Protein AF-A0A812TF23-F1 (afdb_monomer)

pLDDT: mean 82.82, std 17.02, range [28.14, 98.69]

Sequence (388 aa):
MIRAGSRFCLEQNAGRLPFGVAQAMPTTDIQGLRVEAQVGKSFRNEIAPRQGLTRQREFTQAEIEWFVKPNAKDMKKFKAVKSLELLLFSSDQQLAGGSPKKVAIGDAVASGMVNNETLGYFIARTYLFLVSLGIKPDHCRFRQHLPTEMAHYATDCWDAEIETCYGWLECVGIADRACFDLSAHAKAAKVDLAFRETLEKPIEMEVLRLTKDAGIKVMKTFGKNGRPIKEWLEKLPQDDLKCLIADVTAAGSASRTVDLPDEKT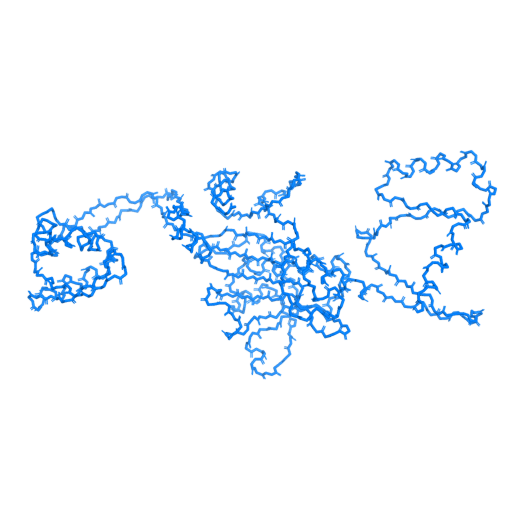EDCKFLPEHVVCETKKEKQSTTTFTPGVVEPSFGIDRILFSVLEHTYYARPKEASDEKQTRGVLSFPSAIAPYKMAILPQDQRIQRDEKYPDLMYLMQTQAVGVFVVAASAVTTLILSLGTLG

Structure (mmCIF, N/CA/C/O backbone):
data_AF-A0A812TF23-F1
#
_entry.id   AF-A0A812TF23-F1
#
loop_
_atom_site.group_PDB
_atom_site.id
_atom_site.type_symbol
_atom_site.label_atom_id
_atom_site.label_alt_id
_atom_site.label_comp_id
_atom_site.label_asym_id
_atom_site.label_entity_id
_atom_site.label_seq_id
_atom_site.pdbx_PDB_ins_code
_atom_site.Cartn_x
_atom_site.Cartn_y
_atom_site.Cartn_z
_atom_site.occupancy
_atom_site.B_iso_or_equiv
_atom_site.auth_seq_id
_atom_site.auth_comp_id
_atom_site.auth_asym_id
_atom_site.auth_atom_id
_atom_site.pdbx_PDB_model_num
ATOM 1 N N . MET A 1 1 ? -3.531 19.507 7.082 1.00 34.16 1 MET A N 1
ATOM 2 C CA . MET A 1 1 ? -3.910 18.693 5.907 1.00 34.16 1 MET A CA 1
ATOM 3 C C . MET A 1 1 ? -4.919 17.604 6.264 1.00 34.16 1 MET A C 1
ATOM 5 O O . MET A 1 1 ? -6.017 17.662 5.736 1.00 34.16 1 MET A O 1
ATOM 9 N N . ILE A 1 2 ? -4.652 16.715 7.229 1.00 39.09 2 ILE A N 1
ATOM 10 C CA . ILE A 1 2 ? -5.536 15.565 7.543 1.00 39.09 2 ILE A CA 1
ATOM 11 C C . ILE A 1 2 ? -6.960 15.960 8.000 1.00 39.09 2 ILE A C 1
ATOM 13 O O . ILE A 1 2 ? -7.926 15.365 7.536 1.00 39.09 2 ILE A O 1
ATOM 17 N N . ARG A 1 3 ? -7.118 17.033 8.801 1.00 34.22 3 ARG A N 1
ATOM 18 C CA . ARG A 1 3 ? -8.432 17.570 9.246 1.00 34.22 3 ARG A CA 1
ATOM 19 C C . ARG A 1 3 ? -9.392 17.902 8.092 1.00 34.22 3 ARG A C 1
ATOM 21 O O . ARG A 1 3 ? -10.600 17.799 8.265 1.00 34.22 3 ARG A O 1
ATOM 28 N N . ALA A 1 4 ? -8.852 18.341 6.957 1.00 45.84 4 ALA A N 1
ATOM 29 C CA . ALA A 1 4 ? -9.631 18.737 5.789 1.00 45.84 4 ALA A CA 1
ATOM 30 C C . ALA A 1 4 ? -9.711 17.628 4.736 1.00 45.84 4 ALA A C 1
ATOM 32 O O . ALA A 1 4 ? -10.577 17.714 3.888 1.00 45.84 4 ALA A O 1
ATOM 33 N N . GLY A 1 5 ? -8.844 16.609 4.786 1.00 57.34 5 GLY A N 1
ATOM 34 C CA . GLY A 1 5 ? -8.819 15.517 3.812 1.00 57.34 5 GLY A CA 1
ATOM 35 C C . GLY A 1 5 ? -9.865 14.448 4.113 1.00 57.34 5 GLY A C 1
ATOM 36 O O . GLY A 1 5 ? -10.816 14.297 3.362 1.00 57.34 5 GLY A O 1
ATOM 37 N N . SER A 1 6 ? -9.755 13.739 5.241 1.00 61.66 6 SER A N 1
ATOM 38 C CA . SER A 1 6 ? -10.568 12.532 5.469 1.00 61.66 6 SER A CA 1
ATOM 39 C C . SER A 1 6 ? -12.070 12.810 5.582 1.00 61.66 6 SER A C 1
ATOM 41 O O . SER A 1 6 ? -12.867 12.102 4.975 1.00 61.66 6 SER A O 1
ATOM 43 N N . ARG A 1 7 ? -12.476 13.862 6.307 1.00 67.19 7 ARG A N 1
ATOM 44 C CA . ARG A 1 7 ? -13.893 14.244 6.442 1.00 67.19 7 ARG A CA 1
ATOM 45 C C . ARG A 1 7 ? -14.481 14.769 5.131 1.00 67.19 7 ARG A C 1
ATOM 47 O O . ARG A 1 7 ? -15.585 14.381 4.774 1.00 67.19 7 ARG A O 1
ATOM 54 N N . PHE A 1 8 ? -13.737 15.600 4.405 1.00 71.25 8 PHE A N 1
ATOM 55 C CA . PHE A 1 8 ? -14.153 16.087 3.089 1.00 71.25 8 PHE A CA 1
ATOM 56 C C . PHE A 1 8 ? -14.264 14.941 2.084 1.00 71.25 8 PHE A C 1
ATOM 58 O O . PHE A 1 8 ? -15.284 14.812 1.422 1.00 71.25 8 PHE A O 1
ATOM 65 N N . CYS A 1 9 ? -13.259 14.068 1.996 1.00 73.44 9 CYS A N 1
ATOM 66 C CA . CYS A 1 9 ? -13.285 12.914 1.100 1.00 73.44 9 CYS A CA 1
ATOM 67 C C . CYS A 1 9 ? -14.403 11.933 1.475 1.00 73.44 9 CYS A C 1
ATOM 69 O O . CYS A 1 9 ? -15.059 11.374 0.598 1.00 73.44 9 CYS A O 1
ATOM 71 N N . LEU A 1 10 ? -14.696 11.780 2.768 1.00 75.19 10 LEU A N 1
ATOM 72 C CA . LEU A 1 10 ? -15.851 11.013 3.212 1.00 75.19 10 LEU A CA 1
ATOM 73 C C . LEU A 1 10 ? -17.170 11.644 2.735 1.00 75.19 10 LEU A C 1
ATOM 75 O O . LE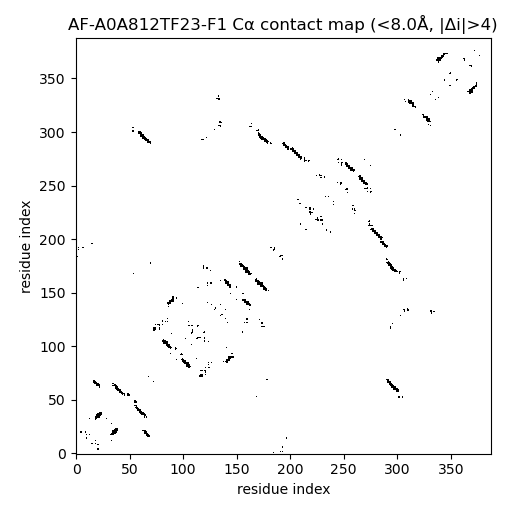U A 1 10 ? -18.053 10.928 2.261 1.00 75.19 10 LEU A O 1
ATOM 79 N N . GLU A 1 11 ? -17.306 12.969 2.823 1.00 79.25 11 GLU A N 1
ATOM 80 C CA . GLU A 1 11 ? -18.447 13.707 2.265 1.00 79.25 11 GLU A CA 1
ATOM 81 C C . GLU A 1 11 ? -18.533 13.528 0.736 1.00 79.25 11 GLU A C 1
ATOM 83 O O . GLU A 1 11 ? -19.621 13.269 0.218 1.00 79.25 11 GLU A O 1
ATOM 88 N N . GLN A 1 12 ? -17.400 13.534 0.020 1.00 79.31 12 GLN A N 1
ATOM 89 C CA . GLN A 1 12 ? -17.342 13.225 -1.418 1.00 79.31 12 GLN A CA 1
ATOM 90 C C . GLN A 1 12 ? -17.776 11.787 -1.734 1.00 79.31 12 GLN A C 1
ATOM 92 O O . GLN A 1 12 ? -18.320 11.529 -2.809 1.00 79.31 12 GLN A O 1
ATOM 97 N N . ASN A 1 13 ? -17.596 10.845 -0.805 1.00 80.12 13 ASN A N 1
ATOM 98 C CA . ASN A 1 13 ? -18.118 9.483 -0.920 1.00 80.12 13 ASN A CA 1
ATOM 99 C C . ASN A 1 13 ? -19.521 9.312 -0.304 1.00 80.12 13 ASN A C 1
ATOM 101 O O . ASN A 1 13 ? -19.921 8.201 0.055 1.00 80.12 13 ASN A O 1
ATOM 105 N N . ALA A 1 14 ? -20.279 10.404 -0.159 1.00 80.25 14 ALA A N 1
ATOM 106 C CA . ALA A 1 14 ? -21.633 10.415 0.396 1.00 80.25 14 ALA A CA 1
ATOM 107 C C . ALA A 1 14 ? -21.738 9.765 1.791 1.00 80.25 14 ALA A C 1
ATOM 109 O O . ALA A 1 14 ? -22.749 9.138 2.117 1.00 80.25 14 ALA A O 1
ATOM 110 N N . GLY A 1 15 ? -20.685 9.877 2.606 1.00 77.12 15 GLY A N 1
ATOM 111 C CA . GLY A 1 15 ? -20.660 9.331 3.961 1.00 77.12 15 GLY A CA 1
ATOM 112 C C . GLY A 1 15 ? -20.553 7.807 4.027 1.00 77.12 15 GLY A C 1
ATOM 113 O O . GLY A 1 15 ? -20.991 7.225 5.015 1.00 77.12 15 GLY A O 1
ATOM 114 N N . ARG A 1 16 ? -20.026 7.137 2.991 1.00 80.44 16 ARG A N 1
ATOM 115 C CA . ARG A 1 16 ? -19.968 5.666 2.922 1.00 80.44 16 ARG A CA 1
ATOM 116 C C . ARG A 1 16 ? -18.544 5.129 3.072 1.00 80.44 16 ARG A C 1
ATOM 118 O O . ARG A 1 16 ? -17.591 5.725 2.580 1.00 80.44 16 ARG A O 1
ATOM 125 N N . LEU A 1 17 ? -18.424 3.960 3.700 1.00 80.38 17 LEU A N 1
ATOM 126 C CA . LEU A 1 17 ? -17.210 3.137 3.730 1.00 80.38 17 LEU A CA 1
ATOM 127 C C . LEU A 1 17 ? -17.411 1.856 2.892 1.00 80.38 17 LEU A C 1
ATOM 129 O O . LEU A 1 17 ? -18.549 1.385 2.782 1.00 80.38 17 LEU A O 1
ATOM 133 N N . PRO A 1 18 ? -16.335 1.241 2.365 1.00 82.19 18 PRO A N 1
ATOM 134 C CA . PRO A 1 18 ? -14.957 1.747 2.339 1.00 82.19 18 PRO A CA 1
ATOM 135 C C . PRO A 1 18 ? -14.729 2.790 1.224 1.00 82.19 18 PRO A C 1
ATOM 137 O O . PRO A 1 18 ? -15.517 2.862 0.277 1.00 82.19 18 PRO A O 1
ATOM 140 N N . PHE A 1 19 ? -13.659 3.586 1.326 1.00 78.88 19 PHE A N 1
ATOM 141 C CA . PHE A 1 19 ? -13.201 4.512 0.271 1.00 78.88 19 PHE A CA 1
ATOM 142 C C . PHE A 1 19 ? -11.691 4.762 0.351 1.00 78.88 19 PHE A C 1
ATOM 144 O O . PHE A 1 19 ? -11.097 4.552 1.404 1.00 78.88 19 PHE A O 1
ATOM 151 N N . GLY A 1 20 ? -11.079 5.229 -0.742 1.00 67.31 20 GLY A N 1
ATOM 152 C CA . GLY A 1 20 ? -9.667 5.645 -0.773 1.00 67.31 20 GLY A CA 1
ATOM 153 C C . GLY A 1 20 ? -9.498 7.153 -0.979 1.00 67.31 20 GLY A C 1
ATOM 154 O O . GLY A 1 20 ? -10.369 7.745 -1.613 1.00 67.31 20 GLY A O 1
ATOM 155 N N . VAL A 1 21 ? -8.403 7.760 -0.493 1.00 63.16 21 VAL A N 1
ATOM 156 C CA . VAL A 1 21 ? -8.107 9.217 -0.593 1.00 63.16 21 VAL A CA 1
ATOM 157 C C . VAL A 1 21 ? -6.827 9.566 -1.377 1.00 63.16 21 VAL A C 1
ATOM 159 O O . VAL A 1 21 ? -5.753 9.052 -1.076 1.00 63.16 21 VAL A O 1
ATOM 162 N N . ALA A 1 22 ? -6.953 10.513 -2.330 1.00 50.94 22 ALA A N 1
ATOM 163 C CA . ALA A 1 22 ? -5.934 11.105 -3.220 1.00 50.94 22 ALA A CA 1
ATOM 164 C C . ALA A 1 22 ? -5.834 12.566 -2.917 1.00 50.94 22 ALA A C 1
ATOM 166 O O . ALA A 1 22 ? -6.853 13.240 -2.785 1.00 50.94 22 ALA A O 1
ATOM 167 N N . GLN A 1 23 ? -4.652 13.107 -3.162 1.00 37.88 23 GLN A N 1
ATOM 168 C CA . GLN A 1 23 ? -4.592 14.388 -3.845 1.00 37.88 23 GLN A CA 1
ATOM 169 C C . GLN A 1 23 ? -3.737 14.273 -5.105 1.00 37.88 23 GLN A C 1
ATOM 171 O O . GLN A 1 23 ? -2.515 14.186 -5.037 1.00 37.88 23 GLN A O 1
ATOM 176 N N . ALA A 1 24 ? -4.401 14.326 -6.260 1.00 32.22 24 ALA A N 1
ATOM 177 C CA . ALA A 1 24 ? -3.821 14.720 -7.537 1.00 32.22 24 ALA A CA 1
ATOM 178 C C . ALA A 1 24 ? -4.881 15.524 -8.313 1.00 32.22 24 ALA A C 1
ATOM 180 O O . ALA A 1 24 ? -6.053 15.145 -8.351 1.00 32.22 24 ALA A O 1
ATOM 181 N N . MET A 1 25 ? -4.492 16.661 -8.896 1.00 28.14 25 MET A N 1
ATOM 182 C CA . MET A 1 25 ? -5.356 17.409 -9.822 1.00 28.14 25 MET A CA 1
ATOM 183 C C . MET A 1 25 ? -5.673 16.568 -11.083 1.00 28.14 25 MET A C 1
ATOM 185 O O . MET A 1 25 ? -4.937 15.639 -11.403 1.00 28.14 25 MET A O 1
ATOM 189 N N . PRO A 1 26 ? -6.712 16.941 -11.849 1.00 35.88 26 PRO A N 1
ATOM 190 C CA . PRO A 1 26 ? -7.999 16.259 -11.951 1.00 35.88 26 PRO A CA 1
ATOM 191 C C . PRO A 1 26 ? -8.021 14.905 -12.710 1.00 35.88 26 PRO A C 1
ATOM 193 O O . PRO A 1 26 ? -7.470 14.756 -13.795 1.00 35.88 26 PRO A O 1
ATOM 196 N N . THR A 1 27 ? -8.834 13.998 -12.148 1.00 33.56 27 THR A N 1
ATOM 197 C CA . THR A 1 27 ? -9.701 12.952 -12.747 1.00 33.56 27 THR A CA 1
ATOM 198 C C . THR A 1 27 ? -9.118 11.801 -13.579 1.00 33.56 27 THR A C 1
ATOM 200 O O . THR A 1 27 ? -8.686 11.965 -14.717 1.00 33.56 27 THR A O 1
ATOM 203 N N . THR A 1 28 ? -9.361 10.574 -13.103 1.00 32.47 28 THR A N 1
ATOM 204 C CA . THR A 1 28 ? -9.814 9.467 -13.963 1.00 32.47 28 THR A CA 1
ATOM 205 C C . THR A 1 28 ? -10.831 8.612 -13.205 1.00 32.47 28 THR A C 1
ATOM 207 O O . THR A 1 28 ? -10.531 8.058 -12.150 1.00 32.47 28 THR A O 1
ATOM 210 N N . ASP A 1 29 ? -12.052 8.536 -13.735 1.00 34.22 29 ASP A N 1
ATOM 211 C CA . ASP A 1 29 ? -13.138 7.705 -13.213 1.00 34.22 29 ASP A CA 1
ATOM 212 C C . ASP A 1 29 ? -12.822 6.222 -13.469 1.00 34.22 29 ASP A C 1
ATOM 214 O O . ASP A 1 29 ? -12.832 5.756 -14.610 1.00 34.22 29 ASP A O 1
ATOM 218 N N . ILE A 1 30 ? -12.556 5.454 -12.410 1.00 38.91 30 ILE A N 1
ATOM 219 C CA . ILE A 1 30 ? -12.481 3.991 -12.489 1.00 38.91 30 ILE A CA 1
ATOM 220 C C . ILE A 1 30 ? -13.787 3.423 -11.929 1.00 38.91 30 ILE A C 1
ATOM 222 O O . ILE A 1 30 ? -13.996 3.369 -10.719 1.00 38.91 30 ILE A O 1
ATOM 226 N N . GLN A 1 31 ? -14.663 2.994 -12.844 1.00 35.28 31 GLN A N 1
ATOM 227 C CA . GLN A 1 31 ? -15.914 2.249 -12.637 1.00 35.28 31 GLN A CA 1
ATOM 228 C C . GLN A 1 31 ? -16.157 1.748 -11.192 1.00 35.28 31 GLN A C 1
ATOM 230 O O . GLN A 1 31 ? -15.658 0.699 -10.760 1.00 35.28 31 GLN A O 1
ATOM 235 N N . GLY A 1 32 ? -16.977 2.507 -10.457 1.00 38.56 32 GLY A N 1
ATOM 236 C CA . GLY A 1 32 ? -17.679 2.069 -9.246 1.00 38.56 32 GLY A CA 1
ATOM 237 C C . GLY A 1 32 ? -16.862 1.950 -7.955 1.00 38.56 32 GLY A C 1
ATOM 238 O O . GLY A 1 32 ? -17.414 1.498 -6.954 1.00 38.56 32 GLY A O 1
ATOM 239 N N . LEU A 1 33 ? -15.581 2.337 -7.939 1.00 39.06 33 LEU A N 1
ATOM 240 C CA . LEU A 1 33 ? -14.759 2.376 -6.725 1.00 39.06 33 LEU A CA 1
ATOM 241 C C . LEU A 1 33 ? -14.013 3.715 -6.680 1.00 39.06 33 LEU A C 1
ATOM 243 O O . LEU A 1 33 ? -13.092 3.921 -7.465 1.00 39.06 33 LEU A O 1
ATOM 247 N N . ARG A 1 34 ? -14.412 4.623 -5.780 1.00 42.53 34 ARG A N 1
ATOM 248 C CA . ARG A 1 34 ? -13.691 5.883 -5.555 1.00 42.53 34 ARG A CA 1
ATOM 249 C C . ARG A 1 34 ? -12.463 5.586 -4.700 1.00 42.53 34 ARG A C 1
ATOM 251 O O . ARG A 1 34 ? -12.539 5.487 -3.477 1.00 42.53 34 ARG A O 1
ATOM 258 N N . VAL A 1 35 ? -11.364 5.318 -5.395 1.00 41.44 35 VAL A N 1
ATOM 259 C CA . VAL A 1 35 ? -10.017 5.320 -4.834 1.00 41.44 35 VAL A CA 1
ATOM 260 C C . VAL A 1 35 ? -9.389 6.601 -5.317 1.00 41.44 35 VAL A C 1
ATOM 262 O O . VAL A 1 35 ? -9.346 6.878 -6.513 1.00 41.44 35 VAL A O 1
ATOM 265 N N . GLU A 1 36 ? -8.884 7.354 -4.380 1.00 49.25 36 GLU A N 1
ATOM 266 C CA . GLU A 1 36 ? -8.061 8.497 -4.646 1.00 49.25 36 GLU A CA 1
ATOM 267 C C . GLU A 1 36 ? -6.630 8.110 -4.061 1.00 49.25 36 GLU A C 1
ATOM 269 O O . GLU A 1 36 ? -6.579 7.352 -3.095 1.00 49.25 36 GLU A O 1
ATOM 274 N N . ALA A 1 37 ? -5.482 8.491 -4.678 1.00 62.00 37 ALA A N 1
ATOM 275 C CA . ALA A 1 37 ? -4.062 8.348 -4.252 1.00 62.00 37 ALA A CA 1
ATOM 276 C C . ALA A 1 37 ? -3.237 9.680 -4.299 1.00 62.00 37 ALA A C 1
ATOM 278 O O . ALA A 1 37 ? -3.385 10.444 -5.252 1.00 62.00 37 ALA A O 1
ATOM 279 N N . GLN A 1 38 ? -2.378 10.009 -3.322 1.00 71.19 38 GLN A N 1
ATOM 280 C CA . GLN A 1 38 ? -1.488 11.192 -3.370 1.00 71.19 38 GLN A CA 1
ATOM 281 C C . GLN A 1 38 ? -0.195 10.869 -4.122 1.00 71.19 38 GLN A C 1
ATOM 283 O O . GLN A 1 38 ? 0.455 9.887 -3.800 1.00 71.19 38 GLN A O 1
ATOM 288 N N . VAL A 1 39 ? 0.224 11.718 -5.067 1.00 85.88 39 VAL A N 1
ATOM 289 C CA . VAL A 1 39 ? 1.547 11.621 -5.712 1.00 85.88 39 VAL A CA 1
ATOM 290 C C . VAL A 1 39 ? 2.315 12.911 -5.469 1.00 85.88 39 VAL A C 1
ATOM 292 O O . VAL A 1 39 ? 1.851 13.989 -5.841 1.00 85.88 39 VAL A O 1
ATOM 295 N N . GLY A 1 40 ? 3.485 12.829 -4.842 1.00 87.50 40 GLY A N 1
ATOM 296 C CA . GLY A 1 40 ? 4.223 14.025 -4.452 1.00 87.50 40 GLY A CA 1
ATOM 297 C C . GLY A 1 40 ? 5.669 13.774 -4.057 1.00 87.50 40 GLY A C 1
ATOM 298 O O . GLY A 1 40 ? 6.140 12.640 -4.013 1.00 87.50 40 GLY A O 1
ATOM 299 N N . LYS A 1 41 ? 6.381 14.872 -3.793 1.00 91.31 41 LYS A N 1
ATOM 300 C CA . LYS A 1 41 ? 7.743 14.839 -3.265 1.00 91.31 41 LYS A CA 1
ATOM 301 C C . LYS A 1 41 ? 7.722 14.632 -1.757 1.00 91.31 41 LYS A C 1
ATOM 303 O O . LYS A 1 41 ? 7.016 15.344 -1.044 1.00 91.31 41 LYS A O 1
ATOM 308 N N . SER A 1 42 ? 8.563 13.716 -1.305 1.00 89.19 42 SER A N 1
ATOM 309 C CA . SER A 1 42 ? 8.836 13.438 0.096 1.00 89.19 42 SER A CA 1
ATOM 310 C C . SER A 1 42 ? 10.303 13.693 0.395 1.00 89.19 42 SER A C 1
ATOM 312 O O . SER A 1 42 ? 11.177 13.505 -0.455 1.00 89.19 42 SER A O 1
ATOM 314 N N . PHE A 1 43 ? 10.570 14.123 1.626 1.00 92.88 43 PHE A N 1
ATOM 315 C CA . PHE A 1 43 ? 11.903 14.504 2.068 1.00 92.88 43 PHE A CA 1
ATOM 316 C C . PHE A 1 43 ? 12.290 13.701 3.303 1.00 92.88 43 PHE A C 1
ATOM 318 O O . PHE A 1 43 ? 11.538 13.628 4.274 1.00 92.88 43 PHE A O 1
ATOM 325 N N . ARG A 1 44 ? 13.488 13.118 3.287 1.00 90.88 44 ARG A N 1
ATOM 326 C CA . ARG A 1 44 ? 14.103 12.474 4.453 1.00 90.88 44 ARG A CA 1
ATOM 327 C C . ARG A 1 44 ? 15.498 13.053 4.628 1.00 90.88 44 ARG A C 1
ATOM 329 O O . ARG A 1 44 ? 16.286 13.063 3.685 1.00 90.88 44 ARG A O 1
ATOM 336 N N . ASN A 1 45 ? 15.823 13.529 5.830 1.00 93.69 45 ASN A N 1
ATOM 337 C CA . ASN A 1 45 ? 17.158 14.052 6.130 1.00 93.69 45 ASN A CA 1
ATOM 338 C C . ASN A 1 45 ? 18.158 12.903 6.342 1.00 93.69 45 ASN A C 1
ATOM 340 O O . ASN A 1 45 ? 18.650 12.666 7.442 1.00 93.69 45 ASN A O 1
ATOM 344 N N . GLU A 1 46 ? 18.386 12.139 5.278 1.00 92.50 46 GLU A N 1
ATOM 345 C CA . GLU A 1 46 ? 19.228 10.954 5.273 1.00 92.50 46 GLU A CA 1
ATOM 346 C C . GLU A 1 46 ? 20.691 11.319 5.557 1.00 92.50 46 GLU A C 1
ATOM 348 O O . GLU A 1 46 ? 21.268 12.211 4.914 1.00 92.50 46 GLU A O 1
ATOM 353 N N . ILE A 1 47 ? 21.288 10.591 6.508 1.00 90.31 47 ILE A N 1
ATOM 354 C CA . ILE A 1 47 ? 22.644 10.840 7.010 1.00 90.31 47 ILE A CA 1
ATOM 355 C C . ILE A 1 47 ? 23.653 10.612 5.882 1.00 90.31 47 ILE A C 1
ATOM 357 O O . ILE A 1 47 ? 24.498 11.467 5.625 1.00 90.31 47 ILE A O 1
ATOM 361 N N . ALA A 1 48 ? 23.522 9.488 5.171 1.00 92.62 48 ALA A N 1
ATOM 362 C CA . ALA A 1 48 ? 24.420 9.097 4.089 1.00 92.62 48 ALA A CA 1
ATOM 363 C C . ALA A 1 48 ? 23.633 8.580 2.866 1.00 92.62 48 ALA A C 1
ATOM 365 O O . ALA A 1 48 ? 23.388 7.372 2.754 1.00 92.62 48 ALA A O 1
ATOM 366 N N . PRO A 1 49 ? 23.234 9.475 1.941 1.00 91.50 49 PRO A N 1
ATOM 367 C CA . PRO A 1 49 ? 22.669 9.089 0.648 1.00 91.50 49 PRO A CA 1
ATOM 368 C C . PRO A 1 49 ? 23.671 8.242 -0.149 1.00 91.50 49 PRO A C 1
ATOM 370 O O . PRO A 1 49 ? 24.857 8.568 -0.197 1.00 91.50 49 PRO A O 1
ATOM 373 N N . ARG A 1 50 ? 23.216 7.141 -0.754 1.00 90.00 50 ARG A N 1
ATOM 374 C CA . ARG A 1 50 ? 24.065 6.182 -1.487 1.00 90.00 50 ARG A CA 1
ATOM 375 C C . ARG A 1 50 ? 23.240 5.388 -2.500 1.00 90.00 50 ARG A C 1
ATOM 377 O O . ARG A 1 50 ? 22.020 5.428 -2.444 1.00 90.00 50 ARG A O 1
ATOM 384 N N . GLN A 1 51 ? 23.906 4.639 -3.385 1.00 89.75 51 GLN A N 1
ATOM 385 C CA . GLN A 1 51 ? 23.252 3.722 -4.341 1.00 89.75 51 GLN A CA 1
ATOM 386 C C . GLN A 1 51 ? 22.253 4.421 -5.295 1.00 89.75 51 GLN A C 1
ATOM 388 O O . GLN A 1 51 ? 21.258 3.843 -5.725 1.00 89.75 51 GLN A O 1
ATOM 393 N N . GLY A 1 52 ? 22.529 5.680 -5.651 1.00 90.75 52 GLY A N 1
ATOM 394 C CA . GLY A 1 52 ? 21.750 6.428 -6.639 1.00 90.75 52 GLY A CA 1
ATOM 395 C C . GLY A 1 52 ? 20.296 6.651 -6.212 1.00 90.75 52 GLY A C 1
ATOM 396 O O . GLY A 1 52 ? 20.037 7.279 -5.186 1.00 90.75 52 GLY A O 1
ATOM 397 N N . LEU A 1 53 ? 19.355 6.150 -7.016 1.00 90.50 53 LEU A N 1
ATOM 398 C CA . LEU A 1 53 ? 17.909 6.335 -6.828 1.00 90.50 53 LEU A CA 1
ATOM 399 C C . LEU A 1 53 ? 17.323 5.528 -5.656 1.00 90.50 53 LEU A C 1
ATOM 401 O O . LEU A 1 53 ? 16.159 5.704 -5.311 1.00 9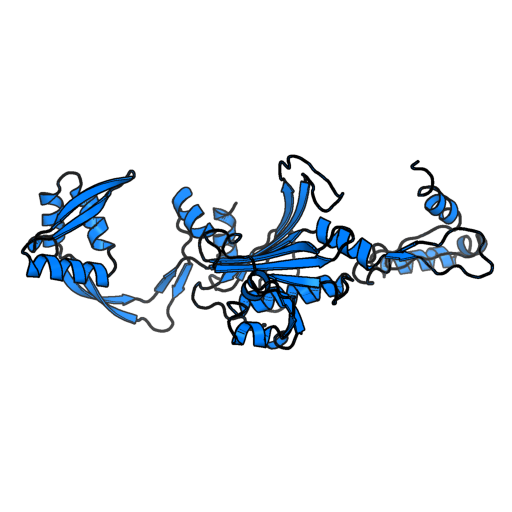0.50 53 LEU A O 1
ATOM 405 N N . THR A 1 54 ? 18.092 4.637 -5.025 1.00 90.06 54 THR A N 1
ATOM 406 C CA . THR A 1 54 ? 17.547 3.772 -3.967 1.00 90.06 54 THR A CA 1
ATOM 407 C C . THR A 1 54 ? 17.518 4.439 -2.588 1.00 90.06 54 THR A C 1
ATOM 409 O O . THR A 1 54 ? 16.664 4.100 -1.757 1.00 90.06 54 THR A O 1
ATOM 412 N N . ARG A 1 55 ? 18.413 5.407 -2.330 1.00 92.50 55 ARG A N 1
ATOM 413 C CA . ARG A 1 55 ? 18.513 6.118 -1.045 1.00 92.50 55 ARG A CA 1
ATOM 414 C C . ARG A 1 55 ? 18.862 7.598 -1.231 1.00 92.50 55 ARG A C 1
ATOM 416 O O . ARG A 1 55 ? 20.030 7.990 -1.237 1.00 92.50 55 ARG A O 1
ATOM 423 N N . GLN A 1 56 ? 17.816 8.416 -1.335 1.00 92.69 56 GLN A N 1
ATOM 424 C CA . GLN A 1 56 ? 17.877 9.856 -1.604 1.00 92.69 56 GLN A CA 1
ATOM 425 C C . GLN A 1 56 ? 17.351 10.689 -0.423 1.00 92.69 56 GLN A C 1
ATOM 427 O O . GLN A 1 56 ? 16.730 10.167 0.502 1.00 92.69 56 GLN A O 1
ATOM 432 N N . ARG A 1 57 ? 17.592 12.007 -0.468 1.00 94.88 57 ARG A N 1
ATOM 433 C CA . ARG A 1 57 ? 17.000 12.978 0.475 1.00 94.88 57 ARG A CA 1
ATOM 434 C C . ARG A 1 57 ? 15.667 13.545 0.006 1.00 94.88 57 ARG A C 1
ATOM 436 O O . ARG A 1 57 ? 14.851 13.922 0.838 1.00 94.88 57 ARG A O 1
ATOM 443 N N . GLU A 1 58 ? 15.464 13.586 -1.303 1.00 95.25 58 GLU A N 1
ATOM 444 C CA . GLU A 1 58 ? 14.215 13.940 -1.966 1.00 95.25 58 GLU A CA 1
ATOM 445 C C . GLU A 1 58 ? 13.877 12.810 -2.935 1.00 95.25 58 GLU A C 1
ATOM 447 O O . GLU A 1 58 ? 14.748 12.367 -3.684 1.00 95.25 58 GLU A O 1
ATOM 452 N N . PHE A 1 59 ? 12.635 12.345 -2.903 1.00 94.31 59 PHE A N 1
ATOM 453 C CA . PHE A 1 59 ? 12.132 11.285 -3.773 1.00 94.31 59 PHE A CA 1
ATOM 454 C C . PHE A 1 59 ? 10.627 11.466 -3.974 1.00 94.31 59 PHE A C 1
ATOM 456 O O . PHE A 1 59 ? 9.959 12.168 -3.214 1.00 94.31 59 PHE A O 1
ATOM 463 N N . THR A 1 60 ? 10.091 10.877 -5.032 1.00 94.25 60 THR A N 1
ATOM 464 C CA . THR A 1 60 ? 8.663 10.882 -5.330 1.00 94.25 60 THR A CA 1
ATOM 465 C C . THR A 1 60 ? 8.008 9.649 -4.709 1.00 94.25 60 THR A C 1
ATOM 467 O O . THR A 1 60 ? 8.436 8.516 -4.938 1.00 94.25 60 THR A O 1
ATOM 470 N N . GLN A 1 61 ? 6.927 9.860 -3.965 1.00 91.62 61 GLN A N 1
ATOM 471 C CA . GLN A 1 61 ? 6.056 8.790 -3.487 1.00 91.62 61 GLN A CA 1
ATOM 472 C C . GLN A 1 61 ? 4.680 8.892 -4.131 1.00 91.62 61 GLN A C 1
ATOM 474 O O . GLN A 1 61 ? 4.207 9.988 -4.444 1.00 91.62 61 GLN A O 1
ATOM 479 N N . ALA A 1 62 ? 4.047 7.737 -4.311 1.00 91.81 62 ALA A N 1
ATOM 480 C CA . ALA A 1 62 ? 2.611 7.646 -4.510 1.00 91.81 62 ALA A CA 1
ATOM 481 C C . ALA A 1 62 ? 2.006 6.857 -3.345 1.00 91.81 62 ALA A C 1
ATOM 483 O O . ALA A 1 62 ? 2.459 5.753 -3.081 1.00 91.81 62 ALA A O 1
ATOM 484 N N . GLU A 1 63 ? 1.017 7.396 -2.647 1.00 87.00 63 GLU A N 1
ATOM 485 C CA . GLU A 1 63 ? 0.428 6.787 -1.449 1.00 87.00 63 GLU A CA 1
ATOM 486 C C . GLU A 1 63 ? -1.085 6.686 -1.606 1.00 87.00 63 GLU A C 1
ATOM 488 O O . GLU A 1 63 ? -1.735 7.601 -2.115 1.00 87.00 63 GLU A O 1
ATOM 493 N N . ILE A 1 64 ? -1.651 5.553 -1.206 1.00 88.38 64 ILE A N 1
ATOM 494 C CA . ILE A 1 64 ? -3.096 5.331 -1.185 1.00 88.38 64 ILE A CA 1
ATOM 495 C C . ILE A 1 64 ? -3.509 5.160 0.265 1.00 88.38 64 ILE A C 1
ATOM 497 O O . ILE A 1 64 ? -3.048 4.238 0.919 1.00 88.38 64 ILE A O 1
ATOM 501 N N . GLU A 1 65 ? -4.448 5.976 0.728 1.00 87.38 65 GLU A N 1
ATOM 502 C CA . GLU A 1 65 ? -5.048 5.825 2.053 1.00 87.38 65 GLU A CA 1
ATOM 503 C C . GLU A 1 65 ? -6.422 5.171 1.903 1.00 87.38 65 GLU A C 1
ATOM 505 O O . GLU A 1 65 ? -7.372 5.826 1.466 1.00 87.38 65 GLU A O 1
ATOM 510 N N . TRP A 1 66 ? -6.545 3.876 2.211 1.00 88.50 66 TRP A N 1
ATOM 511 C CA . TRP A 1 66 ? -7.796 3.129 2.057 1.00 88.50 66 TRP A CA 1
ATOM 512 C C . TRP A 1 66 ? -8.521 2.949 3.394 1.00 88.50 66 TRP A C 1
ATOM 514 O O . TRP A 1 66 ? -8.165 2.100 4.214 1.00 88.50 66 TRP A O 1
ATOM 524 N N . PHE A 1 67 ? -9.580 3.734 3.596 1.00 87.62 67 PHE A N 1
ATOM 525 C CA . PHE A 1 67 ? -10.390 3.737 4.808 1.00 87.62 67 PHE A CA 1
ATOM 526 C C . PHE A 1 67 ? -11.415 2.600 4.797 1.00 87.62 67 PHE A C 1
ATOM 528 O O . PHE A 1 67 ? -12.277 2.504 3.917 1.00 87.62 67 PHE A O 1
ATOM 535 N N . VAL A 1 68 ? -11.360 1.763 5.830 1.00 88.00 68 VAL A N 1
ATOM 536 C CA . VAL A 1 68 ? -12.192 0.567 6.006 1.00 88.00 68 VAL A CA 1
ATOM 537 C C . VAL A 1 68 ? -12.831 0.526 7.386 1.00 88.00 68 VAL A C 1
ATOM 539 O O . VAL A 1 68 ? -12.449 1.247 8.309 1.00 88.00 68 VAL A O 1
ATOM 542 N N . LYS A 1 69 ? -13.816 -0.356 7.556 1.00 87.38 69 LYS A N 1
ATOM 543 C CA . LYS A 1 69 ? -14.296 -0.696 8.894 1.00 87.38 69 LYS A CA 1
ATOM 544 C C . LYS A 1 69 ? -13.219 -1.530 9.604 1.00 87.38 69 LYS A C 1
ATOM 546 O O . LYS A 1 69 ? -12.761 -2.507 9.014 1.00 87.38 69 LYS A O 1
ATOM 551 N N . PRO A 1 70 ? -12.835 -1.212 10.855 1.00 82.94 70 PRO A N 1
ATOM 552 C CA . PRO A 1 70 ? -11.764 -1.928 11.557 1.00 82.94 70 PRO A CA 1
ATOM 553 C C . PRO A 1 70 ? -11.964 -3.446 11.626 1.00 82.94 70 PRO A C 1
ATOM 555 O O . PRO A 1 70 ? -11.011 -4.193 11.449 1.00 82.94 70 PRO A O 1
ATOM 558 N N . ASN A 1 71 ? -13.212 -3.886 11.813 1.00 79.69 71 ASN A N 1
ATOM 559 C CA . ASN A 1 71 ? -13.564 -5.295 12.016 1.00 79.69 71 ASN A CA 1
ATOM 560 C C . ASN A 1 71 ? -14.218 -5.944 10.783 1.00 79.69 71 ASN A C 1
ATOM 562 O O . ASN A 1 71 ? -14.765 -7.035 10.888 1.00 79.69 71 ASN A O 1
ATOM 566 N N . ALA A 1 72 ? -14.226 -5.263 9.634 1.00 82.19 72 ALA A N 1
ATOM 567 C CA . ALA A 1 72 ? -14.805 -5.778 8.394 1.00 82.19 72 ALA A CA 1
ATOM 568 C C . ALA A 1 72 ? -14.000 -5.252 7.200 1.00 82.19 72 ALA A C 1
ATOM 570 O O . ALA A 1 72 ? -14.326 -4.216 6.611 1.00 82.19 72 ALA A O 1
ATOM 571 N N . LYS A 1 73 ? -12.910 -5.963 6.888 1.00 85.44 73 LYS A N 1
ATOM 572 C CA . LYS A 1 73 ? -11.933 -5.611 5.842 1.00 85.44 73 LYS A CA 1
ATOM 573 C C . LYS A 1 73 ? -12.080 -6.483 4.590 1.00 85.44 73 LYS A C 1
ATOM 575 O O . LYS A 1 73 ? -11.090 -6.843 3.950 1.00 85.44 73 LYS A O 1
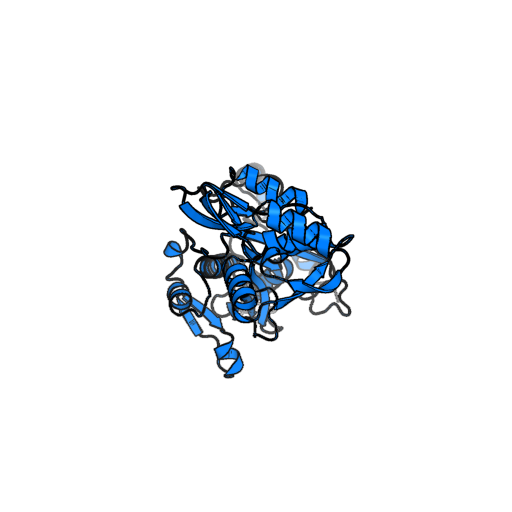ATOM 580 N N . ASP A 1 74 ? -13.320 -6.796 4.231 1.00 87.94 74 ASP A N 1
ATOM 581 C CA . ASP A 1 74 ? -13.653 -7.537 3.013 1.00 87.94 74 ASP A CA 1
ATOM 582 C C . ASP A 1 74 ? -13.469 -6.657 1.771 1.00 87.94 74 ASP A C 1
ATOM 584 O O . ASP A 1 74 ? -13.739 -5.450 1.792 1.00 87.94 74 ASP A O 1
ATOM 588 N N . MET A 1 75 ? -13.068 -7.255 0.650 1.00 88.12 75 MET A N 1
ATOM 589 C CA . MET A 1 75 ? -12.842 -6.530 -0.597 1.00 88.12 75 MET A CA 1
ATOM 590 C C . MET A 1 75 ? -13.603 -7.192 -1.739 1.00 88.12 75 MET A C 1
ATOM 592 O O . MET A 1 75 ? -13.196 -8.205 -2.298 1.00 88.12 75 MET A O 1
ATOM 596 N N . LYS A 1 76 ? -14.689 -6.549 -2.191 1.00 89.19 76 LYS A N 1
ATOM 597 C CA . LYS A 1 76 ? -15.564 -7.078 -3.260 1.00 89.19 76 LYS A CA 1
ATOM 598 C C . LYS A 1 76 ? -14.801 -7.497 -4.526 1.00 89.19 76 LYS A C 1
ATOM 600 O O . LYS A 1 76 ? -15.187 -8.460 -5.185 1.00 89.19 76 LYS A O 1
ATOM 605 N N . LYS A 1 77 ? -13.727 -6.774 -4.869 1.00 90.69 77 LYS A N 1
ATOM 606 C CA . LYS A 1 77 ? -12.890 -7.033 -6.054 1.00 90.69 77 LYS A CA 1
ATOM 607 C C . LYS A 1 77 ? -11.813 -8.108 -5.829 1.00 90.69 77 LYS A C 1
ATOM 609 O O . LYS A 1 77 ? -11.176 -8.515 -6.797 1.00 90.69 77 LYS A O 1
ATOM 614 N N . PHE A 1 78 ? -11.643 -8.625 -4.610 1.00 94.94 78 PHE A N 1
ATOM 615 C CA . PHE A 1 78 ? -10.654 -9.659 -4.285 1.00 94.94 78 PHE A CA 1
ATOM 616 C C . PHE A 1 78 ? -10.883 -10.958 -5.062 1.00 94.94 78 PHE A C 1
ATOM 618 O O . PHE A 1 78 ? -9.939 -11.586 -5.540 1.00 94.94 78 PHE A O 1
ATOM 625 N N . LYS A 1 79 ? -12.150 -11.303 -5.323 1.00 95.00 79 LYS A N 1
ATOM 626 C CA . LYS A 1 79 ? -12.523 -12.474 -6.133 1.00 95.00 79 LYS A CA 1
ATOM 627 C C . LYS A 1 79 ? -11.851 -12.508 -7.509 1.00 95.00 79 LYS A C 1
ATOM 629 O O . LYS A 1 79 ? -11.597 -13.598 -8.009 1.00 95.00 79 LYS A O 1
ATOM 634 N N . ALA A 1 80 ? -11.568 -11.347 -8.105 1.00 95.56 80 ALA A N 1
ATOM 635 C CA . ALA A 1 80 ? -10.939 -11.247 -9.422 1.00 95.56 80 ALA A CA 1
ATOM 636 C C . ALA A 1 80 ? -9.431 -11.544 -9.404 1.00 95.56 80 ALA A C 1
ATOM 638 O O . ALA A 1 80 ? -8.856 -11.800 -10.455 1.00 95.56 80 ALA A O 1
ATOM 639 N N . VAL A 1 81 ? -8.792 -11.498 -8.231 1.00 97.00 81 VAL A N 1
ATOM 640 C CA . VAL A 1 81 ? -7.339 -11.672 -8.081 1.00 97.00 81 VAL A CA 1
ATOM 641 C C . VAL A 1 81 ? -6.954 -12.885 -7.236 1.00 97.00 81 VAL A C 1
ATOM 643 O O . VAL A 1 81 ? -5.781 -13.219 -7.184 1.00 97.00 81 VAL A O 1
ATOM 646 N N . LYS A 1 82 ? -7.915 -13.580 -6.613 1.00 97.06 82 LYS A N 1
ATOM 647 C CA . LYS A 1 82 ? -7.667 -14.688 -5.670 1.00 97.06 82 LYS A CA 1
ATOM 648 C C . LYS A 1 82 ? -6.753 -15.805 -6.196 1.00 97.06 82 LYS A C 1
ATOM 650 O O . LYS A 1 82 ? -6.063 -16.438 -5.410 1.00 97.06 82 LYS A O 1
ATOM 655 N N . SER A 1 83 ? -6.768 -16.065 -7.504 1.00 98.06 83 SER A N 1
ATOM 656 C CA . SER A 1 83 ? -5.982 -17.130 -8.141 1.00 98.06 83 SER A CA 1
ATOM 657 C C . SER A 1 83 ? -4.581 -16.684 -8.555 1.00 98.06 83 SER A C 1
ATOM 659 O O . SER A 1 83 ? -3.853 -17.464 -9.156 1.00 98.06 83 SER A O 1
ATOM 661 N N . LEU A 1 84 ? -4.222 -15.422 -8.315 1.00 97.94 84 LEU A N 1
ATOM 662 C CA . LEU A 1 84 ? -2.918 -14.889 -8.673 1.00 97.94 84 LEU A CA 1
ATOM 663 C C . LEU A 1 84 ? -1.854 -15.469 -7.742 1.00 97.94 84 LEU A C 1
ATOM 665 O O . LEU A 1 84 ? -1.912 -15.260 -6.529 1.00 97.94 84 LEU A O 1
ATOM 669 N N . GLU A 1 85 ? -0.893 -16.179 -8.322 1.00 97.88 85 GLU A N 1
ATOM 670 C CA . GLU A 1 85 ? 0.253 -16.721 -7.601 1.00 97.88 85 GLU A CA 1
ATOM 671 C C . GLU A 1 85 ? 1.349 -15.670 -7.461 1.00 97.88 85 GLU A C 1
ATOM 673 O O . GLU A 1 85 ? 1.778 -15.052 -8.437 1.00 97.88 85 GLU A O 1
ATOM 678 N N . LEU A 1 86 ? 1.805 -15.482 -6.228 1.00 97.50 86 LEU A N 1
ATOM 679 C CA . LEU A 1 86 ? 2.791 -14.480 -5.850 1.00 97.50 86 LEU A CA 1
ATOM 680 C C . LEU A 1 86 ? 3.891 -15.140 -5.033 1.00 97.50 86 LEU A C 1
ATOM 682 O O . LEU A 1 86 ? 3.636 -16.091 -4.294 1.00 97.50 86 LEU A O 1
ATOM 686 N N . LEU A 1 87 ? 5.111 -14.621 -5.137 1.00 98.06 87 LEU A N 1
ATOM 687 C CA . LEU A 1 87 ? 6.206 -15.055 -4.283 1.00 98.06 87 LEU A CA 1
ATOM 688 C C . LEU A 1 87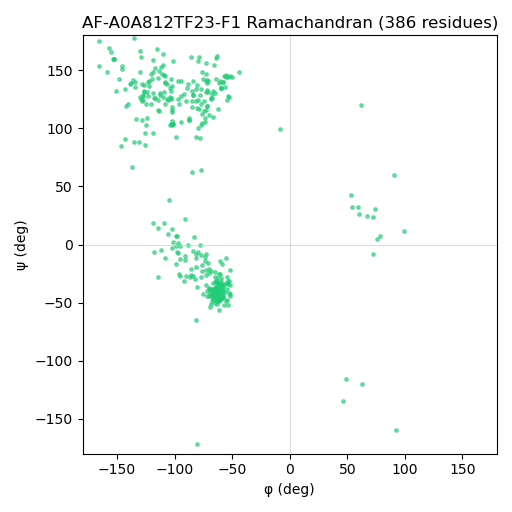 ? 6.065 -14.367 -2.914 1.00 98.06 87 LEU A C 1
ATOM 690 O O . LEU A 1 87 ? 6.394 -13.192 -2.776 1.00 98.06 87 LEU A O 1
ATOM 694 N N . LEU A 1 88 ? 5.537 -15.082 -1.920 1.00 98.44 88 LEU A N 1
ATOM 695 C CA . LEU A 1 88 ? 5.293 -14.575 -0.567 1.00 98.44 88 LEU A CA 1
ATOM 696 C C . LEU A 1 88 ? 6.370 -15.072 0.401 1.00 98.44 88 LEU A C 1
ATOM 698 O O . LEU A 1 88 ? 6.733 -16.250 0.386 1.00 98.44 88 LEU A O 1
ATOM 702 N N . PHE A 1 89 ? 6.861 -14.181 1.258 1.00 98.00 89 PHE A N 1
ATOM 703 C CA . PHE A 1 89 ? 7.846 -14.471 2.294 1.00 98.00 89 PHE A CA 1
ATOM 704 C C . PHE A 1 89 ? 7.328 -14.011 3.659 1.00 98.00 89 PHE A C 1
ATOM 706 O O . PHE A 1 89 ? 7.575 -12.890 4.100 1.00 98.00 89 PHE A O 1
ATOM 713 N N . SER A 1 90 ? 6.557 -14.885 4.300 1.00 97.12 90 SER A N 1
ATOM 714 C CA . SER A 1 90 ? 5.943 -14.634 5.613 1.00 97.12 90 SER A CA 1
ATOM 715 C C . SER A 1 90 ? 6.981 -14.453 6.725 1.00 97.12 90 SER A C 1
ATOM 717 O O . SER A 1 90 ? 8.132 -14.885 6.600 1.00 97.12 90 SER A O 1
ATOM 719 N N . SER A 1 91 ? 6.564 -13.843 7.835 1.00 95.25 91 SER A N 1
ATOM 720 C CA . SER A 1 91 ? 7.402 -13.681 9.029 1.00 95.25 91 SER A CA 1
ATOM 721 C C . SER A 1 91 ? 7.886 -15.035 9.564 1.00 95.25 91 SER A C 1
ATOM 723 O O . SER A 1 91 ? 9.072 -15.209 9.840 1.00 95.25 91 SER A O 1
ATOM 725 N N . ASP A 1 92 ? 7.006 -16.036 9.623 1.00 93.81 92 ASP A N 1
ATOM 726 C CA . ASP A 1 92 ? 7.352 -17.376 10.117 1.00 93.81 92 ASP A CA 1
ATOM 727 C C . ASP A 1 92 ? 8.434 -18.046 9.265 1.00 93.81 92 ASP A C 1
ATOM 729 O O . ASP A 1 92 ? 9.364 -18.663 9.786 1.00 93.81 92 ASP A O 1
ATOM 733 N N . GLN A 1 93 ? 8.353 -17.892 7.941 1.00 95.19 93 GLN A N 1
ATOM 734 C CA . GLN A 1 93 ? 9.379 -18.404 7.033 1.00 95.19 93 GLN A CA 1
ATOM 735 C C . GLN A 1 93 ? 10.717 -17.693 7.227 1.00 95.19 93 GLN A C 1
ATOM 737 O O . GLN A 1 93 ? 11.749 -18.356 7.189 1.00 95.19 93 GLN A O 1
ATOM 742 N N . GLN A 1 94 ? 10.712 -16.374 7.439 1.00 96.38 94 GLN A N 1
ATOM 743 C CA . GLN A 1 94 ? 11.929 -15.607 7.713 1.00 96.38 94 GLN A CA 1
ATOM 744 C C . GLN A 1 94 ? 12.600 -16.076 9.007 1.00 96.38 94 GLN A C 1
ATOM 746 O O . GLN A 1 94 ? 13.793 -16.379 9.006 1.00 96.38 94 GLN A O 1
ATOM 751 N N . LEU A 1 95 ? 11.829 -16.205 10.090 1.00 94.50 95 LEU A N 1
ATOM 752 C CA . LEU A 1 95 ? 12.330 -16.647 11.395 1.00 94.50 95 LEU A CA 1
ATOM 753 C C . LEU A 1 95 ? 12.842 -18.092 11.371 1.00 94.50 95 LEU A C 1
ATOM 755 O O . LEU A 1 95 ? 13.804 -18.418 12.063 1.00 94.50 95 LEU A O 1
ATOM 759 N N . ALA A 1 96 ? 12.244 -18.947 10.541 1.00 95.62 96 ALA A N 1
ATOM 760 C CA . ALA A 1 96 ? 12.698 -20.318 10.331 1.00 95.62 96 ALA A CA 1
ATOM 761 C C . ALA A 1 96 ? 13.924 -20.438 9.399 1.00 95.62 96 ALA A C 1
ATOM 763 O O . ALA A 1 96 ? 14.370 -21.554 9.135 1.00 95.62 96 ALA A O 1
ATOM 764 N N . GLY A 1 97 ? 14.454 -19.330 8.861 1.00 94.38 97 GLY A N 1
ATOM 765 C CA . GLY A 1 97 ? 15.545 -19.351 7.876 1.00 94.38 97 GLY A CA 1
ATOM 766 C C . GLY A 1 97 ? 15.141 -19.959 6.527 1.00 94.38 97 GLY A C 1
ATOM 767 O O . GLY A 1 97 ? 15.977 -20.501 5.806 1.00 94.38 97 GLY A O 1
ATOM 768 N N . GLY A 1 98 ? 13.847 -19.926 6.209 1.00 95.06 98 GLY A N 1
ATOM 769 C CA . GLY A 1 98 ? 13.281 -20.449 4.975 1.00 95.06 98 GLY A CA 1
ATOM 770 C C . GLY A 1 98 ? 13.439 -19.505 3.783 1.00 95.06 98 GLY A C 1
ATOM 771 O O . GLY A 1 98 ? 14.104 -18.472 3.838 1.00 95.06 98 GLY A O 1
ATOM 772 N N . SER A 1 99 ? 12.780 -19.865 2.684 1.00 95.25 99 SER A N 1
ATOM 773 C CA . SER A 1 99 ? 12.736 -19.085 1.449 1.00 95.25 99 SER A CA 1
ATOM 774 C C . SER A 1 99 ? 11.303 -18.657 1.100 1.00 95.25 99 SER A C 1
ATOM 776 O O . SER A 1 99 ? 10.339 -19.280 1.565 1.00 95.25 99 SER A O 1
ATOM 778 N N . PRO A 1 100 ? 11.142 -17.609 0.270 1.00 96.38 100 PRO A N 1
ATOM 779 C CA . PRO A 1 100 ? 9.842 -17.226 -0.267 1.00 96.38 100 PRO A CA 1
ATOM 780 C C . PRO A 1 100 ? 9.177 -18.383 -1.033 1.00 96.38 100 PRO A C 1
ATOM 782 O O . PRO A 1 100 ? 9.854 -19.150 -1.722 1.00 96.38 100 PRO A O 1
ATOM 785 N N . LYS A 1 101 ? 7.847 -18.496 -0.959 1.00 96.38 101 LYS A N 1
ATOM 786 C CA . LYS A 1 101 ? 7.065 -19.533 -1.656 1.00 96.38 101 LYS A CA 1
ATOM 787 C C . LYS A 1 101 ? 6.060 -18.912 -2.616 1.00 96.38 101 LYS A C 1
ATOM 789 O O . LYS A 1 101 ? 5.449 -17.898 -2.298 1.00 96.38 101 LYS A O 1
ATOM 794 N N . LYS A 1 102 ? 5.867 -19.543 -3.778 1.00 97.62 102 LYS A N 1
ATOM 795 C CA . LYS A 1 102 ? 4.755 -19.202 -4.674 1.00 97.62 102 LYS A CA 1
ATOM 796 C C . LYS A 1 102 ? 3.456 -19.700 -4.043 1.00 97.62 102 LYS A C 1
ATOM 798 O O . LYS A 1 102 ? 3.331 -20.891 -3.770 1.00 97.62 102 LYS A O 1
ATOM 803 N N . VAL A 1 103 ? 2.541 -18.780 -3.760 1.00 97.81 103 VAL A N 1
ATOM 804 C CA . VAL A 1 103 ? 1.247 -19.054 -3.122 1.00 97.81 103 VAL A CA 1
ATOM 805 C C . VAL A 1 103 ? 0.182 -18.213 -3.820 1.00 97.81 103 VAL A C 1
ATOM 807 O O . VAL A 1 103 ? 0.418 -17.040 -4.119 1.00 97.81 103 VAL A O 1
ATOM 810 N N . ALA A 1 104 ? -0.989 -18.793 -4.087 1.00 98.44 104 ALA A N 1
ATOM 811 C CA . ALA A 1 104 ? -2.131 -18.027 -4.566 1.00 98.44 104 ALA A CA 1
ATOM 812 C C . ALA A 1 104 ? -2.614 -17.075 -3.465 1.00 98.44 104 ALA A C 1
ATOM 814 O O . ALA A 1 104 ? -2.814 -17.486 -2.321 1.00 98.44 104 ALA A O 1
ATOM 815 N N . ILE A 1 105 ? -2.836 -15.800 -3.790 1.00 98.31 105 ILE A N 1
ATOM 816 C CA . ILE A 1 105 ? -3.201 -14.798 -2.776 1.00 98.31 105 ILE A CA 1
ATOM 817 C C . ILE A 1 105 ? -4.503 -15.147 -2.035 1.00 98.31 105 ILE A C 1
ATOM 819 O O . ILE A 1 105 ? -4.657 -14.820 -0.862 1.00 98.31 105 ILE A O 1
ATOM 823 N N . GLY A 1 106 ? -5.426 -15.861 -2.689 1.00 97.88 106 GLY A N 1
ATOM 824 C CA . GLY A 1 106 ? -6.634 -16.398 -2.066 1.00 97.88 106 GLY A CA 1
ATOM 825 C C . GLY A 1 106 ? -6.338 -17.415 -0.964 1.00 97.88 106 GLY A C 1
ATOM 826 O O . GLY A 1 106 ? -6.944 -17.336 0.102 1.00 97.88 106 GLY A O 1
ATOM 827 N N . ASP A 1 107 ? -5.377 -18.312 -1.186 1.00 98.25 107 ASP A N 1
ATOM 828 C CA . ASP A 1 107 ? -4.974 -19.327 -0.207 1.00 98.25 107 ASP A CA 1
ATOM 829 C C . ASP A 1 107 ? -4.191 -18.696 0.951 1.00 98.25 107 ASP A C 1
ATOM 831 O O . ASP A 1 107 ? -4.348 -19.088 2.109 1.00 98.25 107 ASP A O 1
ATOM 835 N N . ALA A 1 108 ? -3.389 -17.667 0.662 1.00 97.75 108 ALA A N 1
ATOM 836 C CA . ALA A 1 108 ? -2.686 -16.895 1.684 1.00 97.75 108 ALA A CA 1
ATOM 837 C C . ALA A 1 108 ? -3.660 -16.160 2.624 1.00 97.75 108 ALA A C 1
ATOM 839 O O . ALA A 1 108 ? -3.464 -16.170 3.837 1.00 97.75 108 ALA A O 1
ATOM 840 N N . VAL A 1 109 ? -4.742 -15.580 2.091 1.00 97.19 109 VAL A N 1
ATOM 841 C CA . VAL A 1 109 ? -5.797 -14.972 2.922 1.00 97.19 109 VAL A CA 1
ATOM 842 C C . VAL A 1 109 ? -6.594 -16.043 3.674 1.00 97.19 109 VAL A C 1
ATOM 844 O O . VAL A 1 109 ? -6.824 -15.908 4.871 1.00 97.19 109 VAL A O 1
ATOM 847 N N . ALA A 1 110 ? -6.976 -17.142 3.015 1.00 97.06 110 ALA A N 1
ATOM 848 C CA . ALA A 1 110 ? -7.765 -18.208 3.641 1.00 97.06 110 ALA A CA 1
ATOM 849 C C . ALA A 1 110 ? -7.028 -18.932 4.783 1.00 97.06 110 ALA A C 1
ATOM 851 O O . ALA A 1 110 ? -7.659 -19.372 5.741 1.00 97.06 110 ALA A O 1
ATOM 852 N N . SER A 1 111 ? -5.701 -19.050 4.690 1.00 96.31 111 SER A N 1
ATOM 853 C CA . SER A 1 111 ? -4.852 -19.642 5.734 1.00 96.31 111 SER A CA 1
ATOM 854 C C . SER A 1 111 ? -4.507 -18.680 6.876 1.00 96.31 111 SER A C 1
ATOM 856 O O . SER A 1 111 ? -3.922 -19.114 7.865 1.00 96.31 111 SER A O 1
ATOM 858 N N . GLY A 1 112 ? -4.849 -17.393 6.753 1.00 94.50 112 GLY A N 1
ATOM 859 C CA . GLY A 1 112 ? -4.479 -16.355 7.717 1.00 94.50 112 GLY A CA 1
ATOM 860 C C . GLY A 1 112 ? -3.035 -15.858 7.592 1.00 94.50 112 GLY A C 1
ATOM 861 O O . GLY A 1 112 ? -2.604 -15.069 8.426 1.00 94.50 112 GLY A O 1
ATOM 862 N N . MET A 1 113 ? -2.289 -16.278 6.560 1.00 95.25 113 MET A N 1
ATOM 863 C CA . MET A 1 113 ? -0.954 -15.738 6.269 1.00 95.25 113 MET A CA 1
ATOM 864 C C . MET A 1 113 ? -1.027 -14.240 5.953 1.00 95.25 113 MET A C 1
ATOM 866 O O . MET A 1 113 ? -0.209 -13.470 6.441 1.00 95.25 113 MET A O 1
ATOM 870 N N . VAL A 1 114 ? -2.014 -13.838 5.148 1.00 96.12 114 VAL A N 1
ATOM 871 C CA . VAL A 1 114 ? -2.356 -12.435 4.889 1.00 96.12 114 VAL A CA 1
ATOM 872 C C . VAL A 1 114 ? -3.643 -12.126 5.642 1.00 96.12 114 VAL A C 1
ATOM 874 O O . VAL A 1 114 ? -4.650 -12.800 5.438 1.00 96.12 114 VAL A O 1
ATOM 877 N N . ASN A 1 115 ? -3.625 -11.099 6.490 1.00 93.50 115 ASN A N 1
ATOM 878 C CA . ASN A 1 115 ? -4.658 -10.895 7.510 1.00 93.50 115 ASN A CA 1
ATOM 879 C C . ASN A 1 115 ? -6.094 -10.738 6.956 1.00 93.50 115 ASN A C 1
ATOM 881 O O . ASN A 1 115 ? -7.062 -11.169 7.578 1.00 93.50 115 ASN A O 1
ATOM 885 N N . ASN A 1 116 ? -6.274 -10.107 5.790 1.00 94.00 116 ASN A N 1
ATOM 886 C CA . ASN A 1 116 ? -7.608 -9.852 5.234 1.00 94.00 116 ASN A CA 1
ATOM 887 C C . ASN A 1 116 ? -7.628 -9.678 3.705 1.00 94.00 116 ASN A C 1
ATOM 889 O O . ASN A 1 116 ? -6.597 -9.458 3.065 1.00 94.00 116 ASN A O 1
ATOM 893 N N . GLU A 1 117 ? -8.830 -9.734 3.115 1.00 95.50 117 GLU A N 1
ATOM 894 C CA . GLU A 1 117 ? -9.036 -9.591 1.665 1.00 95.50 117 GLU A CA 1
ATOM 895 C C . GLU A 1 117 ? -8.603 -8.223 1.122 1.00 95.50 117 GLU A C 1
ATOM 897 O O . GLU A 1 117 ? -8.154 -8.134 -0.020 1.00 95.50 117 GLU A O 1
ATOM 902 N N . THR A 1 118 ? -8.746 -7.148 1.905 1.00 94.06 118 THR A N 1
ATOM 903 C CA . THR A 1 118 ? -8.320 -5.805 1.482 1.00 94.06 118 THR A CA 1
ATOM 904 C C . THR A 1 118 ? -6.808 -5.755 1.289 1.00 94.06 118 THR A C 1
ATOM 906 O O . THR A 1 118 ? -6.344 -5.317 0.234 1.00 94.06 118 THR A O 1
ATOM 909 N N . LEU A 1 119 ? -6.047 -6.262 2.259 1.00 95.06 119 LEU A N 1
ATOM 910 C CA . LEU A 1 119 ? -4.593 -6.342 2.181 1.00 95.06 119 LEU A CA 1
ATOM 911 C C . LEU A 1 119 ? -4.152 -7.252 1.027 1.00 95.06 119 LEU A C 1
ATOM 913 O O . LEU A 1 119 ? -3.353 -6.843 0.184 1.00 95.06 119 LEU A O 1
ATOM 917 N N . GLY A 1 120 ? -4.762 -8.438 0.911 1.00 97.19 120 GLY A N 1
ATOM 918 C CA . GLY A 1 120 ? -4.500 -9.365 -0.191 1.00 97.19 120 GLY A CA 1
ATOM 919 C C . GLY A 1 120 ? -4.807 -8.768 -1.568 1.00 97.19 120 GLY A C 1
ATOM 920 O O . GLY A 1 120 ? -4.049 -8.956 -2.520 1.00 97.19 120 GLY A O 1
ATOM 921 N N . TYR A 1 121 ? -5.884 -7.989 -1.692 1.00 97.25 121 TYR A N 1
ATOM 922 C CA . TYR A 1 121 ? -6.210 -7.290 -2.932 1.00 97.25 121 TYR A CA 1
ATOM 923 C C . TYR A 1 121 ? -5.144 -6.260 -3.305 1.00 97.25 121 TYR A C 1
ATOM 925 O O . TYR A 1 121 ? -4.730 -6.227 -4.464 1.00 97.25 121 TYR A O 1
ATOM 933 N N . PHE A 1 122 ? -4.677 -5.442 -2.358 1.00 96.94 122 PHE A N 1
ATOM 934 C CA . PHE A 1 122 ? -3.630 -4.460 -2.643 1.00 96.94 122 PHE A CA 1
ATOM 935 C C . PHE A 1 122 ? -2.290 -5.116 -2.975 1.00 96.94 122 PHE A C 1
ATOM 937 O O . PHE A 1 122 ? -1.670 -4.705 -3.949 1.00 96.94 122 PHE A O 1
ATOM 944 N N . ILE A 1 123 ? -1.901 -6.189 -2.281 1.00 98.31 123 ILE A N 1
ATOM 945 C CA . ILE A 1 123 ? -0.729 -7.009 -2.634 1.00 98.31 123 ILE A CA 1
ATOM 946 C C . ILE A 1 123 ? -0.822 -7.480 -4.095 1.00 98.31 123 ILE A C 1
ATOM 948 O O . ILE A 1 123 ? 0.071 -7.224 -4.907 1.00 98.31 123 ILE A O 1
ATOM 952 N N . ALA A 1 124 ? -1.949 -8.086 -4.475 1.00 98.12 124 ALA A N 1
ATOM 953 C CA . ALA A 1 124 ? -2.158 -8.586 -5.830 1.00 98.12 124 ALA A CA 1
ATOM 954 C C . ALA A 1 124 ? -2.182 -7.472 -6.891 1.00 98.12 124 ALA A C 1
ATOM 956 O O . ALA A 1 124 ? -1.619 -7.621 -7.977 1.00 98.12 124 ALA A O 1
ATOM 957 N N . ARG A 1 125 ? -2.823 -6.334 -6.602 1.00 97.75 125 ARG A N 1
ATOM 958 C CA . ARG A 1 125 ? -2.864 -5.186 -7.519 1.00 97.75 125 ARG A CA 1
ATOM 959 C C . ARG A 1 125 ? -1.498 -4.532 -7.681 1.00 97.75 125 ARG A C 1
ATOM 961 O O . ARG A 1 125 ? -1.159 -4.170 -8.806 1.00 97.75 125 ARG A O 1
ATOM 968 N N . THR A 1 126 ? -0.724 -4.429 -6.605 1.00 98.25 126 THR A N 1
ATOM 969 C CA . THR A 1 126 ? 0.660 -3.950 -6.636 1.00 98.25 126 THR A CA 1
ATOM 970 C C . THR A 1 126 ? 1.519 -4.862 -7.500 1.00 98.25 126 THR A C 1
ATOM 972 O O . THR A 1 126 ? 2.225 -4.364 -8.371 1.00 98.25 126 THR A O 1
ATOM 975 N N . TYR A 1 127 ? 1.399 -6.186 -7.365 1.00 98.56 127 TYR A N 1
ATOM 976 C CA . TYR A 1 127 ? 2.111 -7.120 -8.241 1.00 98.56 127 TYR A CA 1
ATOM 977 C C . TYR A 1 127 ? 1.780 -6.899 -9.719 1.00 98.56 127 TYR A C 1
ATOM 979 O O . TYR A 1 127 ? 2.679 -6.723 -10.539 1.00 98.56 127 TYR A O 1
ATOM 987 N N . LEU A 1 128 ? 0.487 -6.872 -10.063 1.00 98.06 128 LEU A N 1
ATOM 988 C CA . LEU A 1 128 ? 0.047 -6.682 -11.448 1.00 98.06 128 LEU A CA 1
ATOM 989 C C . LEU A 1 128 ? 0.557 -5.355 -12.017 1.00 98.06 128 LEU A C 1
ATOM 991 O O . LEU A 1 128 ? 0.968 -5.298 -13.174 1.00 98.06 128 LEU A O 1
ATOM 995 N N . PHE A 1 129 ? 0.556 -4.304 -11.196 1.00 97.62 129 PHE A N 1
ATOM 996 C CA . PHE A 1 129 ? 1.130 -3.017 -11.554 1.00 97.62 129 PHE A CA 1
ATOM 997 C C . PHE A 1 129 ? 2.632 -3.137 -11.834 1.00 97.62 129 PHE A C 1
ATOM 999 O O . PHE A 1 129 ? 3.047 -2.832 -12.948 1.00 97.62 129 PHE A O 1
ATOM 1006 N N . LEU A 1 130 ? 3.432 -3.650 -10.897 1.00 98.12 130 LEU A N 1
ATOM 1007 C CA . LEU A 1 130 ? 4.885 -3.777 -11.056 1.00 98.12 130 LEU A CA 1
ATOM 1008 C C . LEU A 1 130 ? 5.261 -4.622 -12.283 1.00 98.12 130 LEU A C 1
ATOM 1010 O O . LEU A 1 130 ? 6.095 -4.207 -13.088 1.00 98.12 130 LEU A O 1
ATOM 1014 N N . VAL A 1 131 ? 4.598 -5.761 -12.494 1.00 97.31 131 VAL A N 1
ATOM 1015 C CA . VAL A 1 131 ? 4.830 -6.609 -13.675 1.00 97.31 131 VAL A CA 1
ATOM 1016 C C . VAL A 1 131 ? 4.459 -5.877 -14.967 1.00 97.31 131 VAL A C 1
ATOM 1018 O O . VAL A 1 131 ? 5.193 -5.961 -15.951 1.00 97.31 131 VAL A O 1
ATOM 1021 N N . SER A 1 132 ? 3.379 -5.086 -14.972 1.00 96.81 132 SER A N 1
ATOM 1022 C CA . SER A 1 132 ? 3.005 -4.277 -16.143 1.00 96.81 132 SER A CA 1
ATOM 1023 C C . SER A 1 132 ? 4.030 -3.186 -16.492 1.00 96.81 132 SER A C 1
ATOM 1025 O O . S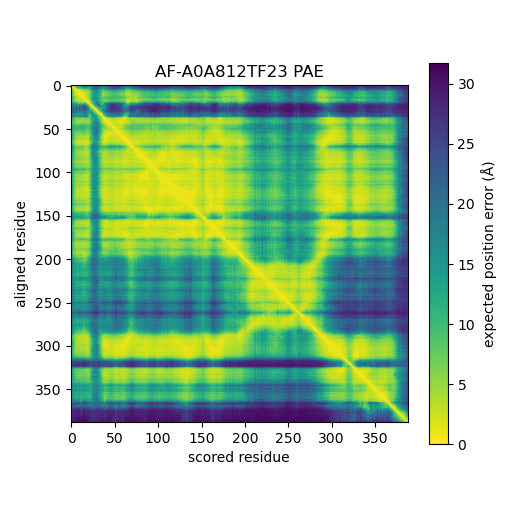ER A 1 132 ? 4.114 -2.780 -17.651 1.00 96.81 132 SER A O 1
ATOM 1027 N N . LEU A 1 133 ? 4.844 -2.752 -15.520 1.00 96.62 133 LEU A N 1
ATOM 1028 C CA . LEU A 1 133 ? 5.963 -1.827 -15.733 1.00 96.62 133 LEU A CA 1
ATOM 1029 C C . LEU A 1 133 ? 7.220 -2.517 -16.286 1.00 96.62 133 LEU A C 1
ATOM 1031 O O . LEU A 1 133 ? 8.173 -1.839 -16.653 1.00 96.62 133 LEU A O 1
ATOM 1035 N N . GLY A 1 134 ? 7.235 -3.848 -16.392 1.00 96.19 134 GLY A N 1
ATOM 1036 C CA . GLY A 1 134 ? 8.377 -4.611 -16.901 1.00 96.19 134 GLY A CA 1
ATOM 1037 C C . GLY A 1 134 ? 9.253 -5.224 -15.810 1.00 96.19 134 GLY A C 1
ATOM 1038 O O . GLY A 1 134 ? 10.339 -5.719 -16.109 1.00 96.19 134 GLY A O 1
ATOM 1039 N N . ILE A 1 135 ? 8.795 -5.229 -14.553 1.00 98.25 135 ILE A N 1
ATOM 1040 C CA . ILE A 1 135 ? 9.449 -6.000 -13.494 1.00 98.25 135 ILE A CA 1
ATOM 1041 C C . ILE A 1 135 ? 9.275 -7.495 -13.778 1.00 98.25 135 ILE A C 1
ATOM 1043 O O . ILE A 1 135 ? 8.166 -7.976 -14.013 1.00 98.25 135 ILE A O 1
ATOM 1047 N N . LYS A 1 136 ? 10.382 -8.242 -13.742 1.00 97.38 136 LYS A N 1
ATOM 1048 C CA . LYS A 1 136 ? 10.384 -9.693 -13.941 1.00 97.38 136 LYS A CA 1
ATOM 1049 C C . LYS A 1 136 ? 9.686 -10.395 -12.763 1.00 97.38 136 LYS A C 1
ATOM 1051 O O . LYS A 1 136 ? 10.122 -10.201 -11.628 1.00 97.38 136 LYS A O 1
ATOM 1056 N N . PRO A 1 137 ? 8.664 -11.240 -13.004 1.00 96.69 137 PRO A N 1
ATOM 1057 C CA . PRO A 1 137 ? 7.906 -11.916 -11.949 1.00 96.69 137 PRO A CA 1
ATOM 1058 C C . PRO A 1 137 ? 8.739 -12.698 -10.930 1.00 96.69 137 PRO A C 1
ATOM 1060 O O . PRO A 1 137 ? 8.460 -12.617 -9.740 1.00 96.69 137 PRO A O 1
ATOM 1063 N N . ASP A 1 138 ? 9.764 -13.429 -11.375 1.00 96.00 138 ASP A N 1
ATOM 1064 C CA . ASP A 1 138 ? 10.594 -14.256 -10.484 1.00 96.00 138 ASP A CA 1
ATOM 1065 C C . ASP A 1 138 ? 11.550 -13.428 -9.601 1.00 96.00 138 ASP A C 1
ATOM 1067 O O . ASP A 1 138 ? 12.103 -13.948 -8.638 1.00 96.00 138 ASP A O 1
ATOM 1071 N N . HIS A 1 139 ? 11.686 -12.130 -9.888 1.00 97.62 139 HIS A N 1
ATOM 1072 C CA . HIS A 1 139 ? 12.498 -11.162 -9.145 1.00 97.62 139 HIS A CA 1
ATOM 1073 C C . HIS A 1 139 ? 11.630 -10.152 -8.373 1.00 97.62 139 HIS A C 1
ATOM 1075 O O . HIS A 1 139 ? 12.093 -9.072 -8.013 1.00 97.62 139 HIS A O 1
ATOM 1081 N N . CYS A 1 140 ? 10.356 -10.476 -8.143 1.00 98.31 140 CYS A N 1
ATOM 1082 C CA . CYS A 1 140 ? 9.420 -9.681 -7.356 1.00 98.31 140 CYS A CA 1
ATOM 1083 C C . CYS A 1 140 ? 8.829 -10.561 -6.254 1.00 98.31 140 CYS A C 1
ATOM 1085 O O . CYS A 1 140 ? 8.180 -11.568 -6.544 1.00 98.31 140 CYS A O 1
ATOM 1087 N N . ARG A 1 141 ? 9.015 -10.174 -4.990 1.00 98.31 141 ARG A N 1
ATOM 1088 C CA . ARG A 1 141 ? 8.451 -10.885 -3.836 1.00 98.31 141 ARG A CA 1
ATOM 1089 C C . ARG A 1 141 ? 7.709 -9.937 -2.911 1.00 98.31 141 ARG A C 1
ATOM 1091 O O . ARG A 1 141 ? 7.943 -8.736 -2.938 1.00 98.31 141 ARG A O 1
ATOM 1098 N N . PHE A 1 142 ? 6.854 -10.493 -2.067 1.00 98.69 142 PHE A N 1
ATOM 1099 C CA . PHE A 1 142 ? 6.218 -9.770 -0.974 1.00 98.69 142 PHE A CA 1
ATOM 1100 C C . PHE A 1 142 ? 6.732 -10.329 0.343 1.00 98.69 142 PHE A C 1
ATOM 1102 O O . PHE A 1 142 ? 6.505 -11.502 0.638 1.00 98.69 142 PHE A O 1
ATOM 1109 N N . ARG A 1 143 ? 7.449 -9.513 1.112 1.00 98.38 143 ARG A N 1
ATOM 1110 C CA . ARG A 1 143 ? 8.018 -9.887 2.405 1.00 98.38 143 ARG A CA 1
ATOM 1111 C C . ARG A 1 143 ? 7.171 -9.298 3.523 1.00 98.38 143 ARG A C 1
ATOM 1113 O O . ARG A 1 143 ? 6.948 -8.095 3.557 1.00 98.38 143 ARG A O 1
ATOM 1120 N N . GLN A 1 144 ? 6.711 -10.138 4.437 1.00 97.75 144 GLN A N 1
ATOM 1121 C CA . GLN A 1 144 ? 5.997 -9.676 5.622 1.00 97.75 144 GLN A CA 1
ATOM 1122 C C . GLN A 1 144 ? 6.981 -9.068 6.624 1.00 97.75 144 GLN A C 1
ATOM 1124 O O . GLN A 1 144 ? 8.086 -9.587 6.793 1.00 97.75 144 GLN A O 1
ATOM 1129 N N . HIS A 1 145 ? 6.596 -7.999 7.311 1.00 95.81 145 HIS A N 1
ATOM 1130 C CA . HIS A 1 145 ? 7.404 -7.448 8.401 1.00 95.81 145 HIS A CA 1
ATOM 1131 C C . HIS A 1 145 ? 7.521 -8.446 9.551 1.00 95.81 145 HIS A C 1
ATOM 1133 O O . HIS A 1 145 ? 6.564 -9.144 9.888 1.00 95.81 145 HIS A O 1
ATOM 1139 N N . LEU A 1 146 ? 8.695 -8.490 10.180 1.00 93.38 146 LEU A N 1
ATOM 1140 C CA . LEU A 1 146 ? 8.865 -9.230 11.427 1.00 93.38 146 LEU A CA 1
ATOM 1141 C C . LEU A 1 146 ? 8.167 -8.496 12.586 1.00 93.38 146 LEU A C 1
ATOM 1143 O O . LEU A 1 146 ? 8.064 -7.268 12.557 1.00 93.38 146 LEU A O 1
ATOM 1147 N N . PRO A 1 147 ? 7.790 -9.192 13.675 1.00 87.50 147 PRO A N 1
ATOM 1148 C CA . PRO A 1 147 ? 7.183 -8.558 14.849 1.00 87.50 147 PRO A CA 1
ATOM 1149 C C . PRO A 1 147 ? 8.014 -7.415 15.453 1.00 87.50 147 PRO A C 1
ATOM 1151 O O . PRO A 1 147 ? 7.462 -6.498 16.049 1.00 87.50 147 PRO A O 1
ATOM 1154 N N . THR A 1 148 ? 9.342 -7.453 15.302 1.00 86.00 148 THR A N 1
ATOM 1155 C CA . THR A 1 148 ? 10.265 -6.402 15.764 1.00 86.00 148 THR A CA 1
ATOM 1156 C C . THR A 1 148 ? 10.371 -5.207 14.814 1.00 86.00 148 THR A C 1
ATOM 1158 O O . THR A 1 148 ? 10.857 -4.156 15.218 1.00 86.00 148 THR A O 1
ATOM 1161 N N . GLU A 1 149 ? 9.981 -5.381 13.552 1.00 81.56 149 GLU A N 1
ATOM 1162 C CA . GLU A 1 149 ? 10.002 -4.350 12.505 1.00 81.56 149 GLU A CA 1
ATOM 1163 C C . GLU A 1 149 ? 8.648 -3.652 12.375 1.00 81.56 149 GLU A C 1
ATOM 1165 O O . GLU A 1 149 ? 8.586 -2.485 11.987 1.00 81.56 149 GLU A O 1
ATOM 1170 N N . MET A 1 150 ? 7.571 -4.359 12.730 1.00 80.94 150 MET A N 1
ATOM 1171 C CA . MET A 1 150 ? 6.223 -3.819 12.744 1.00 80.94 150 MET A CA 1
ATOM 1172 C C . MET A 1 150 ? 6.162 -2.547 13.586 1.00 80.94 150 MET A C 1
ATOM 1174 O O . MET A 1 150 ? 6.532 -2.518 14.764 1.00 80.94 150 MET A O 1
ATOM 1178 N N . ALA A 1 151 ? 5.616 -1.487 12.996 1.00 71.56 151 ALA A N 1
ATOM 1179 C CA . ALA A 1 151 ? 5.224 -0.331 13.775 1.00 71.56 151 ALA A CA 1
ATOM 1180 C C . ALA A 1 151 ? 4.219 -0.771 14.852 1.00 71.56 151 ALA A C 1
ATOM 1182 O O . ALA A 1 151 ? 3.317 -1.557 14.577 1.00 71.56 151 ALA A O 1
ATOM 1183 N N . HIS A 1 152 ? 4.340 -0.229 16.065 1.00 65.06 152 HIS A N 1
ATOM 1184 C CA . HIS A 1 152 ? 3.511 -0.584 17.229 1.00 65.06 152 HIS A CA 1
ATOM 1185 C C . HIS A 1 152 ? 1.988 -0.448 17.016 1.00 65.06 152 HIS A C 1
ATOM 1187 O O . HIS A 1 152 ? 1.207 -0.891 17.853 1.00 65.06 152 HIS A O 1
ATOM 1193 N N . TYR A 1 153 ? 1.569 0.188 15.924 1.00 64.44 153 TYR A N 1
ATOM 1194 C CA . TYR A 1 153 ? 0.181 0.386 15.522 1.00 64.44 153 TYR A CA 1
ATOM 1195 C C . TYR A 1 153 ? -0.264 -0.444 14.307 1.00 64.44 153 TYR A C 1
ATOM 1197 O O . TYR A 1 153 ? -1.458 -0.477 14.007 1.00 64.44 153 TYR A O 1
ATOM 1205 N N . ALA A 1 154 ? 0.664 -1.072 13.582 1.00 74.38 154 ALA A N 1
ATOM 1206 C CA . ALA A 1 154 ? 0.343 -1.872 12.408 1.00 74.38 154 ALA A CA 1
ATOM 1207 C C . ALA A 1 154 ? -0.140 -3.265 12.832 1.00 74.38 154 ALA A C 1
ATOM 1209 O O . ALA A 1 154 ? 0.415 -3.883 13.736 1.00 74.38 154 ALA A O 1
ATOM 1210 N N . THR A 1 155 ? -1.188 -3.754 12.173 1.00 82.25 155 THR A N 1
ATOM 1211 C CA . THR A 1 155 ? -1.749 -5.094 12.418 1.00 82.25 155 THR A CA 1
ATOM 1212 C C . THR A 1 155 ? -1.150 -6.157 11.506 1.00 82.25 155 THR A C 1
ATOM 1214 O O . THR A 1 155 ? -1.044 -7.309 11.909 1.00 82.25 155 THR A O 1
ATOM 1217 N N . ASP A 1 156 ? -0.763 -5.777 10.291 1.00 90.44 156 ASP A N 1
ATOM 1218 C CA . ASP A 1 156 ? -0.023 -6.594 9.330 1.00 90.44 156 ASP A CA 1
ATOM 1219 C C . ASP A 1 156 ? 0.661 -5.642 8.334 1.00 90.44 156 ASP A C 1
ATOM 1221 O O . ASP A 1 156 ? 0.148 -4.547 8.077 1.00 90.44 156 ASP A O 1
ATOM 1225 N N . CYS A 1 157 ? 1.821 -6.013 7.798 1.00 95.31 157 CYS A N 1
ATOM 1226 C CA . CYS A 1 157 ? 2.556 -5.184 6.842 1.00 95.31 157 CYS A CA 1
ATOM 1227 C C . CYS A 1 157 ? 3.384 -6.046 5.891 1.00 95.31 157 CYS A C 1
ATOM 1229 O O . CYS A 1 157 ? 4.105 -6.947 6.325 1.00 95.31 157 CYS A O 1
ATOM 1231 N N . TRP A 1 158 ? 3.280 -5.750 4.597 1.00 97.81 158 TRP A N 1
ATOM 1232 C CA . TRP A 1 158 ? 3.950 -6.476 3.524 1.00 97.81 158 TRP A CA 1
ATOM 1233 C C . TRP A 1 158 ? 4.675 -5.517 2.588 1.00 97.81 158 TRP A C 1
ATOM 1235 O O . TRP A 1 158 ? 4.057 -4.626 2.011 1.00 97.81 158 TRP A O 1
ATOM 1245 N N . ASP A 1 159 ? 5.962 -5.757 2.368 1.00 98.19 159 ASP A N 1
ATOM 1246 C CA . ASP A 1 159 ? 6.779 -5.002 1.425 1.00 98.19 159 ASP A CA 1
ATOM 1247 C C . ASP A 1 159 ? 6.862 -5.745 0.094 1.00 98.19 159 ASP A C 1
ATOM 1249 O O . ASP A 1 159 ? 7.289 -6.900 0.046 1.00 98.19 159 ASP A O 1
ATOM 1253 N N . ALA A 1 160 ? 6.510 -5.084 -1.006 1.00 98.62 160 ALA A N 1
ATOM 1254 C CA . ALA A 1 160 ? 6.906 -5.519 -2.336 1.00 98.62 160 ALA A CA 1
ATOM 1255 C C . ALA A 1 160 ? 8.395 -5.203 -2.528 1.00 98.62 160 ALA A C 1
ATOM 1257 O O . ALA A 1 160 ? 8.797 -4.042 -2.665 1.00 98.62 160 ALA A O 1
ATOM 1258 N N . GLU A 1 161 ? 9.206 -6.251 -2.546 1.00 98.62 161 GLU A N 1
ATOM 1259 C CA . GLU A 1 161 ? 10.640 -6.178 -2.771 1.00 98.62 161 GLU A CA 1
ATOM 1260 C C . GLU A 1 161 ? 10.972 -6.643 -4.185 1.00 98.62 161 GLU A C 1
ATOM 1262 O O . GLU A 1 161 ? 10.486 -7.679 -4.653 1.00 98.62 161 GLU A O 1
ATOM 1267 N N . ILE A 1 162 ? 11.831 -5.882 -4.856 1.00 98.62 162 ILE A N 1
ATOM 1268 C CA . ILE A 1 162 ? 12.333 -6.209 -6.186 1.00 98.62 162 ILE A CA 1
ATOM 1269 C C . ILE A 1 162 ? 13.821 -6.518 -6.068 1.00 98.62 162 ILE A C 1
ATOM 1271 O O . ILE A 1 162 ? 14.567 -5.769 -5.436 1.00 98.62 162 ILE A O 1
ATOM 1275 N N . GLU A 1 163 ? 14.250 -7.643 -6.630 1.00 98.38 163 GLU A N 1
ATOM 1276 C CA . GLU A 1 163 ? 15.664 -8.004 -6.663 1.00 98.38 163 GLU A CA 1
ATOM 1277 C C . GLU A 1 163 ? 16.408 -7.117 -7.664 1.00 98.38 163 GLU A C 1
ATOM 1279 O O . GLU A 1 163 ? 15.967 -6.923 -8.788 1.00 98.38 163 GLU A O 1
ATOM 1284 N N . THR A 1 164 ? 17.535 -6.560 -7.240 1.00 97.31 164 THR A N 1
ATOM 1285 C CA . THR A 1 164 ? 18.379 -5.653 -8.024 1.00 97.31 164 THR A CA 1
ATOM 1286 C C . THR A 1 164 ? 19.842 -6.049 -7.849 1.00 97.31 164 THR A C 1
ATOM 1288 O O . THR A 1 164 ? 20.177 -6.902 -7.021 1.00 97.31 164 THR A O 1
ATOM 1291 N N . CYS A 1 165 ? 20.755 -5.366 -8.530 1.00 95.38 165 CYS A N 1
ATOM 1292 C CA . CYS A 1 165 ? 22.195 -5.514 -8.322 1.00 95.38 165 CYS A CA 1
ATOM 1293 C C . CYS A 1 165 ? 22.654 -5.161 -6.893 1.00 95.38 165 CYS A C 1
ATOM 1295 O O . CYS A 1 165 ? 23.769 -5.508 -6.501 1.00 95.38 165 CYS A O 1
ATOM 1297 N N . TYR A 1 166 ? 21.802 -4.507 -6.096 1.00 95.06 166 TYR A N 1
ATOM 1298 C CA . TYR A 1 166 ? 22.028 -4.234 -4.675 1.00 95.06 166 TYR A CA 1
ATOM 1299 C C . TYR A 1 166 ? 21.323 -5.227 -3.734 1.00 95.06 166 TYR A C 1
ATOM 1301 O O . TYR A 1 166 ? 21.349 -5.031 -2.518 1.00 95.06 166 TYR A O 1
ATOM 1309 N N . GLY A 1 167 ? 20.722 -6.290 -4.273 1.00 96.38 167 GLY A N 1
ATOM 1310 C CA . GLY A 1 167 ? 19.896 -7.250 -3.544 1.00 96.38 167 GLY A CA 1
ATOM 1311 C C . GLY A 1 167 ? 18.410 -6.884 -3.567 1.00 96.38 167 GLY A C 1
ATOM 1312 O O . GLY A 1 167 ? 17.951 -6.142 -4.437 1.00 96.38 167 GLY A O 1
ATOM 1313 N N . TRP A 1 168 ? 17.650 -7.423 -2.613 1.00 97.75 168 TRP A N 1
ATOM 1314 C CA . TRP A 1 168 ? 16.213 -7.171 -2.482 1.00 97.75 168 TRP A CA 1
ATOM 1315 C C . TRP A 1 168 ? 15.954 -5.754 -1.967 1.00 97.75 168 TRP A C 1
ATOM 1317 O O . TRP A 1 168 ? 16.336 -5.410 -0.849 1.00 97.75 168 TRP A O 1
ATOM 1327 N N . LEU A 1 169 ? 15.315 -4.938 -2.801 1.00 97.19 169 LEU A N 1
ATOM 1328 C CA . LEU A 1 169 ? 14.987 -3.550 -2.514 1.00 97.19 169 LEU A CA 1
ATOM 1329 C C . LEU A 1 169 ? 13.484 -3.398 -2.283 1.00 97.19 169 LEU A C 1
ATOM 1331 O O . LEU A 1 169 ? 12.682 -3.644 -3.184 1.00 97.19 169 LEU A O 1
ATOM 1335 N N . GLU A 1 170 ? 13.109 -2.920 -1.102 1.00 96.88 170 GLU A N 1
ATOM 1336 C CA . GLU A 1 170 ? 11.740 -2.510 -0.780 1.00 96.88 170 GLU A CA 1
ATOM 1337 C C . GLU A 1 170 ? 11.307 -1.345 -1.685 1.00 96.88 170 GLU A C 1
ATOM 1339 O O . GLU A 1 170 ? 11.905 -0.267 -1.668 1.00 96.88 170 GLU A O 1
ATOM 1344 N N . CYS A 1 171 ? 10.288 -1.573 -2.513 1.00 97.25 171 CYS A N 1
ATOM 1345 C CA . CYS A 1 171 ? 9.786 -0.600 -3.486 1.00 97.25 171 CYS A CA 1
ATOM 1346 C C . CYS A 1 171 ? 8.359 -0.134 -3.183 1.00 97.25 171 CYS A C 1
ATOM 1348 O O . CYS A 1 171 ? 7.993 0.979 -3.568 1.00 97.25 171 CYS A O 1
ATOM 1350 N N . VAL A 1 172 ? 7.557 -0.973 -2.522 1.00 98.12 172 VAL A N 1
ATOM 1351 C CA . VAL A 1 172 ? 6.199 -0.626 -2.091 1.00 98.12 172 VAL A CA 1
ATOM 1352 C C . VAL A 1 172 ? 5.946 -1.204 -0.705 1.00 98.12 172 VAL A C 1
ATOM 1354 O O . VAL A 1 172 ? 6.001 -2.419 -0.562 1.00 98.12 172 VAL A O 1
ATOM 1357 N N . GLY A 1 173 ? 5.626 -0.374 0.283 1.00 96.56 173 GLY A N 1
ATOM 1358 C CA . GLY A 1 173 ? 5.127 -0.835 1.581 1.00 96.56 173 GLY A CA 1
ATOM 1359 C C . GLY A 1 173 ? 3.604 -0.943 1.550 1.00 96.56 173 GLY A C 1
ATOM 1360 O O . GLY A 1 173 ? 2.943 -0.050 1.028 1.00 96.56 173 GLY A O 1
ATOM 1361 N N . ILE A 1 174 ? 3.028 -2.030 2.059 1.00 96.06 174 ILE A N 1
ATOM 1362 C CA . ILE A 1 174 ? 1.576 -2.237 2.127 1.00 96.06 174 ILE A CA 1
ATOM 1363 C C . ILE A 1 174 ? 1.209 -2.543 3.578 1.00 96.06 174 ILE A C 1
ATOM 1365 O O . ILE A 1 174 ? 1.311 -3.685 4.028 1.00 96.06 174 ILE A O 1
ATOM 1369 N N . ALA A 1 175 ? 0.790 -1.513 4.307 1.00 92.00 175 ALA A N 1
ATOM 1370 C CA . ALA A 1 175 ? 0.571 -1.573 5.746 1.00 92.00 175 ALA A CA 1
ATOM 1371 C C . ALA A 1 175 ? -0.916 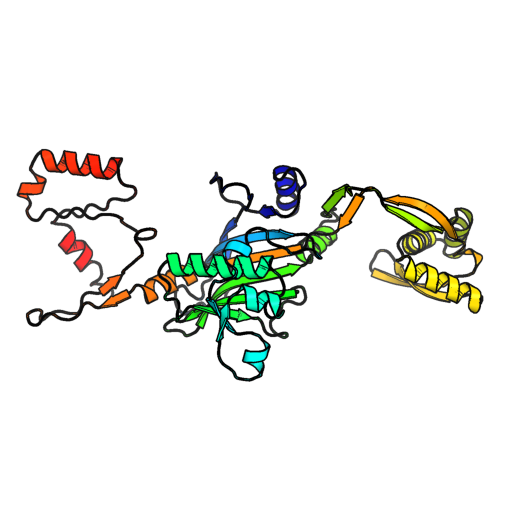-1.529 6.108 1.00 92.00 175 ALA A C 1
ATOM 1373 O O . ALA A 1 175 ? -1.677 -0.731 5.573 1.00 92.00 175 ALA A O 1
ATOM 1374 N N . ASP A 1 176 ? -1.333 -2.334 7.080 1.00 90.69 176 ASP A N 1
ATOM 1375 C CA . ASP A 1 176 ? -2.626 -2.199 7.747 1.00 90.69 176 ASP A CA 1
ATOM 1376 C C . ASP A 1 176 ? -2.436 -1.469 9.084 1.00 90.69 176 ASP A C 1
ATOM 1378 O O . ASP A 1 176 ? -2.145 -2.079 10.118 1.00 90.69 176 ASP A O 1
ATOM 1382 N N . ARG A 1 177 ? -2.586 -0.141 9.060 1.00 82.44 177 ARG A N 1
ATOM 1383 C CA . ARG A 1 177 ? -2.289 0.781 10.173 1.00 82.44 177 ARG A CA 1
ATOM 1384 C C . ARG A 1 177 ? -3.422 0.894 11.198 1.00 82.44 177 ARG A C 1
ATOM 1386 O O . ARG A 1 177 ? -3.363 1.727 12.108 1.00 82.44 177 ARG A O 1
ATOM 1393 N N . ALA A 1 178 ? -4.466 0.071 11.053 1.00 84.38 178 ALA A N 1
ATOM 1394 C CA . ALA A 1 178 ? -5.668 0.118 11.879 1.00 84.38 178 ALA A CA 1
ATOM 1395 C C . ALA A 1 178 ? -6.179 1.567 12.027 1.00 84.38 178 ALA A C 1
ATOM 1397 O O . ALA A 1 178 ? -6.281 2.285 11.037 1.00 84.38 178 ALA A O 1
ATOM 1398 N N . CYS A 1 179 ? -6.545 2.005 13.231 1.00 80.94 179 CYS A N 1
ATOM 1399 C CA . CYS A 1 179 ? -7.142 3.320 13.475 1.00 80.94 179 CYS A CA 1
ATOM 1400 C C . CYS A 1 179 ? -6.164 4.356 14.057 1.00 80.94 179 CYS A C 1
ATOM 1402 O O . CYS A 1 179 ? -6.609 5.378 14.595 1.00 80.94 179 CYS A O 1
ATOM 1404 N N . PHE A 1 180 ? -4.855 4.090 14.030 1.00 78.88 180 PHE A N 1
ATOM 1405 C CA . PHE A 1 180 ? -3.873 4.864 14.792 1.00 78.88 180 PHE A CA 1
ATOM 1406 C C . PHE A 1 180 ? -3.771 6.317 14.339 1.00 78.88 180 PHE A C 1
ATOM 1408 O O . PHE A 1 180 ? -3.923 7.213 15.169 1.00 78.88 180 PHE A O 1
ATOM 1415 N N . ASP A 1 181 ? -3.606 6.564 13.040 1.00 77.94 181 ASP A N 1
ATOM 1416 C CA . ASP A 1 181 ? -3.389 7.915 12.513 1.00 77.94 181 ASP A CA 1
ATOM 1417 C C . ASP A 1 181 ? -4.571 8.838 12.814 1.00 77.94 181 ASP A C 1
ATOM 1419 O O . ASP A 1 181 ? -4.411 9.923 13.379 1.00 77.94 181 ASP A O 1
ATOM 1423 N N . LEU A 1 182 ? -5.790 8.373 12.529 1.00 81.44 182 LEU A N 1
ATOM 1424 C CA . LEU A 1 182 ? -7.004 9.126 12.832 1.00 81.44 182 LEU A CA 1
ATOM 1425 C C . LEU A 1 182 ? -7.162 9.374 14.336 1.00 81.44 182 LEU A C 1
ATOM 1427 O O . LEU A 1 182 ? -7.532 10.480 14.727 1.00 81.44 182 LEU A O 1
ATOM 1431 N N . SER A 1 183 ? -6.849 8.389 15.181 1.00 83.31 183 SER A N 1
ATOM 1432 C CA . SER A 1 183 ? -6.961 8.526 16.640 1.00 83.31 183 SER A CA 1
ATOM 1433 C C . SER A 1 183 ? -5.933 9.511 17.203 1.00 83.31 183 SER A C 1
ATOM 1435 O O . SER A 1 183 ? -6.279 10.382 18.006 1.00 83.31 183 SER A O 1
ATOM 1437 N N . ALA A 1 184 ? -4.680 9.424 16.750 1.00 82.88 184 ALA A N 1
ATOM 1438 C CA . ALA A 1 184 ? -3.602 10.319 17.153 1.00 82.88 184 ALA A CA 1
ATOM 1439 C C . ALA A 1 184 ? -3.894 11.766 16.728 1.00 82.88 184 ALA A C 1
ATOM 1441 O O . ALA A 1 184 ? -3.804 12.687 17.547 1.00 82.88 184 ALA A O 1
ATOM 1442 N N . HIS A 1 185 ? -4.331 11.974 15.481 1.00 82.00 185 HIS A N 1
ATOM 1443 C CA . HIS A 1 185 ? -4.713 13.298 14.992 1.00 82.00 185 HIS A CA 1
ATOM 1444 C C . HIS A 1 185 ? -5.960 13.848 15.681 1.00 82.00 185 HIS A C 1
ATOM 1446 O O . HIS A 1 185 ? -5.975 15.034 16.015 1.00 82.00 185 HIS A O 1
ATOM 1452 N N . ALA A 1 186 ? -6.975 13.019 15.938 1.00 83.31 186 ALA A N 1
ATOM 1453 C CA . ALA A 1 186 ? -8.166 13.432 16.675 1.00 83.31 186 ALA A CA 1
ATOM 1454 C C . ALA A 1 186 ? -7.808 13.926 18.084 1.00 83.31 186 ALA A C 1
ATOM 1456 O O . ALA A 1 186 ? -8.253 15.004 18.491 1.00 83.31 186 ALA A O 1
ATOM 1457 N N . LYS A 1 187 ? -6.940 13.190 18.795 1.00 83.94 187 LYS A N 1
ATOM 1458 C CA . LYS A 1 187 ? -6.455 13.556 20.134 1.00 83.94 187 LYS A CA 1
ATOM 1459 C C . LYS A 1 187 ? -5.651 14.858 20.111 1.00 83.94 187 LYS A C 1
ATOM 1461 O O . LYS A 1 187 ? -5.959 15.774 20.870 1.00 83.94 187 LYS A O 1
ATOM 1466 N N . ALA A 1 188 ? -4.657 14.962 19.228 1.00 82.75 188 ALA A N 1
ATOM 1467 C CA . ALA A 1 188 ? -3.773 16.126 19.159 1.00 82.75 188 ALA A CA 1
ATOM 1468 C C . ALA A 1 188 ? -4.509 17.398 18.705 1.00 82.75 188 ALA A C 1
ATOM 1470 O O . ALA A 1 188 ? -4.321 18.469 19.279 1.00 82.75 188 ALA A O 1
ATOM 1471 N N . ALA A 1 189 ? -5.379 17.284 17.698 1.00 79.88 189 ALA A N 1
ATOM 1472 C CA . ALA A 1 189 ? -6.136 18.416 17.171 1.00 79.88 189 ALA A CA 1
ATOM 1473 C C . ALA A 1 189 ? -7.384 18.750 18.004 1.00 79.88 189 ALA A C 1
ATOM 1475 O O . ALA A 1 189 ? -7.986 19.799 17.775 1.00 79.88 189 ALA A O 1
ATOM 1476 N N . LYS A 1 190 ? -7.784 17.874 18.939 1.00 84.69 190 LYS A N 1
ATOM 1477 C CA . LYS A 1 190 ? -9.064 17.938 19.667 1.00 84.69 190 LYS A CA 1
ATOM 1478 C C . LYS A 1 190 ? -10.259 18.036 18.711 1.00 84.69 190 LYS A C 1
ATOM 1480 O O . LYS A 1 190 ? -11.176 18.831 18.910 1.00 84.69 190 LYS A O 1
ATOM 1485 N N . VAL A 1 191 ? -10.219 17.249 17.636 1.00 79.75 191 VAL A N 1
ATOM 1486 C CA . VAL A 1 191 ? -11.244 17.221 16.585 1.00 79.75 191 VAL A CA 1
ATOM 1487 C C . VAL A 1 191 ? -11.802 15.816 16.465 1.00 79.75 191 VAL A C 1
ATOM 1489 O O . VAL A 1 191 ? -11.055 14.846 16.432 1.00 79.75 191 VAL A O 1
ATOM 1492 N N . ASP A 1 192 ? -13.121 15.723 16.349 1.00 81.25 192 ASP A N 1
ATOM 1493 C CA . ASP A 1 192 ? -13.801 14.464 16.092 1.00 81.25 192 ASP A CA 1
ATOM 1494 C C . ASP A 1 192 ? -13.613 14.019 14.632 1.00 81.25 192 ASP A C 1
ATOM 1496 O O . ASP A 1 192 ? -14.067 14.688 13.699 1.00 81.25 192 ASP A O 1
ATOM 1500 N N . LEU A 1 193 ? -12.924 12.889 14.463 1.00 82.50 193 LEU A N 1
ATOM 1501 C CA . LEU A 1 193 ? -12.698 12.202 13.188 1.00 82.50 193 LEU A CA 1
ATOM 1502 C C . LEU A 1 193 ? -13.387 10.825 13.151 1.00 82.50 193 LEU A C 1
ATOM 1504 O O . LEU A 1 193 ? -13.079 10.008 12.284 1.00 82.50 193 LEU A O 1
ATOM 1508 N N . ALA A 1 194 ? -14.298 10.546 14.090 1.00 84.50 194 ALA A N 1
ATOM 1509 C CA . ALA A 1 194 ? -15.020 9.284 14.122 1.00 84.50 194 ALA A CA 1
ATOM 1510 C C . ALA A 1 194 ? -16.030 9.191 12.972 1.00 84.50 194 ALA A C 1
ATOM 1512 O O . ALA A 1 194 ? -16.739 10.145 12.636 1.00 84.50 194 ALA A O 1
ATOM 1513 N N . PHE A 1 195 ? -16.133 7.996 12.404 1.00 84.69 195 PHE A N 1
ATOM 1514 C CA . PHE A 1 195 ? -17.144 7.660 11.424 1.00 84.69 195 PHE A CA 1
ATOM 1515 C C . PHE A 1 195 ? -18.436 7.248 12.124 1.00 84.69 195 PHE A C 1
ATOM 1517 O O . PHE A 1 195 ? -18.411 6.560 13.146 1.00 84.69 195 PHE A O 1
ATOM 1524 N N . ARG A 1 196 ? -19.571 7.679 11.569 1.00 84.31 196 ARG A N 1
ATOM 1525 C CA . ARG A 1 196 ? -20.904 7.353 12.074 1.00 84.31 196 ARG A CA 1
ATOM 1526 C C . ARG A 1 196 ? -21.743 6.804 10.942 1.00 84.31 196 ARG A C 1
ATOM 1528 O O . ARG A 1 196 ? -21.946 7.494 9.948 1.00 84.31 196 ARG A O 1
ATOM 1535 N N . GLU A 1 197 ? -22.268 5.602 11.118 1.00 83.31 197 GLU A N 1
ATOM 1536 C CA . GLU A 1 197 ? -23.228 5.021 10.182 1.00 83.31 197 GLU A CA 1
ATOM 1537 C C . GLU A 1 197 ? -24.546 4.713 10.869 1.00 83.31 197 GLU A C 1
ATOM 1539 O O . GLU A 1 197 ? -24.596 4.359 12.049 1.00 83.31 197 GLU A O 1
ATOM 1544 N N . THR A 1 198 ? -25.622 4.863 10.101 1.00 82.00 198 THR A N 1
ATOM 1545 C CA . THR A 1 198 ? -26.958 4.466 10.536 1.00 82.00 198 THR A CA 1
ATOM 1546 C C . THR A 1 198 ? -27.076 2.956 10.402 1.00 82.00 198 THR A C 1
ATOM 1548 O O . THR A 1 198 ? -26.767 2.397 9.351 1.00 82.00 198 THR A O 1
ATOM 1551 N N . LEU A 1 199 ? -27.511 2.299 11.470 1.00 79.81 199 LEU A N 1
ATOM 1552 C CA . LEU A 1 199 ? -27.791 0.872 11.475 1.00 79.81 199 LEU A CA 1
ATOM 1553 C C . LEU A 1 199 ? -29.068 0.607 10.672 1.00 79.81 199 LEU A C 1
ATOM 1555 O O . LEU A 1 199 ? -30.051 1.332 10.816 1.00 79.81 199 LEU A O 1
ATOM 1559 N N . GLU A 1 200 ? -29.079 -0.457 9.865 1.00 76.50 200 GLU A N 1
ATOM 1560 C CA . GLU A 1 200 ? -30.276 -0.860 9.106 1.00 76.50 200 GLU A CA 1
ATOM 1561 C C . GLU A 1 200 ? -31.470 -1.138 10.025 1.00 76.50 200 GLU A C 1
ATOM 1563 O O . GLU A 1 200 ? -32.615 -0.826 9.699 1.00 76.50 200 GLU A O 1
ATOM 1568 N N . LYS A 1 201 ? -31.192 -1.714 11.198 1.00 80.56 201 LYS A N 1
ATOM 1569 C CA . LYS A 1 201 ? -32.164 -1.942 12.261 1.00 80.56 201 LYS A CA 1
ATOM 1570 C C . LYS A 1 201 ? -31.608 -1.363 13.558 1.00 80.56 201 LYS A C 1
ATOM 1572 O O . LYS A 1 201 ? -30.502 -1.740 13.948 1.00 80.56 201 LYS A O 1
ATOM 1577 N N . PRO A 1 202 ? -32.343 -0.463 14.230 1.00 83.38 202 PRO A N 1
ATOM 1578 C CA . PRO A 1 202 ? -31.937 0.027 15.534 1.00 83.38 202 PRO A CA 1
ATOM 1579 C C . PRO A 1 202 ? -31.830 -1.125 16.530 1.00 83.38 202 PRO A C 1
ATOM 1581 O O . PRO A 1 202 ? -32.723 -1.970 16.596 1.00 83.38 202 PRO A O 1
ATOM 1584 N N . ILE A 1 203 ? -30.753 -1.136 17.305 1.00 82.62 203 ILE A N 1
ATOM 1585 C CA . ILE A 1 203 ? -30.543 -2.118 18.363 1.00 82.62 203 ILE A CA 1
ATOM 1586 C C . ILE A 1 203 ? -31.149 -1.534 19.637 1.00 82.62 203 ILE A C 1
ATOM 1588 O O . ILE A 1 203 ? -30.803 -0.424 20.048 1.00 82.62 203 ILE A O 1
ATOM 1592 N N . GLU A 1 204 ? -32.082 -2.260 20.244 1.00 84.38 204 GLU A N 1
ATOM 1593 C CA . GLU A 1 204 ? -32.570 -1.947 21.584 1.00 84.38 204 GLU A CA 1
ATOM 1594 C C . GLU A 1 204 ? -31.623 -2.590 22.591 1.00 84.38 204 GLU A C 1
ATOM 1596 O O . GLU A 1 204 ? -31.447 -3.808 22.591 1.00 84.38 204 GLU A O 1
ATOM 1601 N N . MET A 1 205 ? -30.981 -1.773 23.421 1.00 82.81 205 MET A N 1
ATOM 1602 C CA . MET A 1 205 ? -30.089 -2.253 24.470 1.00 82.81 205 MET A CA 1
ATOM 1603 C C . MET A 1 205 ? -30.562 -1.750 25.823 1.00 82.81 205 MET A C 1
ATOM 1605 O O . MET A 1 205 ? -30.975 -0.599 25.978 1.00 82.81 205 MET A O 1
ATOM 1609 N N . GLU A 1 206 ? -30.467 -2.622 26.815 1.00 83.94 206 GLU A N 1
ATOM 1610 C CA . GLU A 1 206 ? -30.609 -2.254 28.215 1.00 83.94 206 GLU A CA 1
ATOM 1611 C C . GLU A 1 206 ? -29.237 -1.830 28.735 1.00 83.94 206 GLU A C 1
ATOM 1613 O O . GLU A 1 206 ? -28.337 -2.652 28.900 1.00 83.94 206 GLU A O 1
ATOM 1618 N N . VAL A 1 207 ? -29.060 -0.525 28.940 1.00 84.94 207 VAL A N 1
ATOM 1619 C CA . VAL A 1 207 ? -27.821 0.047 29.471 1.00 84.94 207 VAL A CA 1
ATOM 1620 C C . VAL A 1 207 ? -28.028 0.534 30.894 1.00 84.94 207 VAL A C 1
ATOM 1622 O O . VAL A 1 207 ? -29.049 1.138 31.231 1.00 84.94 207 VAL A O 1
ATOM 1625 N N . LEU A 1 208 ? -27.029 0.287 31.734 1.00 86.88 208 LEU A N 1
ATOM 1626 C CA . LEU A 1 208 ? -26.976 0.829 33.080 1.00 86.88 208 LEU A CA 1
ATOM 1627 C C . LEU A 1 208 ? -26.484 2.272 33.005 1.00 86.88 208 LEU A C 1
ATOM 1629 O O . LEU A 1 208 ? -25.419 2.562 32.450 1.00 86.88 208 LEU A O 1
ATOM 1633 N N . ARG A 1 209 ? -27.275 3.186 33.564 1.00 87.94 209 ARG A N 1
ATOM 1634 C CA . ARG A 1 209 ? -26.932 4.605 33.693 1.00 87.94 209 ARG A CA 1
ATOM 1635 C C . ARG A 1 209 ? -26.989 5.007 35.154 1.00 87.94 209 ARG A C 1
ATOM 1637 O O . ARG A 1 209 ? -27.922 4.616 35.852 1.00 87.94 209 ARG A O 1
ATOM 1644 N N . LEU A 1 210 ? -26.039 5.829 35.599 1.00 88.50 210 LEU A N 1
ATOM 1645 C CA . LEU A 1 210 ? -26.114 6.423 36.931 1.00 88.50 210 LEU A CA 1
ATOM 1646 C C . LEU A 1 210 ? -27.424 7.203 37.095 1.00 88.50 210 LEU A C 1
ATOM 1648 O O . LEU A 1 210 ? -27.818 7.997 36.236 1.00 88.50 210 LEU A O 1
ATOM 1652 N N . THR A 1 211 ? -28.069 7.009 38.241 1.00 90.44 211 THR A N 1
ATOM 1653 C CA . THR A 1 211 ? -29.202 7.837 38.660 1.00 90.44 211 THR A CA 1
ATOM 1654 C C . THR A 1 211 ? -28.750 9.276 38.930 1.00 90.44 211 THR A C 1
ATOM 1656 O O . THR A 1 211 ? -27.592 9.537 39.277 1.00 90.44 211 THR A O 1
ATOM 1659 N N . LYS A 1 212 ? -29.672 10.243 38.803 1.00 89.19 212 LYS A N 1
ATOM 1660 C CA . LYS A 1 212 ? -29.373 11.659 39.097 1.00 89.19 212 LYS A CA 1
ATOM 1661 C C . LYS A 1 212 ? -28.836 11.842 40.519 1.00 89.19 212 LYS A C 1
ATOM 1663 O O . LYS A 1 212 ? -27.872 12.582 40.707 1.00 89.19 212 LYS A O 1
ATOM 1668 N N . ASP A 1 213 ? -29.416 11.133 41.485 1.00 89.69 213 ASP A N 1
ATOM 1669 C CA . ASP A 1 213 ? -29.017 11.200 42.891 1.00 89.69 213 ASP A CA 1
ATOM 1670 C C . ASP A 1 213 ? -27.611 10.642 43.120 1.00 89.69 213 ASP A C 1
ATOM 1672 O O . ASP A 1 213 ? -26.813 11.293 43.794 1.00 89.69 213 ASP A O 1
ATOM 1676 N N . ALA A 1 214 ? -27.260 9.505 42.504 1.00 88.69 214 ALA A N 1
ATOM 1677 C CA . ALA A 1 214 ? -25.894 8.979 42.555 1.00 88.69 214 ALA A CA 1
ATOM 1678 C C . ALA A 1 214 ? -24.888 9.977 41.973 1.00 88.69 214 ALA A C 1
ATOM 1680 O O . ALA A 1 214 ? -23.869 10.271 42.596 1.00 88.69 214 ALA A O 1
ATOM 1681 N N . GLY A 1 215 ? -25.213 10.587 40.829 1.00 88.75 215 GLY A N 1
ATOM 1682 C CA . GLY A 1 215 ? -24.380 11.628 40.229 1.00 88.75 215 GLY A CA 1
ATOM 1683 C C . GLY A 1 215 ? -24.194 12.847 41.143 1.00 88.75 215 GLY A C 1
ATOM 1684 O O . GLY A 1 215 ? -23.093 13.387 41.229 1.00 88.75 215 GLY A O 1
ATOM 1685 N N . ILE A 1 216 ? -25.240 13.276 41.859 1.00 89.50 216 ILE A N 1
ATOM 1686 C CA . ILE A 1 216 ? -25.152 14.363 42.851 1.00 89.50 216 ILE A CA 1
ATOM 1687 C C . ILE A 1 216 ? -24.259 13.959 44.027 1.00 89.50 216 ILE A C 1
ATOM 1689 O O . ILE A 1 216 ? -23.451 14.772 44.478 1.00 89.50 216 ILE A O 1
ATOM 1693 N N . LYS A 1 217 ? -24.378 12.723 44.517 1.00 90.81 217 LYS A N 1
ATOM 1694 C CA . LYS A 1 217 ? -23.556 12.217 45.622 1.00 90.81 217 LYS A CA 1
ATOM 1695 C C . LYS A 1 217 ? -22.082 12.135 45.242 1.00 90.81 217 LYS A C 1
ATOM 1697 O O . LYS A 1 217 ? -21.262 12.661 45.981 1.00 90.81 217 LYS A O 1
ATOM 1702 N N . VAL A 1 218 ? -21.753 11.627 44.052 1.00 90.38 218 VAL A N 1
ATOM 1703 C CA . VAL A 1 218 ? -20.380 11.650 43.510 1.00 90.38 218 VAL A CA 1
ATOM 1704 C C . VAL A 1 218 ? -19.827 13.079 43.489 1.00 90.38 218 VAL A C 1
ATOM 1706 O O . VAL A 1 218 ? -18.735 13.331 43.994 1.00 90.38 218 VAL A O 1
ATOM 1709 N N . MET A 1 219 ? -20.599 14.046 42.984 1.00 89.56 219 MET A N 1
ATOM 1710 C CA . MET A 1 219 ? -20.155 15.445 42.951 1.00 89.56 219 MET A CA 1
ATOM 1711 C C . MET A 1 219 ? -19.926 16.040 44.349 1.00 89.56 219 MET A C 1
ATOM 1713 O O . MET A 1 219 ? -18.997 16.824 44.529 1.00 89.56 219 MET A O 1
ATOM 1717 N N . LYS A 1 220 ? -20.749 15.675 45.340 1.00 91.75 220 LYS A N 1
ATOM 1718 C CA . LYS A 1 220 ? -20.597 16.135 46.729 1.00 91.75 220 LYS A CA 1
ATOM 1719 C C . LYS A 1 220 ? -19.393 15.498 47.422 1.00 91.75 220 LYS A C 1
ATOM 1721 O O . LYS A 1 220 ? -18.650 16.215 48.084 1.00 91.75 220 LYS A O 1
ATOM 1726 N N . THR A 1 221 ? -19.191 14.193 47.256 1.00 90.94 221 THR A N 1
ATOM 1727 C CA . THR A 1 221 ? -18.113 13.442 47.915 1.00 90.94 221 THR A CA 1
ATOM 1728 C C . THR A 1 221 ? -16.738 13.880 47.423 1.00 90.94 221 THR A C 1
ATOM 1730 O O . THR A 1 221 ? -15.847 14.123 48.230 1.00 90.94 221 THR A O 1
ATOM 1733 N N . PHE A 1 222 ? -16.564 14.026 46.108 1.00 89.00 222 PHE A N 1
ATOM 1734 C CA . PHE A 1 222 ? -15.255 14.317 45.514 1.00 89.00 222 PHE A CA 1
ATOM 1735 C C . PHE A 1 222 ? -15.028 15.810 45.209 1.00 89.00 222 PHE A C 1
ATOM 1737 O O . PHE A 1 222 ? -14.031 16.188 44.592 1.00 89.00 222 PHE A O 1
ATOM 1744 N N . GLY A 1 223 ? -15.947 16.686 45.634 1.00 88.56 223 GLY A N 1
ATOM 1745 C CA . GLY A 1 223 ? -15.798 18.143 45.591 1.00 88.56 223 GLY A CA 1
ATOM 1746 C C . GLY A 1 223 ? -15.320 18.683 44.237 1.00 88.56 223 GLY A C 1
ATOM 1747 O O . GLY A 1 223 ? -16.009 18.558 43.225 1.00 88.56 223 GLY A O 1
ATOM 1748 N N . LYS A 1 224 ? -14.121 19.286 44.213 1.00 84.81 224 LYS A N 1
ATOM 1749 C CA . LYS A 1 224 ? -13.524 19.895 43.005 1.00 84.81 224 LYS A CA 1
ATOM 1750 C C . LYS A 1 224 ? -13.326 18.894 41.856 1.00 84.81 224 LYS A C 1
ATOM 1752 O O . LYS A 1 224 ? -13.469 19.288 40.702 1.00 84.81 224 LYS A O 1
ATOM 1757 N N . ASN A 1 225 ? -13.076 17.621 42.166 1.00 87.25 225 ASN A N 1
ATOM 1758 C CA . ASN A 1 225 ? -12.871 16.555 41.178 1.00 87.25 225 ASN A CA 1
ATOM 1759 C C . ASN A 1 225 ? -14.157 15.763 40.888 1.00 87.25 225 ASN A C 1
ATOM 1761 O O . ASN A 1 225 ? -14.181 14.898 40.015 1.00 87.25 225 ASN A O 1
ATOM 1765 N N . GLY A 1 226 ? -15.267 16.094 41.556 1.00 87.38 226 GLY A N 1
ATOM 1766 C CA . GLY A 1 226 ? -16.520 15.353 41.440 1.00 87.38 226 GLY A CA 1
ATOM 1767 C C . GLY A 1 226 ? -17.154 15.377 40.053 1.00 87.38 226 GLY A C 1
ATOM 1768 O O . GLY A 1 226 ? -17.761 14.388 39.650 1.00 87.38 226 GLY A O 1
ATOM 1769 N N . ARG A 1 227 ? -16.986 16.460 39.284 1.00 88.31 227 ARG A N 1
ATOM 1770 C CA . ARG A 1 227 ? -17.452 16.507 37.889 1.00 88.31 227 ARG A CA 1
ATOM 1771 C C . ARG A 1 227 ? -16.631 15.576 36.977 1.00 88.31 227 ARG A C 1
ATOM 1773 O O . ARG A 1 227 ? -17.257 14.724 36.352 1.00 88.31 227 ARG A O 1
ATOM 1780 N N . PRO A 1 228 ? -15.287 15.666 36.923 1.00 88.38 228 PRO A N 1
ATOM 1781 C CA . PRO A 1 228 ? -14.460 14.698 36.198 1.00 88.38 228 PRO A CA 1
ATOM 1782 C C . PRO A 1 228 ? -14.728 13.232 36.565 1.00 88.38 228 PRO A C 1
ATOM 1784 O O . PRO A 1 228 ? -14.883 12.403 35.676 1.00 88.38 228 PRO A O 1
ATOM 1787 N N . ILE A 1 229 ? -14.851 12.917 37.859 1.00 88.62 229 ILE A N 1
ATOM 1788 C CA . ILE A 1 229 ? -15.078 11.541 38.338 1.00 88.62 229 ILE A CA 1
ATOM 1789 C C . ILE A 1 229 ? -16.468 11.032 37.942 1.00 88.62 229 ILE A C 1
ATOM 1791 O O . ILE A 1 229 ? -16.625 9.875 37.553 1.00 88.62 229 ILE A O 1
ATOM 1795 N N . LYS A 1 230 ? -17.485 11.898 37.985 1.00 89.88 230 LYS A N 1
ATOM 1796 C CA . LYS A 1 230 ? -18.816 11.568 37.468 1.00 89.88 230 LYS A CA 1
ATOM 1797 C C . LYS A 1 230 ? -18.771 11.288 35.962 1.00 89.88 230 LYS A C 1
ATOM 1799 O O . LYS A 1 230 ? -19.315 10.283 35.519 1.00 89.88 230 LYS A O 1
ATOM 1804 N N . GLU A 1 231 ? -18.119 12.155 35.187 1.00 88.06 231 GLU A N 1
ATOM 1805 C CA . GLU A 1 231 ? -17.975 11.978 33.736 1.00 88.06 231 GLU A CA 1
ATOM 1806 C C . GLU A 1 231 ? -17.181 10.705 33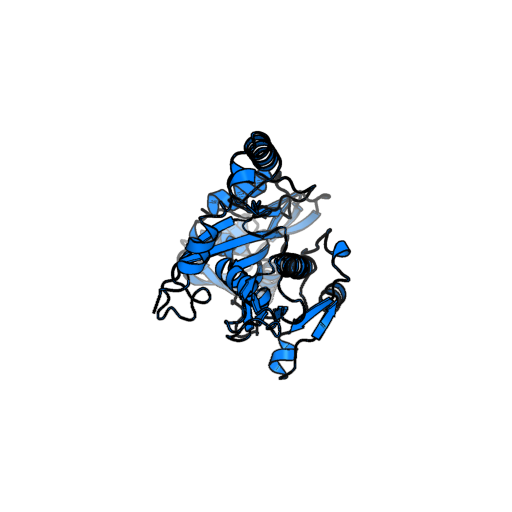.391 1.00 88.06 231 GLU A C 1
ATOM 1808 O O . GLU A 1 231 ? -17.455 10.073 32.374 1.00 88.06 231 GLU A O 1
ATOM 1813 N N . TRP A 1 232 ? -16.225 10.309 34.236 1.00 89.06 232 TRP A N 1
ATOM 1814 C CA . TRP A 1 232 ? -15.502 9.044 34.122 1.00 89.06 232 TRP A CA 1
ATOM 1815 C C . TRP A 1 232 ? -16.415 7.835 34.374 1.00 89.06 232 TRP A C 1
ATOM 1817 O O . TRP A 1 232 ? -16.474 6.941 33.531 1.00 89.06 232 TRP A O 1
ATOM 1827 N N . LEU A 1 233 ? -17.204 7.841 35.460 1.00 87.25 233 LEU A N 1
ATOM 1828 C CA . LEU A 1 233 ? -18.178 6.779 35.758 1.00 87.25 233 LEU A CA 1
ATOM 1829 C C . LEU A 1 233 ? -19.202 6.593 34.629 1.00 87.25 233 LEU A C 1
ATOM 1831 O O . LEU A 1 233 ? -19.562 5.469 34.292 1.00 87.25 233 LEU A O 1
ATOM 1835 N N . GLU A 1 234 ? -19.668 7.691 34.031 1.00 87.06 234 GLU A N 1
ATOM 1836 C CA . GLU A 1 234 ? -20.629 7.662 32.921 1.00 87.06 234 GLU A CA 1
ATOM 1837 C C . GLU A 1 234 ? -20.029 7.120 31.609 1.00 87.06 234 GLU A C 1
ATOM 1839 O O . GLU A 1 234 ? -20.778 6.671 30.738 1.00 87.06 234 GLU A O 1
ATOM 1844 N N . LYS A 1 235 ? -18.697 7.151 31.463 1.00 86.25 235 LYS A N 1
ATOM 1845 C CA . LYS A 1 235 ? -17.959 6.685 30.275 1.00 86.25 235 LYS A CA 1
ATOM 1846 C C . LYS A 1 235 ? -17.386 5.273 30.411 1.00 86.25 235 LYS A C 1
ATOM 1848 O O . LYS A 1 235 ? -16.861 4.762 29.422 1.00 86.25 235 LYS A O 1
ATOM 1853 N N . LEU A 1 236 ? -17.474 4.650 31.586 1.00 84.69 236 LEU A N 1
ATOM 1854 C CA . LEU A 1 236 ? -17.008 3.278 31.789 1.00 84.69 236 LEU A CA 1
ATOM 1855 C C . LEU A 1 236 ? -17.715 2.298 30.833 1.00 84.69 236 LEU A C 1
ATOM 1857 O O . LEU A 1 236 ? -18.934 2.402 30.634 1.00 84.69 236 LEU A O 1
ATOM 1861 N N . PRO A 1 237 ? -16.989 1.310 30.277 1.00 86.00 237 PRO A N 1
ATOM 1862 C CA . PRO A 1 237 ? -17.601 0.163 29.618 1.00 86.00 237 PRO A CA 1
ATOM 1863 C C . PRO A 1 237 ? -18.643 -0.505 30.525 1.00 86.00 237 PRO A C 1
ATOM 1865 O O . PRO A 1 237 ? -18.486 -0.555 31.744 1.00 86.00 237 PRO A O 1
ATOM 1868 N N . GLN A 1 238 ? -19.725 -1.026 29.937 1.00 85.69 238 GLN A N 1
ATOM 1869 C CA . GLN A 1 238 ? -20.840 -1.590 30.712 1.00 85.69 238 GLN A CA 1
ATOM 1870 C C . GLN A 1 238 ? -20.405 -2.760 31.603 1.00 85.69 238 GLN A C 1
ATOM 1872 O O . GLN A 1 238 ? -20.927 -2.905 32.706 1.00 85.69 238 GLN A O 1
ATOM 1877 N N . ASP A 1 239 ? -19.445 -3.567 31.154 1.00 85.00 239 ASP A N 1
ATOM 1878 C CA . ASP A 1 239 ? -18.925 -4.686 31.940 1.00 85.00 239 ASP A CA 1
ATOM 1879 C C . ASP A 1 239 ? -18.073 -4.201 33.118 1.00 85.00 239 ASP A C 1
ATOM 1881 O O . ASP A 1 239 ? -18.264 -4.672 34.237 1.00 85.00 239 ASP A O 1
ATOM 1885 N N . ASP A 1 240 ? -17.248 -3.170 32.923 1.00 85.31 240 ASP A N 1
ATOM 1886 C CA . ASP A 1 240 ? -16.465 -2.561 34.005 1.00 85.31 240 ASP A CA 1
ATOM 1887 C C . ASP A 1 240 ? -17.359 -1.872 35.040 1.00 85.31 240 ASP A C 1
ATOM 1889 O O . ASP A 1 240 ? -17.112 -1.966 36.245 1.00 85.31 240 ASP A O 1
ATOM 1893 N N . LEU A 1 241 ? -18.434 -1.216 34.588 1.00 87.12 241 LEU A N 1
ATOM 1894 C CA . LEU A 1 241 ? -19.427 -0.613 35.474 1.00 87.12 241 LEU A CA 1
ATOM 1895 C C . LEU A 1 241 ? -20.162 -1.685 36.292 1.00 87.12 241 LEU A C 1
ATOM 1897 O O . LEU A 1 241 ? -20.340 -1.511 37.496 1.00 87.12 241 LEU A O 1
ATOM 1901 N N . LYS A 1 242 ? -20.540 -2.816 35.678 1.00 88.12 242 LYS A N 1
ATOM 1902 C CA . LYS A 1 242 ? -21.129 -3.963 36.394 1.00 88.12 242 LYS A CA 1
ATOM 1903 C C . LYS A 1 242 ? -20.160 -4.542 37.421 1.00 88.12 242 LYS A C 1
ATOM 1905 O O . LYS A 1 242 ? -20.572 -4.781 38.553 1.00 88.12 242 LYS A O 1
ATOM 1910 N N . CYS A 1 243 ? -18.891 -4.722 37.056 1.00 88.19 243 CYS A N 1
ATOM 1911 C CA . CYS A 1 243 ? -17.849 -5.183 37.972 1.00 88.19 243 CYS A CA 1
ATOM 1912 C C . CYS A 1 243 ? -17.680 -4.218 39.152 1.00 88.19 243 CYS A C 1
ATOM 1914 O O . CYS A 1 243 ? -17.660 -4.650 40.299 1.00 88.19 243 CYS A O 1
ATOM 1916 N N . LEU A 1 244 ? -17.641 -2.905 38.900 1.00 88.19 244 LEU A N 1
ATOM 1917 C CA . LEU A 1 244 ? -17.554 -1.905 39.964 1.00 88.19 244 LEU A CA 1
ATOM 1918 C C . LEU A 1 244 ? -18.775 -1.946 40.896 1.00 88.19 244 LEU A C 1
ATOM 1920 O O . LEU A 1 244 ? -18.617 -1.881 42.113 1.00 88.19 244 LEU A O 1
ATOM 1924 N N . ILE A 1 245 ? -19.987 -2.076 40.351 1.00 87.88 245 ILE A N 1
ATOM 1925 C CA . ILE A 1 245 ? -21.211 -2.215 41.154 1.00 87.88 245 ILE A CA 1
ATOM 1926 C C . ILE A 1 245 ? -21.146 -3.484 42.010 1.00 87.88 245 ILE A C 1
ATOM 1928 O O . ILE A 1 245 ? -21.473 -3.430 43.197 1.00 87.88 245 ILE A O 1
ATOM 1932 N N . ALA A 1 246 ? -20.708 -4.607 41.436 1.00 88.81 246 ALA A N 1
ATOM 1933 C CA . ALA A 1 246 ? -20.567 -5.871 42.151 1.00 88.81 246 ALA A CA 1
ATOM 1934 C C . ALA A 1 246 ? -19.554 -5.762 43.302 1.00 88.81 246 ALA A C 1
ATOM 1936 O O . ALA A 1 246 ? -19.881 -6.128 44.431 1.00 88.81 246 ALA A O 1
ATOM 1937 N N . ASP A 1 247 ? -18.382 -5.171 43.051 1.00 88.62 247 ASP A N 1
ATOM 1938 C CA . ASP A 1 247 ? -17.336 -4.958 44.057 1.00 88.62 247 ASP A CA 1
ATOM 1939 C C . ASP A 1 247 ? -17.828 -4.081 45.216 1.00 88.62 247 ASP A C 1
ATOM 1941 O O . ASP A 1 247 ? -17.665 -4.427 46.388 1.00 88.62 247 ASP A O 1
ATOM 1945 N N . VAL A 1 248 ? -18.475 -2.953 44.903 1.00 90.00 248 VAL A N 1
ATOM 1946 C CA . VAL A 1 248 ? -19.014 -2.034 45.915 1.00 90.00 248 VAL A CA 1
ATOM 1947 C C . VAL A 1 248 ? -20.128 -2.699 46.727 1.00 90.00 248 VAL A C 1
ATOM 1949 O O . VAL A 1 248 ? -20.216 -2.481 47.936 1.00 90.00 248 VAL A O 1
ATOM 1952 N N . THR A 1 249 ? -20.966 -3.517 46.087 1.00 86.75 249 THR A N 1
ATOM 1953 C CA . THR A 1 249 ? -22.067 -4.230 46.753 1.00 86.75 249 THR A CA 1
ATOM 1954 C C . THR A 1 249 ? -21.543 -5.329 47.678 1.00 86.75 249 THR A C 1
ATOM 1956 O O . THR A 1 249 ? -22.072 -5.501 48.773 1.00 86.75 249 THR A O 1
ATOM 1959 N N . ALA A 1 250 ? -20.488 -6.043 47.274 1.00 86.25 250 ALA A N 1
ATOM 1960 C CA . ALA A 1 250 ? -19.900 -7.125 48.059 1.00 86.25 250 ALA A CA 1
ATOM 1961 C C . ALA A 1 250 ? -19.059 -6.622 49.246 1.00 86.25 250 ALA A C 1
ATOM 1963 O O . ALA A 1 250 ? -19.155 -7.170 50.342 1.00 86.25 250 ALA A O 1
ATOM 1964 N N . ALA A 1 251 ? -18.243 -5.582 49.045 1.00 85.56 251 ALA A N 1
ATOM 1965 C CA . ALA A 1 251 ? -17.282 -5.099 50.043 1.00 85.56 251 ALA A CA 1
ATOM 1966 C C . ALA A 1 251 ? -17.734 -3.830 50.795 1.00 85.56 251 ALA A C 1
ATOM 1968 O O . ALA A 1 251 ? -17.010 -3.322 51.652 1.00 85.56 251 ALA A O 1
ATOM 1969 N N . GLY A 1 252 ? -18.895 -3.261 50.454 1.00 83.88 252 GLY A N 1
ATOM 1970 C CA . GLY A 1 252 ? -19.392 -1.991 51.001 1.00 83.88 252 GLY A CA 1
ATOM 1971 C C . GLY A 1 252 ? -18.639 -0.748 50.504 1.00 83.88 252 GLY A C 1
ATOM 1972 O O . GLY A 1 252 ? -19.067 0.376 50.760 1.00 83.88 252 GLY A O 1
ATOM 1973 N N . SER A 1 253 ? -17.527 -0.927 49.787 1.00 89.56 253 SER A N 1
ATOM 1974 C CA . SER A 1 253 ? -16.808 0.110 49.047 1.00 89.56 253 SER A CA 1
ATOM 1975 C C . SER A 1 253 ? -15.799 -0.513 48.083 1.00 89.56 253 SER A C 1
ATOM 1977 O O . SER A 1 253 ? -15.281 -1.589 48.370 1.00 89.56 253 SER A O 1
ATOM 1979 N N . ALA A 1 254 ? -15.465 0.176 46.994 1.00 91.00 254 ALA A N 1
ATOM 1980 C CA . ALA A 1 254 ? -14.403 -0.238 46.077 1.00 91.00 254 ALA A CA 1
ATOM 1981 C C . ALA A 1 254 ? -13.564 0.968 45.653 1.00 91.00 254 ALA A C 1
ATOM 1983 O O . ALA A 1 254 ? -14.111 2.035 45.377 1.00 91.00 254 ALA A O 1
ATOM 1984 N N . SER A 1 255 ? -12.246 0.799 45.584 1.00 88.81 255 SER A N 1
ATOM 1985 C CA . SER A 1 255 ? -11.351 1.832 45.062 1.00 88.81 255 SER A CA 1
ATOM 1986 C C . SER A 1 255 ? -11.067 1.596 43.581 1.00 88.81 255 SER A C 1
ATOM 1988 O O . SER A 1 255 ? -10.885 0.453 43.147 1.00 88.81 255 SER A O 1
ATOM 1990 N N . ARG A 1 256 ? -11.023 2.678 42.804 1.00 87.50 256 ARG A N 1
ATOM 1991 C CA . ARG A 1 256 ? -10.508 2.682 41.430 1.00 87.50 256 ARG A CA 1
ATOM 1992 C C . ARG A 1 256 ? -9.624 3.898 41.224 1.00 87.50 256 ARG A C 1
ATOM 1994 O O . ARG A 1 256 ? -9.956 4.985 41.691 1.00 87.50 256 ARG A O 1
ATOM 2001 N N . THR A 1 257 ? -8.542 3.702 40.491 1.00 87.06 257 THR A N 1
ATOM 2002 C CA . THR A 1 257 ? -7.701 4.794 40.014 1.00 87.06 257 THR A CA 1
ATOM 2003 C C . THR A 1 257 ? -8.401 5.458 38.835 1.00 87.06 257 THR A C 1
ATOM 2005 O O . THR A 1 257 ? -8.744 4.794 37.856 1.00 87.06 257 THR A O 1
ATOM 2008 N N . VAL A 1 258 ? -8.672 6.754 38.965 1.00 84.31 258 VAL A N 1
ATOM 2009 C CA . VAL A 1 258 ? -9.377 7.559 37.966 1.00 84.31 258 VAL A CA 1
ATOM 2010 C C . VAL A 1 258 ? -8.400 8.533 37.325 1.00 84.31 258 VAL A C 1
ATOM 2012 O O . VAL A 1 258 ? -7.753 9.315 38.024 1.00 84.31 258 VAL A O 1
ATOM 2015 N N . ASP A 1 259 ? -8.344 8.522 35.996 1.00 79.56 259 ASP A N 1
ATOM 2016 C CA . ASP A 1 259 ? -7.602 9.510 35.218 1.00 79.56 259 ASP A CA 1
ATOM 2017 C C . ASP A 1 259 ? -8.388 10.828 35.172 1.00 79.56 259 ASP A C 1
ATOM 2019 O O . ASP A 1 259 ? -9.464 10.927 34.573 1.00 79.56 259 ASP A O 1
ATOM 2023 N N . LEU A 1 260 ? -7.852 11.854 35.824 1.00 78.75 260 LEU A N 1
ATOM 2024 C CA . LEU A 1 260 ? -8.377 13.211 35.804 1.00 78.75 260 LEU A CA 1
ATOM 2025 C C . LEU A 1 260 ? -7.830 13.991 34.593 1.00 78.75 260 LEU A C 1
ATOM 2027 O O . LEU A 1 260 ? -6.799 13.634 34.014 1.00 78.75 260 LEU A O 1
ATOM 2031 N N . PRO A 1 261 ? -8.486 15.104 34.211 1.00 72.56 261 PRO A N 1
ATOM 2032 C CA . PRO A 1 261 ? -7.900 16.079 33.298 1.00 72.56 261 PRO A CA 1
ATOM 2033 C C . PRO A 1 261 ? -6.487 16.493 33.757 1.00 72.56 261 PRO A C 1
ATOM 2035 O O . PRO A 1 261 ? -6.239 16.609 34.956 1.00 72.56 261 PRO A O 1
ATOM 2038 N N . ASP A 1 262 ? -5.585 16.734 32.800 1.00 70.25 262 ASP A N 1
ATOM 2039 C CA . ASP A 1 262 ? -4.168 17.102 33.005 1.00 70.25 262 ASP A CA 1
ATOM 2040 C C . ASP A 1 262 ? -3.224 15.966 33.460 1.00 70.25 262 ASP A C 1
ATOM 2042 O O . ASP A 1 262 ? -2.235 16.226 34.142 1.00 70.25 262 ASP A O 1
ATOM 2046 N N . GLU A 1 263 ? -3.507 14.716 33.067 1.00 62.97 263 GLU A N 1
ATOM 2047 C CA . GLU A 1 263 ? -2.637 13.539 33.305 1.00 62.97 263 GLU A CA 1
ATOM 2048 C C . GLU A 1 263 ? -2.377 13.237 34.793 1.00 62.97 263 GLU A C 1
ATOM 2050 O O . GLU A 1 263 ? -1.368 12.640 35.166 1.00 62.97 263 GLU A O 1
ATOM 2055 N N . LYS A 1 264 ? -3.306 13.638 35.667 1.00 75.00 264 LYS A N 1
ATOM 2056 C CA . LYS A 1 264 ? -3.275 13.298 37.092 1.00 75.00 264 LYS A CA 1
ATOM 2057 C C . LYS A 1 264 ? -4.163 12.094 37.358 1.00 75.00 264 LYS A C 1
ATOM 2059 O O . LYS A 1 264 ? -5.268 12.023 36.838 1.00 75.00 264 LYS A O 1
ATOM 2064 N N . THR A 1 265 ? -3.718 11.197 38.224 1.00 84.19 265 THR A N 1
ATOM 2065 C CA . THR A 1 265 ? -4.512 10.056 38.691 1.00 84.19 265 THR A CA 1
ATOM 2066 C C . THR A 1 265 ? -4.965 10.278 40.128 1.00 84.19 265 THR A C 1
ATOM 2068 O O . THR A 1 265 ? -4.174 10.731 40.958 1.00 84.19 265 THR A O 1
ATOM 2071 N N . GLU A 1 266 ? -6.213 9.938 40.443 1.00 84.00 266 GLU A N 1
ATOM 2072 C CA . GLU A 1 266 ? -6.735 9.954 41.813 1.00 84.00 266 GLU A CA 1
ATOM 2073 C C . GLU A 1 266 ? -7.379 8.610 42.165 1.00 84.00 266 GLU A C 1
ATOM 2075 O O . GLU A 1 266 ? -8.250 8.115 41.446 1.00 84.00 266 GLU A O 1
ATOM 2080 N N . ASP A 1 267 ? -6.978 8.031 43.297 1.00 88.25 267 ASP A N 1
ATOM 2081 C CA . ASP A 1 267 ? -7.608 6.827 43.834 1.00 88.25 267 ASP A CA 1
ATOM 2082 C C . ASP A 1 267 ? -8.932 7.187 44.507 1.00 88.25 267 ASP A C 1
ATOM 2084 O O . ASP A 1 267 ? -8.993 7.704 45.624 1.00 88.25 267 ASP A O 1
ATOM 2088 N N . CYS A 1 268 ? -10.022 6.897 43.805 1.00 86.88 268 CYS A N 1
ATOM 2089 C CA . CYS A 1 268 ? -11.367 7.238 44.228 1.00 86.88 268 CYS A CA 1
ATOM 2090 C C . CYS A 1 268 ? -12.017 6.045 44.930 1.00 86.88 268 CYS A C 1
ATOM 2092 O O . CYS A 1 268 ? -12.191 4.979 44.336 1.00 86.88 268 CYS A O 1
ATOM 2094 N N . LYS A 1 269 ? -12.425 6.230 46.191 1.00 91.62 269 LYS A N 1
ATOM 2095 C CA . LYS A 1 269 ? -13.200 5.236 46.945 1.00 91.62 269 LYS A CA 1
ATOM 2096 C C . LYS A 1 269 ? -14.697 5.413 46.686 1.00 91.62 269 LYS A C 1
ATOM 2098 O O . LYS A 1 269 ? -15.320 6.363 47.162 1.00 91.62 269 LYS A O 1
ATOM 2103 N N . PHE A 1 270 ? -15.294 4.478 45.960 1.00 91.12 270 PHE A N 1
ATOM 2104 C CA . PHE A 1 270 ? -16.721 4.457 45.661 1.00 91.12 270 PHE A CA 1
ATOM 2105 C C . PHE A 1 270 ? -17.514 3.724 46.749 1.00 91.12 270 PHE A C 1
ATOM 2107 O O . PHE A 1 270 ? -17.092 2.683 47.249 1.00 91.12 270 PHE A O 1
ATOM 2114 N N . LEU A 1 271 ? -18.666 4.288 47.116 1.00 91.19 271 LEU A N 1
ATOM 2115 C CA . LEU A 1 271 ? -19.631 3.752 48.078 1.00 91.19 271 LEU A CA 1
ATOM 2116 C C . LEU A 1 271 ? -20.894 3.304 47.324 1.00 91.19 271 LEU A C 1
ATOM 2118 O O . LEU A 1 271 ? -21.095 3.755 46.192 1.00 91.19 271 LEU A O 1
ATOM 2122 N N . PRO A 1 272 ? -21.781 2.485 47.925 1.00 89.94 272 PRO A N 1
ATOM 2123 C CA . PRO A 1 272 ? -22.992 1.992 47.259 1.00 89.94 272 PRO A CA 1
ATOM 2124 C C . PRO A 1 272 ? -23.849 3.113 46.673 1.00 89.94 272 PRO A C 1
ATOM 2126 O O . PRO A 1 272 ? -24.418 2.995 45.594 1.00 89.94 272 PRO A O 1
ATOM 2129 N N . GLU A 1 273 ? -23.867 4.257 47.349 1.00 89.50 273 GLU A N 1
ATOM 2130 C CA . GLU A 1 273 ? -24.612 5.430 46.924 1.00 89.50 273 GLU A CA 1
ATOM 2131 C C . GLU A 1 273 ? -24.012 6.198 45.733 1.00 89.50 273 GLU A C 1
ATOM 2133 O O . GLU A 1 273 ? -24.707 7.015 45.133 1.00 89.50 273 GLU A O 1
ATOM 2138 N N . HIS A 1 274 ? -22.750 5.937 45.376 1.00 88.69 274 HIS A N 1
ATOM 2139 C CA . HIS A 1 274 ? -22.070 6.543 44.226 1.00 88.69 274 HIS A CA 1
ATOM 2140 C C . HIS A 1 274 ? -22.335 5.796 42.915 1.00 88.69 274 HIS A C 1
ATOM 2142 O O . HIS A 1 274 ? -22.162 6.377 41.849 1.00 88.69 274 HIS A O 1
ATOM 2148 N N . VAL A 1 275 ? -22.745 4.526 42.981 1.00 88.12 275 VAL A N 1
ATOM 2149 C CA . VAL A 1 275 ? -22.876 3.635 41.813 1.00 88.12 275 VAL A CA 1
ATOM 2150 C C . VAL A 1 275 ? -24.311 3.145 41.596 1.00 88.12 275 VAL A C 1
ATOM 2152 O O . VAL A 1 275 ? -24.539 2.176 40.874 1.00 88.12 275 VAL A O 1
ATOM 2155 N N . VAL A 1 276 ? -25.303 3.823 42.190 1.00 89.50 276 VAL A N 1
ATOM 2156 C CA . VAL A 1 276 ? -26.721 3.489 41.986 1.00 89.50 276 VAL A CA 1
ATOM 2157 C C . VAL A 1 276 ? -27.105 3.770 40.536 1.00 89.50 276 VAL A C 1
ATOM 2159 O O . VAL A 1 276 ? -27.203 4.931 40.118 1.00 89.50 276 VAL A O 1
ATOM 2162 N N . CYS A 1 277 ? -27.342 2.695 39.790 1.00 88.44 277 CYS A N 1
ATOM 2163 C CA . CYS A 1 277 ? -27.694 2.733 38.379 1.00 88.44 277 CYS A CA 1
ATOM 2164 C C . CYS A 1 277 ? -29.140 2.292 38.143 1.00 88.44 277 CYS A C 1
ATOM 2166 O O . CYS A 1 277 ? -29.664 1.420 38.831 1.00 88.44 277 CYS A O 1
ATOM 2168 N N . GLU A 1 278 ? -29.766 2.884 37.134 1.00 88.38 278 GLU A N 1
ATOM 2169 C CA . GLU A 1 278 ? -31.054 2.465 36.592 1.00 88.38 278 GLU A CA 1
ATOM 2170 C C . GLU A 1 278 ? -30.854 1.826 35.215 1.00 88.38 278 GLU A C 1
ATOM 2172 O O . GLU A 1 278 ? -29.985 2.240 34.441 1.00 88.38 278 GLU A O 1
ATOM 2177 N N . THR A 1 279 ? -31.663 0.810 34.908 1.00 87.12 279 THR A N 1
ATOM 2178 C CA . THR A 1 279 ? -31.668 0.192 33.579 1.00 87.12 279 THR A CA 1
ATOM 2179 C C . THR A 1 279 ? -32.492 1.063 32.644 1.00 87.12 279 THR A C 1
ATOM 2181 O O . THR A 1 279 ? -33.692 1.248 32.856 1.00 87.12 279 THR A O 1
ATOM 2184 N N . LYS A 1 280 ? -31.859 1.603 31.604 1.00 85.50 280 LYS A N 1
ATOM 2185 C CA . LYS A 1 280 ? -32.535 2.352 30.545 1.00 85.50 280 LYS A CA 1
ATOM 2186 C C . LYS A 1 280 ? -32.529 1.557 29.256 1.00 85.50 280 LYS A C 1
ATOM 2188 O O . LYS A 1 280 ? -31.488 1.083 28.815 1.00 85.50 280 LYS A O 1
ATOM 2193 N N . LYS A 1 281 ? -33.705 1.468 28.634 1.00 84.44 281 LYS A N 1
ATOM 2194 C CA . LYS A 1 281 ? -33.835 1.013 27.252 1.00 84.44 281 LYS A CA 1
ATOM 2195 C C . LYS A 1 281 ? -33.404 2.154 26.347 1.00 84.44 281 LYS A C 1
ATOM 2197 O O . LYS A 1 281 ? -34.124 3.140 26.199 1.00 84.44 281 LYS A O 1
ATOM 2202 N N . GLU A 1 282 ? -32.213 2.034 25.782 1.00 82.94 282 GLU A N 1
ATOM 2203 C CA . GLU A 1 282 ? -31.709 2.966 24.785 1.00 82.94 282 GLU A CA 1
ATOM 2204 C C . GLU A 1 282 ? -31.817 2.321 23.405 1.00 82.94 282 GLU A C 1
ATOM 2206 O O . GLU A 1 282 ? -31.452 1.163 23.191 1.00 82.94 282 GLU A O 1
ATOM 2211 N N . LYS A 1 283 ? -32.358 3.086 22.456 1.00 83.25 283 LYS A N 1
ATOM 2212 C CA . LYS A 1 283 ? -32.444 2.684 21.058 1.00 83.25 283 LYS A CA 1
ATOM 2213 C C . LYS A 1 283 ? -31.236 3.249 20.328 1.00 83.25 283 LYS A C 1
ATOM 2215 O O . LYS A 1 283 ? -31.183 4.446 20.049 1.00 83.25 283 LYS A O 1
ATOM 2220 N N . GLN A 1 284 ? -30.275 2.391 20.014 1.00 81.19 284 GLN A N 1
ATOM 2221 C CA . GLN A 1 284 ? -29.105 2.775 19.244 1.00 81.19 284 GLN A CA 1
ATOM 2222 C C . GLN A 1 284 ? -29.413 2.631 17.751 1.00 81.19 284 GLN A C 1
ATOM 2224 O O . GLN A 1 284 ? -29.531 1.526 17.228 1.00 81.19 284 GLN A O 1
ATOM 2229 N N . SER A 1 285 ? -29.577 3.759 17.060 1.00 83.75 285 SER A N 1
ATOM 2230 C CA . SER A 1 285 ? -29.798 3.812 15.607 1.00 83.75 285 SER A CA 1
ATOM 2231 C C . SER A 1 285 ? -28.514 4.035 14.808 1.00 83.75 285 SER A C 1
ATOM 2233 O O . SER A 1 285 ? -28.522 3.869 13.591 1.00 83.75 285 SER A O 1
ATOM 2235 N N . THR A 1 286 ? -27.416 4.399 15.467 1.00 84.06 286 THR A N 1
ATOM 2236 C CA . THR A 1 286 ? -26.129 4.712 14.840 1.00 84.06 286 THR A CA 1
ATOM 2237 C C . THR A 1 286 ? -24.978 4.046 15.582 1.00 84.06 286 THR A C 1
ATOM 2239 O O . THR A 1 286 ? -24.936 4.024 16.815 1.00 84.06 286 THR A O 1
ATOM 2242 N N . THR A 1 287 ? -24.010 3.525 14.829 1.00 82.81 287 THR A N 1
ATOM 2243 C CA . THR A 1 287 ? -22.725 3.077 15.378 1.00 82.81 287 THR A CA 1
ATOM 2244 C C . THR A 1 287 ? -21.646 4.107 15.071 1.00 82.81 287 THR A C 1
ATOM 2246 O O . THR A 1 287 ? -21.673 4.753 14.023 1.00 82.81 287 THR A O 1
ATOM 2249 N N . THR A 1 288 ? -20.735 4.302 16.024 1.00 86.00 288 THR A N 1
ATOM 2250 C CA . THR A 1 288 ? -19.621 5.249 15.927 1.00 86.00 288 THR A CA 1
ATOM 2251 C C . THR A 1 288 ? -18.319 4.489 16.122 1.00 86.00 288 THR A C 1
ATOM 2253 O O . THR A 1 288 ? -18.175 3.780 17.114 1.00 86.00 288 THR A O 1
ATOM 2256 N N . PHE A 1 289 ? -17.373 4.639 15.201 1.00 86.56 289 PHE A N 1
ATOM 2257 C CA . PHE A 1 289 ? -16.051 4.019 15.299 1.00 86.56 289 PHE A CA 1
ATOM 2258 C C . PHE A 1 289 ? -15.007 4.830 14.532 1.00 86.56 289 PHE A C 1
ATOM 2260 O O . PHE A 1 289 ? -15.339 5.605 13.636 1.00 86.56 289 PHE A O 1
ATOM 2267 N N . THR A 1 290 ? -13.731 4.639 14.857 1.00 86.75 290 THR A N 1
ATOM 2268 C CA . THR A 1 290 ? -12.628 5.204 14.070 1.00 86.75 290 THR A CA 1
ATOM 2269 C C . THR A 1 290 ? -12.304 4.255 12.915 1.00 86.75 290 THR A C 1
ATOM 2271 O O . THR A 1 290 ? -12.035 3.085 13.184 1.00 86.75 290 THR A O 1
ATOM 2274 N N . PRO A 1 291 ? -12.338 4.701 11.647 1.00 86.69 291 PRO A N 1
ATOM 2275 C CA . PRO A 1 291 ? -11.975 3.861 10.508 1.00 86.69 291 PRO A CA 1
ATOM 2276 C C . PRO A 1 291 ? -10.573 3.258 10.630 1.00 86.69 291 PRO A C 1
ATOM 2278 O O . PRO A 1 291 ? -9.657 3.893 11.153 1.00 86.69 291 PRO A O 1
ATOM 2281 N N . GLY A 1 292 ? -10.428 2.037 10.119 1.00 87.88 292 GLY A N 1
ATOM 2282 C CA . GLY A 1 292 ? -9.130 1.434 9.853 1.00 87.88 292 GLY A CA 1
ATOM 2283 C C . GLY A 1 292 ? -8.540 1.969 8.547 1.00 87.88 292 GLY A C 1
ATOM 2284 O O . GLY A 1 292 ? -9.299 2.415 7.685 1.00 87.88 292 GLY A O 1
ATOM 2285 N N . VAL A 1 293 ? -7.222 1.890 8.384 1.00 87.69 293 VAL A N 1
ATOM 2286 C CA . VAL A 1 293 ? -6.509 2.349 7.188 1.00 87.69 293 VAL A CA 1
ATOM 2287 C C . VAL A 1 293 ? -5.589 1.250 6.664 1.00 87.69 293 VAL A C 1
ATOM 2289 O O . VAL A 1 293 ? -4.757 0.729 7.405 1.00 87.69 293 VAL A O 1
ATOM 2292 N N . VAL A 1 294 ? -5.749 0.907 5.386 1.00 90.69 294 VAL A N 1
ATOM 2293 C CA . VAL A 1 294 ? -4.781 0.104 4.630 1.00 90.69 294 VAL A CA 1
ATOM 2294 C C . VAL A 1 294 ? -4.052 1.026 3.660 1.00 90.69 294 VAL A C 1
ATOM 2296 O O . VAL A 1 294 ? -4.692 1.712 2.866 1.00 90.69 294 VAL A O 1
ATOM 2299 N N . GLU A 1 295 ? -2.727 1.033 3.722 1.00 90.88 295 GLU A N 1
ATOM 2300 C CA . GLU A 1 295 ? -1.877 1.987 3.021 1.00 90.88 295 GLU A CA 1
ATOM 2301 C C . GLU A 1 295 ? -0.834 1.286 2.144 1.00 90.88 295 GLU A C 1
ATOM 2303 O O . GLU A 1 295 ? 0.171 0.778 2.643 1.00 90.88 295 GLU A O 1
ATOM 2308 N N . PRO A 1 296 ? -1.056 1.250 0.823 1.00 93.88 296 PRO A N 1
ATOM 2309 C CA . PRO A 1 296 ? -0.002 1.051 -0.164 1.00 93.88 296 PRO A CA 1
ATOM 2310 C C . PRO A 1 296 ? 0.797 2.347 -0.411 1.00 93.88 296 PRO A C 1
ATOM 2312 O O . PRO A 1 296 ? 0.258 3.313 -0.959 1.00 93.88 296 PRO A O 1
ATOM 2315 N N . SER A 1 297 ? 2.090 2.346 -0.083 1.00 93.81 297 SER A N 1
ATOM 2316 C CA . SER A 1 297 ? 3.042 3.441 -0.319 1.00 93.81 297 SER A CA 1
ATOM 2317 C C . SER A 1 297 ? 4.115 3.019 -1.323 1.00 93.81 297 SER A C 1
ATOM 2319 O O . SER A 1 297 ? 4.900 2.110 -1.073 1.00 93.81 297 SER A O 1
ATOM 2321 N N . PHE A 1 298 ? 4.144 3.669 -2.485 1.00 96.69 298 PHE A N 1
ATOM 2322 C CA . PHE A 1 298 ? 4.999 3.353 -3.628 1.00 96.69 298 PHE A CA 1
ATOM 2323 C C . PHE A 1 298 ? 6.182 4.324 -3.708 1.00 96.69 298 PHE A C 1
ATOM 2325 O O . PHE A 1 298 ? 6.000 5.522 -3.940 1.00 96.69 298 PHE A O 1
ATOM 2332 N N . GLY A 1 299 ? 7.407 3.807 -3.607 1.00 96.50 299 GLY A N 1
ATOM 2333 C CA . GLY A 1 299 ? 8.632 4.562 -3.871 1.00 96.50 299 GLY A CA 1
ATOM 2334 C C . GLY A 1 299 ? 8.922 4.631 -5.370 1.00 96.50 299 GLY A C 1
ATOM 2335 O O . GLY A 1 299 ? 9.582 3.745 -5.914 1.00 96.50 299 GLY A O 1
ATOM 2336 N N . ILE A 1 300 ? 8.448 5.680 -6.046 1.00 96.06 300 ILE A N 1
ATOM 2337 C CA . ILE A 1 300 ? 8.482 5.782 -7.516 1.00 96.06 300 ILE A CA 1
ATOM 2338 C C . ILE A 1 300 ? 9.910 5.702 -8.066 1.00 96.06 300 ILE A C 1
ATOM 2340 O O . ILE A 1 300 ? 10.146 5.004 -9.048 1.00 96.06 300 ILE A O 1
ATOM 2344 N N . ASP A 1 301 ? 10.875 6.353 -7.419 1.00 95.62 301 ASP A N 1
ATOM 2345 C CA . ASP A 1 301 ? 12.279 6.366 -7.843 1.00 95.62 301 ASP A CA 1
ATOM 2346 C C . ASP A 1 301 ? 12.930 4.973 -7.739 1.00 95.62 301 ASP A C 1
ATOM 2348 O O . ASP A 1 301 ? 13.670 4.561 -8.637 1.00 95.62 301 ASP A O 1
ATOM 2352 N N . ARG A 1 302 ? 12.594 4.199 -6.695 1.00 97.38 302 ARG A N 1
ATOM 2353 C CA . ARG A 1 302 ? 13.057 2.808 -6.520 1.00 97.38 302 ARG A CA 1
ATOM 2354 C C . ARG A 1 302 ? 12.440 1.869 -7.551 1.00 97.38 302 ARG A C 1
ATOM 2356 O O . ARG A 1 302 ? 13.137 1.024 -8.116 1.00 97.38 302 ARG A O 1
ATOM 2363 N N . ILE A 1 303 ? 11.149 2.044 -7.827 1.00 97.88 303 ILE A N 1
ATOM 2364 C CA . ILE A 1 303 ? 10.451 1.298 -8.878 1.00 97.88 303 ILE A CA 1
ATOM 2365 C C . ILE A 1 303 ? 11.089 1.610 -10.234 1.00 97.88 303 ILE A C 1
ATOM 2367 O O . ILE A 1 303 ? 11.419 0.687 -10.973 1.00 97.88 303 ILE A O 1
ATOM 2371 N N . LEU A 1 304 ? 11.327 2.888 -10.546 1.00 96.75 304 LEU A N 1
ATOM 2372 C CA . LEU A 1 304 ? 11.969 3.308 -11.792 1.00 96.75 304 LEU A CA 1
ATOM 2373 C C . LEU A 1 304 ? 13.365 2.696 -11.944 1.00 96.75 304 LEU A C 1
ATOM 2375 O O . LEU A 1 304 ? 13.675 2.156 -13.003 1.00 96.75 304 LEU A O 1
ATOM 2379 N N . PHE A 1 305 ? 14.186 2.738 -10.892 1.00 97.38 305 PHE A N 1
ATOM 2380 C CA . PHE A 1 305 ? 15.495 2.085 -10.879 1.00 97.38 305 PHE A CA 1
ATOM 2381 C C . PHE A 1 305 ? 15.390 0.590 -11.204 1.00 97.38 305 PHE A C 1
ATOM 2383 O O . PHE A 1 305 ? 16.078 0.095 -12.096 1.00 97.38 305 PHE A O 1
ATOM 2390 N N . SER A 1 306 ? 14.465 -0.104 -10.545 1.00 97.94 306 SER A N 1
ATOM 2391 C CA . SER A 1 306 ? 14.254 -1.539 -10.742 1.00 97.94 306 SER A CA 1
ATOM 2392 C C . SER A 1 306 ? 13.763 -1.866 -12.158 1.00 97.94 306 SER A C 1
ATOM 2394 O O . SER A 1 306 ? 14.193 -2.847 -12.760 1.00 97.94 306 SER A O 1
ATOM 2396 N N . VAL A 1 307 ? 12.900 -1.023 -12.737 1.00 97.69 307 VAL A N 1
ATOM 2397 C CA . VAL A 1 307 ? 12.447 -1.152 -14.132 1.00 97.69 307 VAL A CA 1
ATOM 2398 C C . VAL A 1 307 ? 13.609 -0.956 -15.104 1.00 97.69 307 VAL A C 1
ATOM 2400 O O . VAL A 1 307 ? 13.740 -1.733 -16.051 1.00 97.69 307 VAL A O 1
ATOM 2403 N N . LEU A 1 308 ? 14.462 0.051 -14.888 1.00 96.69 308 LEU A N 1
ATOM 2404 C CA . LEU A 1 308 ? 15.645 0.281 -15.723 1.00 96.69 308 LEU A CA 1
ATOM 2405 C C . LEU A 1 308 ? 16.556 -0.946 -15.733 1.00 96.69 308 LEU A C 1
ATOM 2407 O O . LEU A 1 308 ? 16.975 -1.385 -16.799 1.00 96.69 308 LEU A O 1
ATOM 2411 N N . GLU A 1 309 ? 16.805 -1.534 -14.566 1.00 96.38 309 GLU A N 1
ATOM 2412 C CA . GLU A 1 309 ? 17.635 -2.730 -14.452 1.00 96.38 309 GLU A CA 1
ATOM 2413 C C . GLU A 1 309 ? 16.982 -3.952 -15.118 1.00 96.38 309 GLU A C 1
ATOM 2415 O O . GLU A 1 309 ? 17.607 -4.643 -15.922 1.00 96.38 309 GLU A O 1
ATOM 2420 N N . HIS A 1 310 ? 15.699 -4.202 -14.853 1.00 97.75 310 HIS A N 1
ATOM 2421 C CA . HIS A 1 310 ? 14.996 -5.379 -15.368 1.00 97.75 310 HIS A CA 1
ATOM 2422 C C . HIS A 1 310 ? 14.737 -5.346 -16.874 1.00 97.75 310 HIS A C 1
ATOM 2424 O O . HIS A 1 310 ? 14.614 -6.408 -17.492 1.00 97.75 310 HIS A O 1
ATOM 2430 N N . THR A 1 311 ? 14.678 -4.154 -17.465 1.00 96.62 311 THR A N 1
ATOM 2431 C CA . THR A 1 311 ? 14.470 -3.964 -18.906 1.00 96.62 311 THR A CA 1
ATOM 2432 C C . THR A 1 311 ? 15.770 -3.757 -19.680 1.00 96.62 311 THR A C 1
ATOM 2434 O O . THR A 1 311 ? 15.744 -3.745 -20.910 1.00 96.62 311 THR A O 1
ATOM 2437 N N . TYR A 1 312 ? 16.914 -3.623 -19.006 1.00 95.50 312 TYR A N 1
ATOM 2438 C CA . TYR A 1 312 ? 18.201 -3.495 -19.677 1.00 95.50 312 TYR A CA 1
ATOM 2439 C C . TYR A 1 312 ? 18.705 -4.842 -20.209 1.00 95.50 312 TYR A C 1
ATOM 2441 O O . TYR A 1 312 ? 18.738 -5.849 -19.500 1.00 95.50 312 TYR A O 1
ATOM 2449 N N . TYR A 1 313 ? 19.173 -4.851 -21.456 1.00 92.25 313 TYR A N 1
ATOM 2450 C CA . TYR A 1 313 ? 19.997 -5.927 -21.995 1.00 92.25 313 TYR A CA 1
ATOM 2451 C C . TYR A 1 313 ? 21.034 -5.388 -22.983 1.00 92.25 313 TYR A C 1
ATOM 2453 O O . TYR A 1 313 ? 20.839 -4.361 -23.635 1.00 92.25 313 TYR A O 1
ATOM 2461 N N . ALA A 1 314 ? 22.148 -6.103 -23.120 1.00 90.12 314 ALA A N 1
ATOM 2462 C CA . ALA A 1 314 ? 23.159 -5.830 -24.132 1.00 90.12 314 ALA A CA 1
ATOM 2463 C C . ALA A 1 314 ? 22.892 -6.703 -25.365 1.00 90.12 314 ALA A C 1
ATOM 2465 O O . ALA A 1 314 ? 22.748 -7.922 -25.240 1.00 90.12 314 ALA A O 1
ATOM 2466 N N . ARG A 1 315 ? 22.819 -6.107 -26.562 1.00 85.88 315 ARG A N 1
ATOM 2467 C CA . ARG A 1 315 ? 22.673 -6.892 -27.797 1.00 85.88 315 ARG A CA 1
ATOM 2468 C C . ARG A 1 315 ? 23.884 -7.814 -27.992 1.00 85.88 315 ARG A C 1
ATOM 2470 O O . ARG A 1 315 ? 25.013 -7.355 -27.783 1.00 85.88 315 ARG A O 1
ATOM 2477 N N . PRO A 1 316 ? 23.672 -9.073 -28.426 1.00 80.88 316 PRO A N 1
ATOM 2478 C CA . PRO A 1 316 ? 24.767 -9.953 -28.816 1.00 80.88 316 PRO A CA 1
ATOM 2479 C C . PRO A 1 316 ? 25.630 -9.292 -29.892 1.00 80.88 316 PRO A C 1
ATOM 2481 O O . PRO A 1 316 ? 25.110 -8.578 -30.751 1.00 80.88 316 PRO A O 1
ATOM 2484 N N . LYS A 1 317 ? 26.944 -9.530 -29.853 1.00 75.31 317 LYS A N 1
ATOM 2485 C CA . LYS A 1 317 ? 27.832 -9.102 -30.938 1.00 75.31 317 LYS A CA 1
ATOM 2486 C C . LYS A 1 317 ? 27.504 -9.908 -32.191 1.00 75.31 317 LYS A C 1
ATOM 2488 O O . LYS A 1 317 ? 27.519 -11.137 -32.147 1.00 75.31 317 LYS A O 1
ATOM 2493 N N . GLU A 1 318 ? 27.240 -9.226 -33.296 1.00 70.38 318 GLU A N 1
ATOM 2494 C CA . GLU A 1 318 ? 27.250 -9.865 -34.610 1.00 70.38 318 GLU A CA 1
ATOM 2495 C C . GLU A 1 318 ? 28.706 -10.078 -35.048 1.00 70.38 318 GLU A C 1
ATOM 2497 O O . GLU A 1 318 ? 29.589 -9.298 -34.690 1.00 70.38 318 GLU A O 1
ATOM 2502 N N . ALA A 1 319 ? 28.976 -11.144 -35.808 1.00 66.00 319 ALA A N 1
ATOM 2503 C CA . ALA A 1 319 ? 30.337 -11.550 -36.183 1.00 66.00 319 ALA A CA 1
ATOM 2504 C C . ALA A 1 319 ? 31.127 -10.477 -36.966 1.00 66.00 319 ALA A C 1
ATOM 2506 O O . ALA A 1 319 ? 32.347 -10.568 -37.063 1.00 66.00 319 ALA A O 1
ATOM 2507 N N . SER A 1 320 ? 30.443 -9.470 -37.514 1.00 65.12 320 SER A N 1
ATOM 2508 C CA . SER A 1 320 ? 31.012 -8.360 -38.284 1.00 65.12 320 SER A CA 1
ATOM 2509 C C . SER A 1 320 ? 31.215 -7.060 -37.493 1.00 65.12 320 SER A C 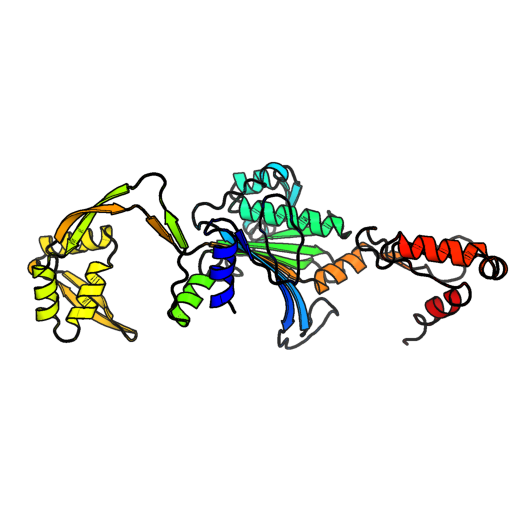1
ATOM 2511 O O . SER A 1 320 ? 31.677 -6.084 -38.079 1.00 65.12 320 SER A O 1
ATOM 2513 N N . ASP A 1 321 ? 30.846 -6.999 -36.208 1.00 65.19 321 ASP A N 1
ATOM 2514 C CA . ASP A 1 321 ? 30.863 -5.753 -35.426 1.00 65.19 321 ASP A CA 1
ATOM 2515 C C . ASP A 1 321 ? 32.080 -5.719 -34.470 1.00 65.19 321 ASP A C 1
ATOM 2517 O O . ASP A 1 321 ? 32.105 -6.368 -33.422 1.00 65.19 321 ASP A O 1
ATOM 2521 N N . GLU A 1 322 ? 33.120 -4.949 -34.825 1.00 58.53 322 GLU A N 1
ATOM 2522 C CA . GLU A 1 322 ? 34.332 -4.759 -33.998 1.00 58.53 322 GLU A CA 1
ATOM 2523 C C . GLU A 1 322 ? 34.079 -3.899 -32.740 1.00 58.53 322 GLU A C 1
ATOM 2525 O O . GLU A 1 322 ? 34.888 -3.894 -31.808 1.00 58.53 322 GLU A O 1
ATOM 2530 N N . LYS A 1 323 ? 32.955 -3.168 -32.680 1.00 60.06 323 LYS A N 1
ATOM 2531 C CA . LYS A 1 323 ? 32.629 -2.242 -31.582 1.00 60.06 323 LYS A CA 1
ATOM 2532 C C . LYS A 1 323 ? 31.622 -2.816 -30.581 1.00 60.06 323 LYS A C 1
ATOM 2534 O O . LYS A 1 323 ? 30.896 -3.768 -30.840 1.00 60.06 323 LYS A O 1
ATOM 2539 N N . GLN A 1 324 ? 31.665 -2.231 -29.382 1.00 57.38 324 GLN A N 1
ATOM 2540 C CA . GLN A 1 324 ? 30.962 -2.615 -28.155 1.00 57.38 324 GLN A CA 1
ATOM 2541 C C . GLN A 1 324 ? 29.479 -2.993 -28.339 1.00 57.38 324 GLN A C 1
ATOM 2543 O O . GLN A 1 324 ? 28.755 -2.440 -29.163 1.00 57.38 324 GLN A O 1
ATOM 2548 N N . THR A 1 325 ? 29.026 -3.915 -27.486 1.00 70.44 325 THR A N 1
ATOM 2549 C CA . THR A 1 325 ? 27.632 -4.356 -27.366 1.00 70.44 325 THR A CA 1
ATOM 2550 C C . THR A 1 325 ? 26.704 -3.164 -27.132 1.00 70.44 325 THR A C 1
ATOM 2552 O O . THR A 1 325 ? 26.894 -2.416 -26.172 1.00 70.44 325 THR A O 1
ATOM 2555 N N . ARG A 1 326 ? 25.687 -2.985 -27.978 1.00 84.12 326 ARG A N 1
ATOM 2556 C CA . ARG A 1 326 ? 24.715 -1.891 -27.826 1.00 84.12 326 ARG A CA 1
ATOM 2557 C C . ARG A 1 326 ? 23.757 -2.200 -26.672 1.00 84.12 326 ARG A C 1
ATOM 2559 O O . ARG A 1 326 ? 23.095 -3.238 -26.704 1.00 84.12 326 ARG A O 1
ATOM 2566 N N . GLY A 1 327 ? 23.670 -1.313 -25.682 1.00 89.25 327 GLY A N 1
ATOM 2567 C CA . GLY A 1 327 ? 22.678 -1.406 -24.609 1.00 89.25 327 GLY A CA 1
ATOM 2568 C C . GLY A 1 327 ? 21.274 -1.063 -25.108 1.00 89.25 327 GLY A C 1
ATOM 2569 O O . GLY A 1 327 ? 21.101 -0.158 -25.926 1.00 89.25 327 GLY A O 1
ATOM 2570 N N . VAL A 1 328 ? 20.270 -1.793 -24.630 1.00 91.81 328 VAL A N 1
ATOM 2571 C CA . VAL A 1 328 ? 18.860 -1.596 -24.973 1.00 91.81 328 VAL A CA 1
ATOM 2572 C C . VAL A 1 328 ? 18.025 -1.640 -23.700 1.00 91.81 328 VAL A C 1
ATOM 2574 O O . VAL A 1 328 ? 18.206 -2.530 -22.879 1.00 91.81 328 VAL A O 1
ATOM 2577 N N . LEU A 1 329 ? 17.084 -0.703 -23.574 1.00 94.62 329 LEU A N 1
ATOM 2578 C CA . LEU A 1 329 ? 16.027 -0.724 -22.564 1.00 94.62 329 LEU A CA 1
ATOM 2579 C C . LEU A 1 329 ? 14.727 -1.193 -23.222 1.00 94.62 329 LEU A C 1
ATOM 2581 O O . LEU A 1 329 ? 14.114 -0.463 -24.002 1.00 94.62 329 LEU A O 1
ATOM 2585 N N . SER A 1 330 ? 14.311 -2.425 -22.938 1.00 94.44 330 SER A N 1
ATOM 2586 C CA . SER A 1 330 ? 13.063 -3.011 -23.430 1.00 94.44 330 SER A CA 1
ATOM 2587 C C . SER A 1 330 ? 11.878 -2.629 -22.542 1.00 94.44 330 SER A C 1
ATOM 2589 O O . SER A 1 330 ? 11.254 -3.489 -21.918 1.00 94.44 330 SER A O 1
ATOM 2591 N N . PHE A 1 331 ? 11.578 -1.333 -22.452 1.00 94.56 331 PHE A N 1
ATOM 2592 C CA . PHE A 1 331 ? 10.400 -0.871 -21.722 1.00 94.56 331 PHE A CA 1
ATOM 2593 C C . PHE A 1 331 ? 9.110 -1.440 -22.330 1.00 94.56 331 PHE A C 1
ATOM 2595 O O . PHE A 1 331 ? 8.967 -1.447 -23.558 1.00 94.56 331 PHE A O 1
ATOM 2602 N N . PRO A 1 332 ? 8.122 -1.830 -21.506 1.00 93.69 332 PRO A N 1
ATOM 2603 C CA . PRO A 1 332 ? 6.764 -2.036 -21.987 1.00 93.69 332 PRO A CA 1
ATOM 2604 C C . PRO A 1 332 ? 6.242 -0.799 -22.717 1.00 93.69 332 PRO A C 1
ATOM 2606 O O . PRO A 1 332 ? 6.497 0.341 -22.315 1.00 93.69 332 PRO A O 1
ATOM 2609 N N . SER A 1 333 ? 5.450 -1.017 -23.767 1.00 88.94 333 SER A N 1
ATOM 2610 C CA . SER A 1 333 ? 4.916 0.061 -24.610 1.00 88.94 333 SER A CA 1
ATOM 2611 C C . SER A 1 333 ? 4.156 1.121 -23.809 1.00 88.94 333 SER A C 1
ATOM 2613 O O . SER A 1 333 ? 4.245 2.304 -24.131 1.00 88.94 333 SER A O 1
ATOM 2615 N N . ALA A 1 334 ? 3.476 0.730 -22.726 1.00 87.31 334 ALA A N 1
ATOM 2616 C CA . ALA A 1 334 ? 2.751 1.633 -21.836 1.00 87.31 334 ALA A CA 1
ATOM 2617 C C . ALA A 1 334 ? 3.658 2.703 -21.201 1.00 87.31 334 ALA A C 1
ATOM 2619 O O . ALA A 1 334 ? 3.264 3.867 -21.129 1.00 87.31 334 ALA A O 1
ATOM 2620 N N . ILE A 1 335 ? 4.899 2.355 -20.846 1.00 89.50 335 ILE A N 1
ATOM 2621 C CA . ILE A 1 335 ? 5.824 3.246 -20.126 1.00 89.50 335 ILE A CA 1
ATOM 2622 C C . ILE A 1 335 ? 7.027 3.707 -20.949 1.00 89.50 335 ILE A C 1
ATOM 2624 O O . ILE A 1 335 ? 7.794 4.543 -20.484 1.00 89.50 335 ILE A O 1
ATOM 2628 N N . ALA A 1 336 ? 7.191 3.201 -22.175 1.00 89.75 336 ALA A N 1
ATOM 2629 C CA . ALA A 1 336 ? 8.237 3.665 -23.078 1.00 89.75 336 ALA A CA 1
ATOM 2630 C C . ALA A 1 336 ? 8.178 5.205 -23.219 1.00 89.75 336 ALA A C 1
ATOM 2632 O O . ALA A 1 336 ? 7.098 5.718 -23.538 1.00 89.75 336 ALA A O 1
ATOM 2633 N N . PRO A 1 337 ? 9.285 5.946 -23.002 1.00 86.44 337 PRO A N 1
ATOM 2634 C CA . PRO A 1 337 ? 9.281 7.413 -23.064 1.00 86.44 337 PRO A CA 1
ATOM 2635 C C . PRO A 1 337 ? 8.784 7.951 -24.408 1.00 86.44 337 PRO A C 1
ATOM 2637 O O . PRO A 1 337 ? 8.091 8.962 -24.474 1.00 86.44 337 PRO A O 1
ATOM 2640 N N . TYR A 1 338 ? 9.101 7.217 -25.472 1.00 83.88 338 TYR A N 1
ATOM 2641 C CA . TYR A 1 338 ? 8.686 7.499 -26.834 1.00 83.88 338 TYR A CA 1
ATOM 2642 C C . TYR A 1 338 ? 8.027 6.255 -27.413 1.00 83.88 338 TYR A C 1
ATOM 2644 O O . TYR A 1 338 ? 8.565 5.153 -27.295 1.00 83.88 338 TYR A O 1
ATOM 2652 N N . LYS A 1 339 ? 6.852 6.422 -28.022 1.00 83.12 339 LYS A N 1
ATOM 2653 C CA . LYS A 1 339 ? 6.068 5.293 -28.551 1.00 83.12 339 LYS A CA 1
ATOM 2654 C C . LYS A 1 339 ? 6.485 4.910 -29.964 1.00 83.12 339 LYS A C 1
ATOM 2656 O O . LYS A 1 339 ? 6.317 3.766 -30.372 1.00 83.12 339 LYS A O 1
ATOM 2661 N N . MET A 1 340 ? 7.033 5.871 -30.701 1.00 81.12 340 MET A N 1
ATOM 2662 C CA . MET A 1 340 ? 7.450 5.704 -32.085 1.00 81.12 340 MET A CA 1
ATOM 2663 C C . MET A 1 340 ? 8.656 6.593 -32.384 1.00 81.12 340 MET A C 1
ATOM 2665 O O . MET A 1 340 ? 8.717 7.735 -31.922 1.00 81.12 340 MET A O 1
ATOM 2669 N N . ALA A 1 341 ? 9.577 6.062 -33.189 1.00 81.56 341 ALA A N 1
ATOM 2670 C CA . ALA A 1 341 ? 10.659 6.808 -33.813 1.00 81.56 341 ALA A CA 1
ATOM 2671 C C . ALA A 1 341 ? 10.515 6.731 -35.338 1.00 81.56 341 ALA A C 1
ATOM 2673 O O . ALA A 1 341 ? 10.429 5.636 -35.894 1.00 81.56 341 ALA A O 1
ATOM 2674 N N . ILE A 1 342 ? 10.499 7.885 -36.009 1.00 79.62 342 ILE A N 1
ATOM 2675 C CA . ILE A 1 342 ? 10.479 7.976 -37.476 1.00 79.62 342 ILE A CA 1
ATOM 2676 C C . ILE A 1 342 ? 11.890 8.330 -37.936 1.00 79.62 342 ILE A C 1
ATOM 2678 O O . ILE A 1 342 ? 12.401 9.402 -37.612 1.00 79.62 342 ILE A O 1
ATOM 2682 N N . LEU A 1 343 ? 12.524 7.393 -38.644 1.00 82.62 343 LEU A N 1
ATOM 2683 C CA . LEU A 1 343 ? 13.934 7.453 -39.024 1.00 82.62 343 LEU A CA 1
ATOM 2684 C C . LEU A 1 343 ? 14.061 7.452 -40.556 1.00 82.62 343 LEU A C 1
ATOM 2686 O O . LEU A 1 343 ? 14.027 6.383 -41.169 1.00 82.62 343 LEU A O 1
ATOM 2690 N N . PRO A 1 344 ? 14.188 8.622 -41.204 1.00 82.06 344 PRO A N 1
ATOM 2691 C CA . PRO A 1 344 ? 14.404 8.685 -42.643 1.00 82.06 344 PRO A CA 1
ATOM 2692 C C . PRO A 1 344 ? 15.798 8.146 -42.974 1.00 82.06 344 PRO A C 1
ATOM 2694 O O . PRO A 1 344 ? 16.800 8.620 -42.441 1.00 82.06 344 PRO A O 1
ATOM 2697 N N . GLN A 1 345 ? 15.860 7.168 -43.876 1.00 82.12 345 GLN A N 1
ATOM 2698 C CA . GLN A 1 345 ? 17.116 6.532 -44.284 1.00 82.12 345 GLN A CA 1
ATOM 2699 C C . GLN A 1 345 ? 18.071 7.505 -45.000 1.00 82.12 345 GLN A C 1
ATOM 2701 O O . GLN A 1 345 ? 19.284 7.328 -44.956 1.00 82.12 345 GLN A O 1
ATOM 2706 N N . ASP A 1 346 ? 17.527 8.529 -45.660 1.00 82.75 346 ASP A N 1
ATOM 2707 C CA . ASP A 1 346 ? 18.263 9.477 -46.494 1.00 82.75 346 ASP A CA 1
ATOM 2708 C C . ASP A 1 346 ? 17.642 10.879 -46.390 1.00 82.75 346 ASP A C 1
ATOM 2710 O O . ASP A 1 346 ? 16.433 11.029 -46.191 1.00 82.75 346 ASP A O 1
ATOM 2714 N N . GLN A 1 347 ? 18.455 11.924 -46.560 1.00 81.38 347 GLN A N 1
ATOM 2715 C CA . GLN A 1 347 ? 17.992 13.315 -46.516 1.00 81.38 347 GLN A CA 1
ATOM 2716 C C . GLN A 1 347 ? 16.959 13.650 -47.601 1.00 81.38 347 GLN A C 1
ATOM 2718 O O . GLN A 1 347 ? 16.152 14.553 -47.409 1.00 81.38 347 GLN A O 1
ATOM 2723 N N . ARG A 1 348 ? 16.946 12.935 -48.731 1.00 85.31 348 ARG A N 1
ATOM 2724 C CA . ARG A 1 348 ? 15.940 13.100 -49.791 1.00 85.31 348 ARG A CA 1
ATOM 2725 C C . ARG A 1 348 ? 14.531 12.801 -49.291 1.00 85.31 348 ARG A C 1
ATOM 2727 O O . ARG A 1 348 ? 13.614 13.515 -49.667 1.00 85.31 348 ARG A O 1
ATOM 2734 N N . ILE A 1 349 ? 14.377 11.822 -48.395 1.00 83.31 349 ILE A N 1
ATOM 2735 C CA . ILE A 1 349 ? 13.083 11.490 -47.779 1.00 83.31 349 ILE A CA 1
ATOM 2736 C C . ILE A 1 349 ? 12.595 12.657 -46.916 1.00 83.31 349 ILE A C 1
ATOM 2738 O O . ILE A 1 349 ? 11.417 12.974 -46.934 1.00 83.31 349 ILE A O 1
ATOM 2742 N N . GLN A 1 350 ? 13.500 13.349 -46.216 1.00 79.31 350 GLN A N 1
ATOM 2743 C CA . GLN A 1 350 ? 13.140 14.527 -45.416 1.00 79.31 350 GLN A CA 1
ATOM 2744 C C . GLN A 1 350 ? 12.707 15.730 -46.264 1.00 79.31 350 GLN A C 1
ATOM 2746 O O . GLN A 1 350 ? 12.041 16.621 -45.747 1.00 79.31 350 GLN A O 1
ATOM 2751 N N . ARG A 1 351 ? 13.125 15.783 -47.535 1.00 82.69 351 ARG A N 1
ATOM 2752 C CA . ARG A 1 351 ? 12.787 16.858 -48.481 1.00 82.69 351 ARG A CA 1
ATOM 2753 C C . ARG A 1 351 ? 11.526 16.562 -49.293 1.00 82.69 351 ARG A C 1
ATOM 2755 O O . ARG A 1 351 ? 11.069 17.446 -50.007 1.00 82.69 351 ARG A O 1
ATOM 2762 N N . ASP A 1 352 ? 11.004 15.340 -49.217 1.00 88.38 352 ASP A N 1
ATOM 2763 C CA . ASP A 1 352 ? 9.742 14.966 -49.847 1.00 88.38 352 ASP A CA 1
ATOM 2764 C C . ASP A 1 352 ? 8.580 15.609 -49.080 1.00 88.38 352 ASP A C 1
ATOM 2766 O O . ASP A 1 352 ? 8.531 15.549 -47.851 1.00 88.38 352 ASP A O 1
ATOM 2770 N N . GLU A 1 353 ? 7.640 16.216 -49.801 1.00 88.69 353 GLU A N 1
ATOM 2771 C CA . GLU A 1 353 ? 6.492 16.927 -49.225 1.00 88.69 353 GLU A CA 1
ATOM 2772 C C . GLU A 1 353 ? 5.597 16.012 -48.372 1.00 88.69 353 GLU A C 1
ATOM 2774 O O . GLU A 1 353 ? 4.974 16.470 -47.418 1.00 88.69 353 GLU A O 1
ATOM 2779 N N . LYS A 1 354 ? 5.604 14.696 -48.631 1.00 87.56 354 LYS A N 1
ATOM 2780 C CA . LYS A 1 354 ? 4.843 13.715 -47.844 1.00 87.56 354 LYS A CA 1
ATOM 2781 C C . LYS A 1 354 ? 5.434 13.466 -46.462 1.00 87.56 354 LYS A C 1
ATOM 2783 O O . LYS A 1 354 ? 4.733 12.963 -45.584 1.00 87.56 354 LYS A O 1
ATOM 2788 N N . TYR A 1 355 ? 6.722 13.746 -46.260 1.00 85.19 355 TYR A N 1
ATOM 2789 C CA . TYR A 1 355 ? 7.371 13.495 -44.978 1.00 85.19 355 TYR A CA 1
ATOM 2790 C C . TYR A 1 355 ? 6.837 14.437 -43.885 1.00 85.19 355 TYR A C 1
ATOM 2792 O O . TYR A 1 355 ? 6.379 13.919 -42.866 1.00 85.19 355 TYR A O 1
ATOM 2800 N N . PRO A 1 356 ? 6.783 15.774 -44.072 1.00 83.00 356 PRO A N 1
ATOM 2801 C CA . PRO A 1 356 ? 6.086 16.677 -43.153 1.00 83.00 356 PRO A CA 1
ATOM 2802 C C . PRO A 1 356 ? 4.632 16.279 -42.857 1.00 83.00 356 PRO A C 1
ATOM 2804 O O . PRO A 1 356 ? 4.239 16.294 -41.690 1.00 83.00 356 PRO A O 1
ATOM 2807 N N . ASP A 1 357 ? 3.864 15.860 -43.868 1.00 86.06 357 ASP A N 1
ATOM 2808 C CA . ASP A 1 357 ? 2.466 15.433 -43.692 1.00 86.06 357 ASP A CA 1
ATOM 2809 C C . ASP A 1 357 ? 2.352 14.184 -42.810 1.00 86.06 357 ASP A C 1
ATOM 2811 O O . ASP A 1 357 ? 1.537 14.133 -41.885 1.00 86.06 357 ASP A O 1
ATOM 2815 N N . LEU A 1 358 ? 3.210 13.186 -43.046 1.00 83.31 358 LEU A N 1
ATOM 2816 C CA . LEU A 1 358 ? 3.298 11.993 -42.206 1.00 83.31 358 LEU A CA 1
ATOM 2817 C C . LEU A 1 358 ? 3.688 12.357 -40.770 1.00 83.31 358 LEU A C 1
ATOM 2819 O O . LEU A 1 358 ? 3.096 11.839 -39.824 1.00 83.31 358 LEU A O 1
ATOM 2823 N N . MET A 1 359 ? 4.662 13.254 -40.593 1.00 80.56 359 MET A N 1
ATOM 2824 C CA . MET A 1 359 ? 5.083 13.706 -39.267 1.00 80.56 359 MET A CA 1
ATOM 2825 C C . MET A 1 359 ? 3.934 14.383 -38.516 1.00 80.56 359 MET A C 1
ATOM 2827 O O . MET A 1 359 ? 3.698 14.060 -37.351 1.00 80.56 359 MET A O 1
ATOM 2831 N N . TYR A 1 360 ? 3.197 15.272 -39.183 1.00 81.88 360 TYR A N 1
ATOM 2832 C CA . TYR A 1 360 ? 2.043 15.960 -38.612 1.00 81.88 360 TYR A CA 1
ATOM 2833 C C . TYR A 1 360 ? 0.921 14.981 -38.242 1.00 81.88 360 TYR A C 1
ATOM 2835 O O . TYR A 1 360 ? 0.388 15.029 -37.130 1.00 81.88 360 TYR A O 1
ATOM 2843 N N . LEU A 1 361 ? 0.601 14.037 -39.132 1.00 82.94 361 LEU A N 1
ATOM 2844 C CA . LEU A 1 361 ? -0.395 12.999 -38.869 1.00 82.94 361 LEU A CA 1
ATOM 2845 C C . LEU A 1 361 ? -0.015 12.155 -37.645 1.00 82.94 361 LEU A C 1
ATOM 2847 O O . LEU A 1 361 ? -0.838 11.924 -36.763 1.00 82.94 361 LEU A O 1
ATOM 2851 N N . MET A 1 362 ? 1.244 11.727 -37.552 1.00 80.25 362 MET A N 1
ATOM 2852 C CA . MET A 1 362 ? 1.701 10.902 -36.434 1.00 80.25 362 MET A CA 1
ATOM 2853 C C . MET A 1 362 ? 1.736 11.690 -35.120 1.00 80.25 362 MET A C 1
ATOM 2855 O O . MET A 1 362 ? 1.339 11.157 -34.092 1.00 80.25 362 MET A O 1
ATOM 2859 N N . GLN A 1 363 ? 2.140 12.962 -35.128 1.00 76.00 363 GLN A N 1
ATOM 2860 C CA . GLN A 1 363 ? 2.128 13.806 -33.924 1.00 76.00 363 GLN A CA 1
ATOM 2861 C C . GLN A 1 363 ? 0.714 14.110 -33.414 1.00 76.00 363 GLN A C 1
ATOM 2863 O O . GLN A 1 363 ? 0.515 14.246 -32.210 1.00 76.00 363 GLN A O 1
ATOM 2868 N N . THR A 1 364 ? -0.263 14.223 -34.315 1.00 78.75 364 THR A N 1
ATOM 2869 C CA . THR A 1 364 ? -1.660 14.509 -33.954 1.00 78.75 364 THR A CA 1
ATOM 2870 C C . THR A 1 364 ? -2.425 13.262 -33.516 1.00 78.75 364 THR A C 1
ATOM 2872 O O . THR A 1 364 ? -3.325 13.368 -32.685 1.00 78.75 364 THR A O 1
ATOM 2875 N N . GLN A 1 365 ? -2.068 12.083 -34.034 1.00 74.94 365 GLN A N 1
ATOM 2876 C CA . GLN A 1 365 ? -2.736 10.821 -33.702 1.00 74.94 365 GLN A CA 1
ATOM 2877 C C . GLN A 1 365 ? -2.047 10.015 -32.593 1.00 74.94 365 GLN A C 1
ATOM 2879 O O . GLN A 1 365 ? -2.714 9.227 -31.923 1.00 74.94 365 GLN A O 1
ATOM 2884 N N . ALA A 1 366 ? -0.739 10.185 -32.376 1.00 62.56 366 ALA A N 1
ATOM 2885 C CA . ALA A 1 366 ? 0.016 9.414 -31.393 1.00 62.56 366 ALA A CA 1
ATOM 2886 C C . ALA A 1 366 ? 0.506 10.277 -30.221 1.00 62.56 366 ALA A C 1
ATOM 2888 O O . ALA A 1 366 ? 1.185 11.290 -30.382 1.00 62.56 366 ALA A O 1
ATOM 2889 N N . VAL A 1 367 ? 0.221 9.813 -29.002 1.00 60.34 367 VAL A N 1
ATOM 2890 C CA . VAL A 1 367 ? 0.748 10.397 -27.764 1.00 60.34 367 VAL A CA 1
ATOM 2891 C C . VAL A 1 367 ? 2.230 10.018 -27.635 1.00 60.34 367 VAL A C 1
ATOM 2893 O O . VAL A 1 367 ? 2.551 8.873 -27.323 1.00 60.34 367 VAL A O 1
ATOM 2896 N N . GLY A 1 368 ? 3.140 10.970 -27.874 1.00 58.38 368 GLY A N 1
ATOM 2897 C CA . GLY A 1 368 ? 4.582 10.813 -27.613 1.00 58.38 368 GLY A CA 1
ATOM 2898 C C . GLY A 1 368 ? 5.411 10.257 -28.780 1.00 58.38 368 GLY A C 1
ATOM 2899 O O . GLY A 1 368 ? 6.056 9.212 -28.650 1.00 58.38 368 GLY A O 1
ATOM 2900 N N . VAL A 1 369 ? 5.419 10.961 -29.917 1.00 58.62 369 VAL A N 1
ATOM 2901 C CA . VAL A 1 369 ? 6.319 10.690 -31.055 1.00 58.62 369 VAL A CA 1
ATOM 2902 C C . VAL A 1 369 ? 7.674 11.367 -30.831 1.00 58.62 369 VAL A C 1
ATOM 2904 O O . VAL A 1 369 ? 7.723 12.573 -30.589 1.00 58.62 369 VAL A O 1
ATOM 2907 N N . PHE A 1 370 ? 8.775 10.618 -30.964 1.00 61.16 370 PHE A N 1
ATOM 2908 C CA . PHE A 1 370 ? 10.127 11.182 -31.013 1.00 61.16 370 PHE A CA 1
ATOM 2909 C C . PHE A 1 370 ? 10.633 11.196 -32.445 1.00 61.16 370 PHE A C 1
ATOM 2911 O O . PHE A 1 370 ? 10.649 10.175 -33.133 1.00 61.16 370 PHE A O 1
ATOM 2918 N N . VAL A 1 371 ? 11.059 12.366 -32.898 1.00 55.59 371 VAL A N 1
ATOM 2919 C CA . VAL A 1 371 ? 11.591 12.548 -34.245 1.00 55.59 371 VAL A CA 1
ATOM 2920 C C . VAL A 1 371 ? 13.100 12.607 -34.136 1.00 55.59 371 VAL A C 1
ATOM 2922 O O . VAL A 1 371 ? 13.635 13.543 -33.546 1.00 55.59 371 VAL A O 1
ATOM 2925 N N . VAL A 1 372 ? 13.797 11.636 -34.721 1.00 55.22 372 VAL A N 1
ATOM 2926 C CA . VAL A 1 372 ? 15.249 11.736 -34.876 1.00 55.22 372 VAL A CA 1
ATOM 2927 C C . VAL A 1 372 ? 15.525 12.068 -36.332 1.00 55.22 372 VAL A C 1
ATOM 2929 O O . VAL A 1 372 ? 15.445 11.210 -37.209 1.00 55.22 372 VAL A O 1
ATOM 2932 N N . ALA A 1 373 ? 15.838 13.335 -36.609 1.00 48.22 373 ALA A N 1
ATOM 2933 C CA . ALA A 1 373 ? 16.414 13.696 -37.897 1.00 48.22 373 ALA A CA 1
ATOM 2934 C C . ALA A 1 373 ? 17.729 12.919 -38.064 1.00 48.22 373 ALA A C 1
ATOM 2936 O O . ALA A 1 373 ? 18.531 12.857 -37.134 1.00 48.22 373 ALA A O 1
ATOM 2937 N N . ALA A 1 374 ? 17.960 12.323 -39.235 1.00 44.16 374 ALA A N 1
ATOM 2938 C CA . ALA A 1 374 ? 19.114 11.462 -39.513 1.00 44.16 374 ALA A CA 1
ATOM 2939 C C . ALA A 1 374 ? 20.486 12.088 -39.161 1.00 44.16 374 ALA A C 1
ATOM 2941 O O . ALA A 1 374 ? 21.438 11.359 -38.903 1.00 44.16 374 ALA A O 1
ATOM 2942 N N . SER A 1 375 ? 20.595 13.421 -39.081 1.00 43.69 375 SER A N 1
ATOM 2943 C CA . SER A 1 375 ? 21.802 14.127 -38.624 1.00 43.69 375 SER A CA 1
ATOM 2944 C C . SER A 1 375 ? 22.017 14.113 -37.100 1.00 43.69 375 SER A C 1
ATOM 2946 O O . SER A 1 375 ? 23.151 14.258 -36.653 1.00 43.69 375 SER A O 1
ATOM 2948 N N . ALA A 1 376 ? 20.967 13.910 -36.299 1.00 39.19 376 ALA A N 1
ATOM 2949 C CA . ALA A 1 376 ? 21.007 13.881 -34.833 1.00 39.19 376 ALA A CA 1
ATOM 2950 C C . ALA A 1 376 ? 21.241 12.474 -34.250 1.00 39.19 376 ALA A C 1
ATOM 2952 O O . ALA A 1 376 ? 21.589 12.353 -33.074 1.00 39.19 376 ALA A O 1
ATOM 2953 N N . VAL A 1 377 ? 21.116 11.414 -35.064 1.00 39.31 377 VAL A N 1
ATOM 2954 C CA . VAL A 1 377 ? 21.493 10.041 -34.669 1.00 39.31 377 VAL A CA 1
ATOM 2955 C C . VAL A 1 377 ? 22.976 9.992 -34.285 1.00 39.31 377 VAL A C 1
ATOM 2957 O O . VAL A 1 377 ? 23.344 9.313 -33.332 1.00 39.31 377 VAL A O 1
ATOM 2960 N N . THR A 1 378 ? 23.822 10.785 -34.945 1.00 32.88 378 THR A N 1
ATOM 2961 C CA . THR A 1 378 ? 25.244 10.897 -34.602 1.00 32.88 378 THR A CA 1
ATOM 2962 C C . THR A 1 378 ? 25.451 11.619 -33.265 1.00 32.88 378 THR A C 1
ATOM 2964 O O . THR A 1 378 ? 26.300 11.213 -32.482 1.00 32.88 378 THR A O 1
ATOM 2967 N N . THR A 1 379 ? 24.655 12.643 -32.940 1.00 31.47 379 THR A N 1
ATOM 2968 C CA . THR A 1 379 ? 24.850 13.459 -31.726 1.00 31.47 379 THR A CA 1
ATOM 2969 C C . THR A 1 379 ? 24.296 12.799 -30.461 1.00 31.47 379 THR A C 1
ATOM 2971 O O . THR A 1 379 ? 24.944 12.879 -29.422 1.00 31.47 379 THR A O 1
ATOM 2974 N N . LEU A 1 380 ? 23.166 12.083 -30.532 1.00 32.25 380 LEU A N 1
ATOM 2975 C CA . LEU A 1 380 ? 22.608 11.374 -29.367 1.00 32.25 380 LEU A CA 1
ATOM 2976 C C . LEU A 1 380 ? 23.423 10.116 -28.997 1.00 32.25 380 LEU A C 1
ATOM 2978 O O . LEU A 1 380 ? 23.458 9.716 -27.837 1.00 32.25 380 LEU A O 1
ATOM 2982 N N . ILE A 1 381 ? 24.111 9.515 -29.976 1.00 37.12 381 ILE A N 1
ATOM 2983 C CA . ILE A 1 381 ? 25.063 8.414 -29.752 1.00 37.12 381 ILE A CA 1
ATOM 2984 C C . ILE A 1 381 ? 26.402 8.943 -29.204 1.00 37.12 381 ILE A C 1
ATOM 2986 O O . ILE A 1 381 ? 27.071 8.240 -28.451 1.00 37.12 381 ILE A O 1
ATOM 2990 N N . LEU A 1 382 ? 26.784 10.186 -29.521 1.00 33.06 382 LEU A N 1
ATOM 2991 C CA . LEU A 1 382 ? 28.036 10.787 -29.047 1.00 33.06 382 LEU A CA 1
ATOM 2992 C C . LEU A 1 382 ? 27.920 11.467 -27.672 1.00 33.06 382 LEU A C 1
ATOM 2994 O O . LEU A 1 382 ? 28.902 11.482 -26.936 1.00 33.06 382 LEU A O 1
ATOM 2998 N N . SER A 1 383 ? 26.748 11.972 -27.266 1.00 29.88 383 SER A N 1
ATOM 2999 C CA . SER A 1 383 ? 26.597 12.678 -25.979 1.00 29.88 383 SER A CA 1
ATOM 3000 C C . SER A 1 383 ? 26.547 11.769 -24.741 1.00 29.88 383 SER A C 1
ATOM 3002 O O . SER A 1 383 ? 26.612 12.268 -23.623 1.00 29.88 383 SER A O 1
ATOM 3004 N N . LEU A 1 384 ? 26.457 10.446 -24.915 1.00 34.66 384 LEU A N 1
ATOM 3005 C CA . LEU A 1 384 ? 26.628 9.451 -23.841 1.00 34.66 384 LEU A CA 1
ATOM 3006 C C . LEU A 1 384 ? 28.051 8.856 -23.802 1.00 34.66 384 LEU A C 1
ATOM 3008 O O . LEU A 1 384 ? 28.335 8.003 -22.967 1.00 34.66 384 LEU A O 1
ATOM 3012 N N . GLY A 1 385 ? 28.949 9.308 -24.688 1.00 34.50 385 GLY A N 1
ATOM 3013 C CA . GLY A 1 385 ? 30.336 8.843 -24.795 1.00 34.50 385 GLY A CA 1
ATOM 3014 C C . GLY A 1 385 ? 31.387 9.768 -24.170 1.00 34.50 385 GLY A C 1
ATOM 3015 O O . GLY A 1 385 ? 32.574 9.474 -24.269 1.00 34.50 385 GLY A O 1
ATOM 3016 N N . THR A 1 386 ? 30.988 10.878 -23.542 1.00 35.34 386 THR A N 1
ATOM 3017 C CA . THR A 1 386 ? 31.918 11.830 -22.907 1.00 35.34 386 THR A CA 1
ATOM 3018 C C . THR A 1 386 ? 31.404 12.297 -21.546 1.00 35.34 386 THR A C 1
ATOM 3020 O O . THR A 1 386 ? 31.070 13.463 -21.357 1.00 35.34 386 THR A O 1
ATOM 3023 N N . LEU A 1 387 ? 31.345 11.372 -20.595 1.00 28.67 387 LEU A N 1
ATOM 3024 C CA . LEU A 1 387 ? 31.524 11.649 -19.170 1.00 28.67 387 LEU A CA 1
ATOM 3025 C C . LEU A 1 387 ? 32.543 10.614 -18.691 1.00 28.67 387 LEU A C 1
ATOM 3027 O O . LEU A 1 387 ? 32.188 9.479 -18.376 1.00 28.67 387 LEU A O 1
ATOM 3031 N N . GLY A 1 388 ? 33.816 10.992 -18.821 1.00 32.47 388 GLY A N 1
ATOM 3032 C CA . GLY A 1 388 ? 34.939 10.314 -18.174 1.00 32.47 388 GLY A CA 1
ATOM 3033 C C . GLY A 1 388 ? 35.083 10.741 -16.724 1.00 32.47 388 GLY A C 1
ATOM 3034 O O . GLY A 1 388 ? 34.478 11.777 -16.354 1.00 32.47 388 GLY A O 1
#

Organism: NCBI:txid878477

Radius of gyration: 30.61 Å; Cα contacts (8 Å, |Δi|>4): 623; chains: 1; bounding box: 69×40×101 Å

Secondary structure (DSSP, 8-state):
-HHHHHHHHHHHTTT-SSEEE---SS----TT-----EEEEEE---SS-BTGGGB-SEEEEEE-EEEEBTTB---TTGGGTTT-EEEEE-HHHHHTT---EEEEHHHHHHTTSSS-HHHHHHHHHHHHHHHHTT--GGGEEEEEPPTTTS-TT-SEEEEEEEEETTEEEEEEEEEEEETHHHHHHHHHHT----EEEEEEEEEEEEEEEE-HHHHHHHHHHSGGGHHHHHHHHHHS-HHHHHHHHHHHHHHS-EEEEEEETTTEEEEEEE-GGGS-EEEEEEEEEEEEEPPEEEEEEEEHHHHHHHHHHHHEEEPPPPTT--S-PPEEE---TTT-S-SEEE--SSHHHHHSTHHHHHHHHHHHHSSSEEE--TTTHHHHHHTTS---

Solvent-accessible surface area (backbone atoms only — not comparable to full-atom values): 21961 Å² total; per-residue (Å²): 112,69,86,65,42,59,60,49,53,30,54,75,49,73,66,49,80,66,39,30,46,46,56,64,88,84,86,81,91,55,90,97,55,69,66,29,46,31,63,47,82,45,77,45,94,56,90,76,66,46,82,66,63,72,35,57,45,65,47,44,37,38,37,31,47,32,37,28,49,72,93,56,47,75,36,92,70,25,78,82,48,28,81,46,68,40,36,40,28,46,39,69,38,57,76,69,71,56,72,66,40,79,42,33,42,39,57,35,34,74,72,56,77,33,89,33,42,43,58,40,36,50,54,52,51,50,50,56,49,46,42,65,57,36,38,54,69,94,44,40,36,35,38,36,52,42,86,90,67,46,55,97,57,45,80,51,42,35,28,38,26,37,58,48,100,88,41,77,40,78,27,28,44,39,35,31,37,40,39,47,67,60,52,54,50,22,63,74,69,72,43,92,68,64,44,68,47,75,45,98,64,60,46,78,41,80,42,80,38,74,32,72,66,14,49,51,44,34,30,63,74,48,48,94,52,7,59,61,53,41,57,49,63,75,64,48,56,71,66,59,48,48,51,50,44,50,44,12,67,75,65,63,39,38,75,46,79,40,83,40,87,91,87,41,76,46,80,43,75,40,40,57,63,49,60,39,57,44,81,39,82,43,75,44,44,60,50,75,47,60,48,12,33,40,33,48,38,33,37,48,45,37,45,50,51,46,27,53,60,57,22,49,47,65,46,78,76,54,99,85,53,94,67,80,61,53,75,44,72,63,56,35,74,91,72,33,88,51,70,45,76,58,71,53,93,46,74,67,53,70,69,37,78,64,40,60,53,51,52,52,51,46,55,74,74,38,87,44,64,42,77,46,57,67,78,47,57,59,50,68,64,48,70,76,71,72,79,128

Foldseek 3Di:
DVVCWQVVVCVVVVLDDWAKTADDPDDDDDPPGHWYKYKDKDADPDPDADDPLQRDRIFIKIKIKIWHALVDQADPCLVVQQQPWAFEAAQVCVVVVHGTDTDRLNVCCVVCSDPYSNLSVVVRVVLVVLVLFQQDRVQWHWYWDHPVRDDPQWPTKIFTWGQDPVGTGGFKIKTFRFQPVVVVCCVVVVHDPKRKDFDPAWDWDWAWADDPQLLVVQCVVVPPCSVVVSVQLRPDDRVVLVVLLVCCVVVQWDWDWGQGPPRDTDTDIDGNSNSDIDTDTDTHRMDIGRIIIIMIMGRVSVSVVSLQRSQWDFADDDPPDPDDTDIDRNTNCVPPQANDEDEDPDVVCVVDPVNVVVVVVCPVPDDHHDYDHNVCVVVVVVVVVPDD

InterPro domains:
  IPR002315 Glycyl-tRNA synthetase [TIGR00389] (37-348)
  IPR006195 Aminoacyl-tRNA synthetase, class II [PS50862] (37-316)
  IPR027031 Glycyl-tRNA synthetase/DNA polymerase subunit gamma-2 [PTHR10745] (9-348)
  IPR045864 Class II Aminoacyl-tRNA synthetase/Biotinyl protein ligase (BPL) and lipoyl protein ligase (LPL) [G3DSA:3.30.930.10] (35-219)
  IPR045864 Class II Aminoacyl-tRNA synthetase/Biotinyl protein ligase (BPL) and lipoyl protein ligase (LPL) [G3DSA:3.30.930.10] (250-330)
  IPR045864 Class II Aminoacyl-tRNA synthetase/Biotinyl protein ligase (BPL) and lipoyl protein ligase (LPL) [SSF55681] (37-342)

Mean predicted aligned error: 11.82 Å

Nearest PDB structures (foldseek):
  4kr3-assembly1_A-2  TM=9.442E-01  e=1.339E-29  Homo sapiens
  5e6m-assembly1_A  TM=9.477E-01  e=1.223E-28  Homo sapiens
  4kqe-assembly1_A-2  TM=7.770E-01  e=9.415E-33  Homo sapiens
  2zt5-assembly1_A  TM=9.080E-01  e=1.860E-27  Homo sapiens
  2pme-assembly1_A  TM=8.812E-01  e=6.262E-26  Homo sapiens